Protein 7TVK (pdb70)

Structure (mmCIF, N/CA/C/O backbone):
data_7TVK
#
_entry.id   7TVK
#
_cell.length_a   50.967
_cell.length_b   86.914
_cell.length_c   146.397
_cell.angle_alpha   90.000
_cell.angle_beta   90.000
_cell.angle_gamma   90.000
#
_symmetry.space_group_name_H-M   'P 21 21 21'
#
loop_
_entity.id
_entity.type
_entity.pdbx_description
1 polymer 'Malonate Semialdehyde Decarboxylase'
2 water water
#
loop_
_atom_site.group_PDB
_atom_site.id
_atom_site.type_symbol
_atom_site.label_atom_id
_atom_site.label_alt_id
_atom_site.label_comp_id
_atom_site.label_asym_id
_atom_site.label_entity_id
_atom_site.label_seq_id
_atom_site.pdbx_PDB_ins_code
_atom_site.Cartn_x
_atom_site.Cartn_y
_atom_site.Cartn_z
_atom_site.occupancy
_atom_site.B_iso_or_equiv
_atom_site.auth_seq_id
_atom_site.auth_comp_id
_atom_site.auth_asym_id
_atom_site.auth_atom_id
_atom_site.pdbx_PDB_model_num
ATOM 1 N N . PRO A 1 1 ? -8.710 4.966 -18.417 1.00 37.32 1 PRO A N 1
ATOM 2 C CA . PRO A 1 1 ? -8.109 3.631 -18.372 1.00 32.59 1 PRO A CA 1
ATOM 3 C C . PRO A 1 1 ? -7.753 3.101 -19.759 1.00 30.71 1 PRO A C 1
ATOM 4 O O . PRO A 1 1 ? -8.545 3.225 -20.693 1.00 35.32 1 PRO A O 1
ATOM 8 N N . GLN A 1 2 ? -6.569 2.512 -19.886 1.00 26.36 2 GLN A N 1
ATOM 9 C CA . GLN A 1 2 ? -6.050 2.060 -21.167 1.00 24.86 2 GLN A CA 1
ATOM 10 C C . GLN A 1 2 ? -6.010 0.540 -21.213 1.00 20.41 2 GLN A C 1
ATOM 11 O O . GLN A 1 2 ? -5.584 -0.110 -20.253 1.00 20.14 2 GLN A O 1
ATOM 17 N N . LEU A 1 3 ? -6.445 -0.019 -22.336 1.00 18.85 3 LEU A N 1
ATOM 18 C CA . LEU A 1 3 ? -6.463 -1.459 -22.539 1.00 16.14 3 LEU A CA 1
ATOM 19 C C . LEU A 1 3 ? -5.585 -1.830 -23.724 1.00 19.34 3 LEU A C 1
ATOM 20 O O . LEU A 1 3 ? -5.529 -1.106 -24.723 1.00 22.66 3 LEU A O 1
ATOM 25 N N . LYS A 1 4 ? -4.893 -2.959 -23.599 1.00 19.13 4 LYS A N 1
ATOM 26 C CA . LYS A 1 4 ? -4.123 -3.542 -24.687 1.00 18.21 4 LYS A CA 1
ATOM 27 C C . LYS A 1 4 ? -4.519 -5.005 -24.814 1.00 14.53 4 LYS A C 1
ATOM 28 O O . LYS A 1 4 ? -4.563 -5.726 -23.813 1.00 15.05 4 LYS A O 1
ATOM 34 N N . ILE A 1 5 ? -4.825 -5.435 -26.036 1.00 16.74 5 ILE A N 1
ATOM 35 C CA . ILE A 1 5 ? -5.345 -6.772 -26.296 1.00 17.01 5 ILE A CA 1
ATOM 36 C C . ILE A 1 5 ? -4.409 -7.478 -27.265 1.00 18.87 5 ILE A C 1
ATOM 37 O O . ILE A 1 5 ? -4.059 -6.926 -28.315 1.00 15.13 5 ILE A O 1
ATOM 42 N N . TYR A 1 6 ? -4.008 -8.695 -26.911 1.00 14.51 6 TYR A N 1
ATOM 43 C CA . TYR A 1 6 ? -3.083 -9.487 -27.707 1.00 15.13 6 TYR A CA 1
ATOM 44 C C . TYR A 1 6 ? -3.723 -10.819 -28.063 1.00 19.09 6 TYR A C 1
ATOM 45 O O . TYR A 1 6 ? -4.463 -11.400 -27.262 1.00 21.07 6 TYR A O 1
ATOM 54 N N . GLY A 1 7 ? -3.431 -11.294 -29.263 1.00 23.94 7 GLY A N 1
ATOM 55 C CA . GLY A 1 7 ? -3.922 -12.585 -29.697 1.00 24.10 7 GLY A CA 1
ATOM 56 C C . GLY A 1 7 ? -3.411 -12.879 -31.089 1.00 22.61 7 GLY A C 1
ATOM 57 O O . GLY A 1 7 ? -2.942 -11.986 -31.804 1.00 25.54 7 GLY A O 1
ATOM 58 N N . LEU A 1 8 ? -3.498 -14.156 -31.456 1.00 21.66 8 LEU A N 1
ATOM 59 C CA . LEU A 1 8 ? -3.119 -14.566 -32.800 1.00 21.55 8 LEU A CA 1
ATOM 60 C C . LEU A 1 8 ? -3.949 -13.809 -33.829 1.00 26.24 8 LEU A C 1
ATOM 61 O O . LEU A 1 8 ? -5.160 -13.635 -33.668 1.00 26.21 8 LEU A O 1
ATOM 66 N N . ARG A 1 9 ? -3.282 -13.348 -34.889 1.00 27.24 9 ARG A N 1
ATOM 67 C CA . ARG A 1 9 ? -3.943 -12.502 -35.880 1.00 30.99 9 ARG A CA 1
ATOM 68 C C . ARG A 1 9 ? -5.132 -13.212 -36.516 1.00 28.56 9 ARG A C 1
ATOM 69 O O . ARG A 1 9 ? -6.209 -12.624 -36.674 1.00 27.81 9 ARG A O 1
ATOM 77 N N . GLU A 1 10 ? -4.956 -14.487 -36.875 1.00 21.94 10 GLU A N 1
ATOM 78 C CA . GLU A 1 10 ? -5.973 -15.196 -37.644 1.00 26.98 10 GLU A CA 1
ATOM 79 C C . GLU A 1 10 ? -7.285 -15.329 -36.882 1.00 32.37 10 GLU A C 1
ATOM 80 O O . GLU A 1 10 ? -8.349 -15.449 -37.501 1.00 34.68 10 GLU A O 1
ATOM 82 N N . PHE A 1 11 ? -7.240 -15.307 -35.551 1.00 27.01 11 PHE A N 1
ATOM 83 C CA . PHE A 1 11 ? -8.436 -15.485 -34.742 1.00 33.43 11 PHE A CA 1
ATOM 84 C C . PHE A 1 11 ? -8.856 -14.234 -33.985 1.00 31.17 11 PHE A C 1
ATOM 85 O O . PHE A 1 11 ? -9.977 -14.197 -33.465 1.00 30.25 11 PHE A O 1
ATOM 93 N N . LEU A 1 12 ? -8.002 -13.213 -33.911 1.00 26.32 12 LEU A N 1
ATOM 94 C CA . LEU A 1 12 ? -8.362 -11.969 -33.243 1.00 29.41 12 LEU A CA 1
ATOM 95 C C . LEU A 1 12 ? -8.970 -10.945 -34.192 1.00 32.52 12 LEU A C 1
ATOM 96 O O . LEU A 1 12 ? -9.791 -10.125 -33.763 1.00 33.54 12 LEU A O 1
ATOM 101 N N . ASP A 1 13 ? -8.594 -10.976 -35.468 1.00 32.24 13 ASP A N 1
ATOM 102 C CA . ASP A 1 13 ? -9.094 -10.017 -36.449 1.00 37.73 13 ASP A CA 1
ATOM 103 C C . ASP A 1 13 ? -10.575 -10.229 -36.771 1.00 32.34 13 ASP A C 1
ATOM 104 O O . ASP A 1 13 ? -11.307 -9.238 -36.906 1.00 34.23 13 ASP A O 1
ATOM 109 N N . PRO A 1 14 ? -11.066 -11.468 -36.925 1.00 31.93 14 PRO A N 1
ATOM 110 C CA . PRO A 1 14 ? -12.512 -11.633 -37.173 1.00 28.61 14 PRO A CA 1
ATOM 111 C C . PRO A 1 14 ? -13.398 -11.095 -36.061 1.00 36.82 14 PRO A C 1
ATOM 112 O O . PRO A 1 14 ? -14.504 -10.620 -36.346 1.00 42.04 14 PRO A O 1
ATOM 116 N N . ILE A 1 15 ? -12.955 -11.149 -34.808 1.00 34.60 15 ILE A N 1
ATOM 117 C CA . ILE A 1 15 ? -13.789 -10.775 -33.672 1.00 30.22 15 ILE A CA 1
ATOM 118 C C . ILE A 1 15 ? -13.340 -9.451 -33.053 1.00 32.53 15 ILE A C 1
ATOM 119 O O . ILE A 1 15 ? -13.729 -9.134 -31.932 1.00 27.78 15 ILE A O 1
ATOM 124 N N . LYS A 1 16 ? -12.540 -8.663 -33.775 1.00 33.91 16 LYS A N 1
ATOM 125 C CA . LYS A 1 16 ? -11.938 -7.474 -33.179 1.00 33.18 16 LYS A CA 1
ATOM 126 C C . LYS A 1 16 ? -12.989 -6.439 -32.793 1.00 28.29 16 LYS A C 1
ATOM 127 O O . LYS A 1 16 ? -12.908 -5.836 -31.716 1.00 27.46 16 LYS A O 1
ATOM 133 N N . GLN A 1 17 ? -13.984 -6.219 -33.655 1.00 33.18 17 GLN A N 1
ATOM 134 C CA . GLN A 1 17 ? -14.960 -5.162 -33.401 1.00 34.86 17 GLN A CA 1
ATOM 135 C C . GLN A 1 17 ? -15.881 -5.522 -32.241 1.00 31.12 17 GLN A C 1
ATOM 136 O O . GLN A 1 17 ? -16.117 -4.701 -31.347 1.00 30.58 17 GLN A O 1
ATOM 142 N N . GLU A 1 18 ? -16.411 -6.748 -32.237 1.00 28.53 18 GLU A N 1
ATOM 143 C CA . GLU A 1 18 ? -17.322 -7.155 -31.171 1.00 28.11 18 GLU A CA 1
ATOM 144 C C . GLU A 1 18 ? -16.596 -7.283 -29.836 1.00 27.06 18 GLU A C 1
ATOM 145 O O . GLU A 1 18 ? -17.141 -6.910 -28.791 1.00 26.54 18 GLU A O 1
ATOM 147 N N . LEU A 1 19 ? -15.370 -7.814 -29.850 1.00 28.34 19 LEU A N 1
ATOM 148 C CA . LEU A 1 19 ? -14.581 -7.887 -28.624 1.00 28.40 19 LEU A CA 1
ATOM 149 C C . LEU A 1 19 ? -14.338 -6.500 -28.045 1.00 23.06 19 LEU A C 1
ATOM 150 O O . LEU A 1 19 ? -14.368 -6.314 -26.824 1.00 23.50 19 LEU A O 1
ATOM 155 N N . SER A 1 20 ? -14.101 -5.512 -28.911 1.00 25.42 20 SER A N 1
ATOM 156 C CA . SER A 1 20 ? -13.876 -4.147 -28.447 1.00 22.10 20 SER A CA 1
ATOM 157 C C . SER A 1 20 ? -15.076 -3.625 -27.668 1.00 25.73 20 SER A C 1
ATOM 158 O O . SER A 1 20 ? -14.927 -3.065 -26.576 1.00 22.83 20 SER A O 1
ATOM 161 N N . ASP A 1 21 ? -16.280 -3.807 -28.215 1.00 27.77 21 ASP A N 1
ATOM 162 C CA . ASP A 1 21 ? -17.478 -3.306 -27.549 1.00 24.11 21 ASP A CA 1
ATOM 163 C C . ASP A 1 21 ? -17.782 -4.094 -26.281 1.00 24.33 21 ASP A C 1
ATOM 164 O O . ASP A 1 21 ? -18.249 -3.525 -25.287 1.00 20.75 21 ASP A O 1
ATOM 169 N N . ILE A 1 22 ? -17.526 -5.404 -26.295 1.00 24.60 22 ILE A N 1
ATOM 170 C CA . ILE A 1 22 ? -17.796 -6.227 -25.120 1.00 24.44 22 ILE A CA 1
ATOM 171 C C . ILE A 1 22 ? -16.864 -5.844 -23.976 1.00 23.46 22 ILE A C 1
ATOM 172 O O . ILE A 1 22 ? -17.299 -5.672 -22.831 1.00 19.61 22 ILE A O 1
ATOM 177 N N . ILE A 1 23 ? -15.568 -5.702 -24.269 1.00 20.70 23 ILE A N 1
ATOM 178 C CA . ILE A 1 23 ? -14.625 -5.240 -23.253 1.00 23.10 23 ILE A CA 1
ATOM 179 C C . ILE A 1 23 ? -15.037 -3.870 -22.732 1.00 24.29 23 ILE A C 1
ATOM 180 O O . ILE A 1 23 ? -14.959 -3.596 -21.528 1.00 20.42 23 ILE A O 1
ATOM 185 N N . ASN A 1 24 ? -15.487 -2.990 -23.631 1.00 20.33 24 ASN A N 1
ATOM 186 C CA . ASN A 1 24 ? -15.919 -1.661 -23.214 1.00 22.02 24 ASN A CA 1
ATOM 187 C C . ASN A 1 24 ? -17.147 -1.734 -22.316 1.00 23.43 24 ASN A C 1
ATOM 188 O O . ASN A 1 24 ? -17.297 -0.927 -21.390 1.00 22.07 24 ASN A O 1
ATOM 193 N N . SER A 1 25 ? -18.041 -2.693 -22.575 1.00 19.78 25 SER A N 1
ATOM 194 C CA . SER A 1 25 ? -19.212 -2.852 -21.721 1.00 23.20 25 SER A CA 1
ATOM 195 C C . SER A 1 25 ? -18.821 -3.313 -20.323 1.00 27.25 25 SER A C 1
ATOM 196 O O . SER A 1 25 ? -19.457 -2.914 -19.340 1.00 21.28 25 SER A O 1
ATOM 199 N N . CYS A 1 26 ? -17.780 -4.143 -20.213 1.00 25.34 26 CYS A N 1
ATOM 200 C CA . CYS A 1 26 ? -17.299 -4.552 -18.898 1.00 26.35 26 CYS A CA 1
ATOM 201 C C . CYS A 1 26 ? -16.682 -3.377 -18.151 1.00 25.00 26 CYS A C 1
ATOM 202 O O . CYS A 1 26 ? -16.822 -3.267 -16.927 1.00 26.85 26 CYS A O 1
ATOM 205 N N . MET A 1 27 ? -15.997 -2.487 -18.875 1.00 25.30 27 MET A N 1
ATOM 206 C CA . MET A 1 27 ? -15.437 -1.292 -18.253 1.00 25.50 27 MET A CA 1
ATOM 207 C C . MET A 1 27 ? -16.537 -0.400 -17.687 1.00 31.64 27 MET A C 1
ATOM 208 O O . MET A 1 27 ? -16.379 0.192 -16.613 1.00 33.41 27 MET A O 1
ATOM 213 N N . THR A 1 28 ? -17.663 -0.301 -18.395 1.00 30.52 28 THR A N 1
ATOM 214 C CA . THR A 1 28 ? -18.765 0.544 -17.949 1.00 29.29 28 THR A CA 1
ATOM 215 C C . THR A 1 28 ? -19.536 -0.091 -16.797 1.00 25.68 28 THR A C 1
ATOM 216 O O . THR A 1 28 ? -19.952 0.607 -15.867 1.00 27.19 28 THR A O 1
ATOM 220 N N . ASP A 1 29 ? -19.727 -1.411 -16.832 1.00 22.73 29 ASP A N 1
ATOM 221 C CA . ASP A 1 29 ? -20.610 -2.049 -15.861 1.00 26.93 29 ASP A CA 1
ATOM 222 C C . ASP A 1 29 ? -19.910 -2.321 -14.535 1.00 26.53 29 ASP A C 1
ATOM 223 O O . ASP A 1 29 ? -20.528 -2.198 -13.472 1.00 29.74 29 ASP A O 1
ATOM 228 N N . ALA A 1 30 ? -18.632 -2.694 -14.570 1.00 23.04 30 ALA A N 1
ATOM 229 C CA . ALA A 1 30 ? -17.909 -3.011 -13.344 1.00 23.91 30 ALA A CA 1
ATOM 230 C C . ALA A 1 30 ? -17.210 -1.806 -12.732 1.00 31.08 30 ALA A C 1
ATOM 231 O O . ALA A 1 30 ? -17.054 -1.749 -11.507 1.00 28.68 30 ALA A O 1
ATOM 233 N N . LEU A 1 31 ? -16.785 -0.842 -13.551 1.00 28.73 31 LEU A N 1
ATOM 234 C CA . LEU A 1 31 ? -16.002 0.290 -13.073 1.00 32.36 31 LEU A CA 1
ATOM 235 C C . LEU A 1 31 ? -16.637 1.643 -13.364 1.00 33.16 31 LEU A C 1
ATOM 236 O O . LEU A 1 31 ? -16.040 2.674 -13.024 1.00 33.98 31 LEU A O 1
ATOM 241 N N . GLN A 1 32 ? -17.820 1.673 -13.984 1.00 30.61 32 GLN A N 1
ATOM 242 C CA . GLN A 1 32 ? -18.615 2.898 -14.147 1.00 34.11 32 GLN A CA 1
ATOM 243 C C . GLN A 1 32 ? -17.922 3.917 -15.049 1.00 32.16 32 GLN A C 1
ATOM 244 O O . GLN A 1 32 ? -18.027 5.128 -14.843 1.00 35.17 32 GLN A O 1
ATOM 250 N N . TYR A 1 33 ? -17.217 3.429 -16.063 1.00 32.12 33 TYR A N 1
ATOM 251 C CA . TYR A 1 33 ? -16.725 4.471 -16.955 1.00 36.33 33 TYR A CA 1
ATOM 252 C C . TYR A 1 33 ? -17.713 4.698 -18.095 1.00 38.13 33 TYR A C 1
ATOM 253 O O . TYR A 1 33 ? -18.308 3.740 -18.599 1.00 40.75 33 TYR A O 1
ATOM 262 N N . PRO A 1 34 ? -17.913 5.945 -18.511 1.00 39.27 34 PRO A N 1
ATOM 263 C CA . PRO A 1 34 ? -18.831 6.221 -19.624 1.00 35.37 34 PRO A CA 1
ATOM 264 C C . PRO A 1 34 ? -18.367 5.532 -20.895 1.00 36.17 34 PRO A C 1
ATOM 265 O O . PRO A 1 34 ? -17.163 5.513 -21.197 1.00 36.98 34 PRO A O 1
ATOM 269 N N . PRO A 1 35 ? -19.294 4.942 -21.655 1.00 37.65 35 PRO A N 1
ATOM 270 C CA . PRO A 1 35 ? -18.905 4.159 -22.841 1.00 39.40 35 PRO A CA 1
ATOM 271 C C . PRO A 1 35 ? -17.982 4.883 -23.810 1.00 40.02 35 PRO A C 1
ATOM 272 O O . PRO A 1 35 ? -17.151 4.231 -24.455 1.00 35.27 35 PRO A O 1
ATOM 276 N N . GLU A 1 36 ? -18.097 6.204 -23.938 1.00 41.52 36 GLU A N 1
ATOM 277 C CA . GLU A 1 36 ? -17.303 6.931 -24.922 1.00 40.24 36 GLU A CA 1
ATOM 278 C C . GLU A 1 36 ? -15.851 7.124 -24.502 1.00 36.00 36 GLU A C 1
ATOM 279 O O . GLU A 1 36 ? -15.071 7.674 -25.284 1.00 39.49 36 GLU A O 1
ATOM 285 N N . LYS A 1 37 ? -15.463 6.695 -23.300 1.00 40.18 37 LYS A N 1
ATOM 286 C CA . LYS A 1 37 ? -14.074 6.774 -22.860 1.00 32.16 37 LYS A CA 1
ATOM 287 C C . LYS A 1 37 ? -13.271 5.535 -23.238 1.00 30.88 37 LYS A C 1
ATOM 288 O O . LYS A 1 37 ? -12.289 5.204 -22.560 1.00 38.14 37 LYS A O 1
ATOM 290 N N . ARG A 1 38 ? -13.661 4.849 -24.311 1.00 30.26 38 ARG A N 1
ATOM 291 C CA . ARG A 1 38 ? -13.026 3.596 -24.702 1.00 36.37 38 ARG A CA 1
ATOM 292 C C . ARG A 1 38 ? -11.615 3.852 -25.222 1.00 32.60 38 ARG A C 1
ATOM 293 O O . ARG A 1 38 ? -11.423 4.631 -26.162 1.00 31.75 38 ARG A O 1
ATOM 301 N N . ASN A 1 39 ? -10.629 3.185 -24.619 1.00 23.98 39 ASN A N 1
ATOM 302 C CA . ASN A 1 39 ? -9.212 3.352 -24.954 1.00 24.96 39 ASN A CA 1
ATOM 303 C C . ASN A 1 39 ? -8.593 1.962 -25.088 1.00 21.59 39 ASN A C 1
ATOM 304 O O . ASN A 1 39 ? -8.162 1.367 -24.097 1.00 19.83 39 ASN A O 1
ATOM 309 N N . GLN A 1 40 ? -8.545 1.447 -26.316 1.00 18.45 40 GLN A N 1
ATOM 310 C CA . GLN A 1 40 ? -8.091 0.087 -26.570 1.00 19.50 40 GLN A CA 1
ATOM 311 C C . GLN A 1 40 ? -7.089 0.061 -27.715 1.00 21.67 40 GLN A C 1
ATOM 312 O O . GLN A 1 40 ? -7.261 0.756 -28.721 1.00 19.00 40 GLN A O 1
ATOM 318 N N . ARG A 1 41 ? -6.043 -0.748 -27.553 1.00 20.09 41 ARG A N 1
ATOM 319 C CA . ARG A 1 41 ? -5.058 -0.996 -28.596 1.00 15.73 41 ARG A CA 1
ATOM 320 C C . ARG A 1 41 ? -4.932 -2.498 -28.799 1.00 17.97 41 ARG A C 1
ATOM 321 O O . ARG A 1 41 ? -4.714 -3.241 -27.837 1.00 17.87 41 ARG A O 1
ATOM 329 N N . PHE A 1 42 ? -5.068 -2.942 -30.044 1.00 17.69 42 PHE A N 1
ATOM 330 C CA . PHE A 1 42 ? -5.000 -4.356 -30.380 1.00 15.99 42 PHE A CA 1
ATOM 331 C C . PHE A 1 42 ? -3.657 -4.678 -31.020 1.00 22.49 42 PHE A C 1
ATOM 332 O O . PHE A 1 42 ? -3.114 -3.879 -31.789 1.00 19.25 42 PHE A O 1
ATOM 340 N N . PHE A 1 43 ? -3.126 -5.856 -30.699 1.00 17.39 43 PHE A N 1
ATOM 341 C CA . PHE A 1 43 ? -1.845 -6.316 -31.231 1.00 19.08 43 PHE A CA 1
ATOM 342 C C . PHE A 1 43 ? -2.016 -7.736 -31.751 1.00 22.00 43 PHE A C 1
ATOM 343 O O . PHE A 1 43 ? -1.746 -8.712 -31.036 1.00 26.37 43 PHE A O 1
ATOM 351 N N . PRO A 1 44 ? -2.477 -7.890 -32.991 1.00 25.90 44 PRO A N 1
ATOM 352 C CA . PRO A 1 44 ? -2.570 -9.229 -33.586 1.00 24.73 44 PRO A CA 1
ATOM 353 C C . PRO A 1 44 ? -1.181 -9.770 -33.891 1.00 26.18 44 PRO A C 1
ATOM 354 O O . PRO A 1 44 ? -0.380 -9.120 -34.566 1.00 27.08 44 PRO A O 1
ATOM 358 N N . LEU A 1 45 ? -0.901 -10.967 -33.389 1.00 24.17 45 LEU A N 1
ATOM 359 C CA . LEU A 1 45 ? 0.427 -11.553 -33.461 1.00 28.11 45 LEU A CA 1
ATOM 360 C C . LEU A 1 45 ? 0.469 -12.683 -34.480 1.00 27.53 45 LEU A C 1
ATOM 361 O O . LEU A 1 45 ? -0.523 -13.384 -34.701 1.00 24.50 45 LEU A O 1
ATOM 366 N N . GLU A 1 46 ? 1.634 -12.848 -35.101 1.00 27.79 46 GLU A N 1
ATOM 367 C CA . GLU A 1 46 ? 1.896 -14.027 -35.907 1.00 25.85 46 GLU A CA 1
ATOM 368 C C . GLU A 1 46 ? 2.205 -15.212 -34.998 1.00 26.35 46 GLU A C 1
ATOM 369 O O . GLU A 1 46 ? 2.595 -15.051 -33.838 1.00 21.38 46 GLU A O 1
ATOM 375 N N . ARG A 1 47 ? 2.024 -16.419 -35.542 1.00 23.14 47 ARG A N 1
ATOM 376 C CA . ARG A 1 47 ? 2.204 -17.626 -34.739 1.00 29.54 47 ARG A CA 1
ATOM 377 C C . ARG A 1 47 ? 3.625 -17.737 -34.198 1.00 29.56 47 ARG A C 1
ATOM 378 O O . ARG A 1 47 ? 3.833 -18.226 -33.082 1.00 26.46 47 ARG A O 1
ATOM 386 N N . SER A 1 48 ? 4.614 -17.283 -34.971 1.00 26.33 48 SER A N 1
ATOM 387 C CA . SER A 1 48 ? 6.009 -17.380 -34.555 1.00 24.77 48 SER A CA 1
ATOM 388 C C . SER A 1 48 ? 6.367 -16.415 -33.431 1.00 28.81 48 SER A C 1
ATOM 389 O O . SER A 1 48 ? 7.435 -16.567 -32.827 1.00 19.47 48 SER A O 1
ATOM 392 N N . ASP A 1 49 ? 5.510 -15.438 -33.135 1.00 26.41 49 ASP A N 1
ATOM 393 C CA . ASP A 1 49 ? 5.771 -14.457 -32.092 1.00 19.92 49 ASP A CA 1
ATOM 394 C C . ASP A 1 49 ? 5.039 -14.749 -30.789 1.00 25.79 49 ASP A C 1
ATOM 395 O O . ASP A 1 49 ? 5.305 -14.077 -29.787 1.00 29.24 49 ASP A O 1
ATOM 400 N N . PHE A 1 50 ? 4.138 -15.728 -30.773 1.00 27.33 50 PHE A N 1
ATOM 401 C CA . PHE A 1 50 ? 3.208 -15.945 -29.666 1.00 25.59 50 PHE A CA 1
ATOM 402 C C . PHE A 1 50 ? 3.465 -17.317 -29.044 1.00 25.04 50 PHE A C 1
ATOM 403 O O . PHE A 1 50 ? 2.938 -18.330 -29.510 1.00 28.81 50 PHE A O 1
ATOM 411 N N . PHE A 1 51 ? 4.261 -17.346 -27.977 1.00 24.89 51 PHE A N 1
ATOM 412 C CA . PHE A 1 51 ? 4.592 -18.586 -27.273 1.00 25.89 51 PHE A CA 1
ATOM 413 C C . PHE A 1 51 ? 3.699 -18.684 -26.040 1.00 28.78 51 PHE A C 1
ATOM 414 O O . PHE A 1 51 ? 4.077 -18.278 -24.940 1.00 28.02 51 PHE A O 1
ATOM 422 N N . TYR A 1 52 ? 2.504 -19.229 -26.231 1.00 25.80 52 TYR A N 1
ATOM 423 C CA . TYR A 1 52 ? 1.541 -19.419 -25.158 1.00 29.17 52 TYR A CA 1
ATOM 424 C C . TYR A 1 52 ? 1.602 -20.849 -24.634 1.00 27.46 52 TYR A C 1
ATOM 425 O O . TYR A 1 52 ? 2.153 -21.736 -25.292 1.00 32.36 52 TYR A O 1
ATOM 434 N N . PRO A 1 53 ? 1.065 -21.109 -23.441 1.00 32.72 53 PRO A N 1
ATOM 435 C CA . PRO A 1 53 ? 1.192 -22.448 -22.868 1.00 35.08 53 PRO A CA 1
ATOM 436 C C . PRO A 1 53 ? 0.501 -23.478 -23.728 1.00 36.86 53 PRO A C 1
ATOM 437 O O . PRO A 1 53 ? -0.538 -23.200 -24.360 1.00 33.47 53 PRO A O 1
ATOM 441 N N . PRO A 1 54 ? 1.041 -24.703 -23.792 1.00 44.46 54 PRO A N 1
ATOM 442 C CA . PRO A 1 54 ? 0.404 -25.758 -24.596 1.00 40.82 54 PRO A CA 1
ATOM 443 C C . PRO A 1 54 ? -0.922 -26.243 -24.036 1.00 42.09 54 PRO A C 1
ATOM 444 O O . PRO A 1 54 ? -1.662 -26.921 -24.761 1.00 50.74 54 PRO A O 1
ATOM 448 N N . ASP A 1 55 ? -1.248 -25.930 -22.780 1.00 42.73 55 ASP A N 1
ATOM 449 C CA . ASP A 1 55 ? -2.564 -26.264 -22.248 1.00 42.56 55 ASP A CA 1
ATOM 450 C C . ASP A 1 55 ? -3.676 -25.444 -22.886 1.00 36.47 55 ASP A C 1
ATOM 451 O O . ASP A 1 55 ? -4.853 -25.726 -22.635 1.00 45.18 55 ASP A O 1
ATOM 453 N N . ARG A 1 56 ? -3.334 -24.451 -23.702 1.00 34.26 56 ARG A N 1
ATOM 454 C CA . ARG A 1 56 ? -4.287 -23.529 -24.296 1.00 36.36 56 ARG A CA 1
ATOM 455 C C . ARG A 1 56 ? -4.300 -23.693 -25.811 1.00 33.93 56 ARG A C 1
ATOM 456 O O . ARG A 1 56 ? -3.460 -24.382 -26.394 1.00 40.82 56 ARG A O 1
ATOM 464 N N . THR A 1 57 ? -5.269 -23.042 -26.446 1.00 35.36 57 THR A N 1
ATOM 465 C CA . THR A 1 57 ? -5.514 -23.175 -27.875 1.00 30.07 57 THR A CA 1
ATOM 466 C C . THR A 1 57 ? -5.089 -21.905 -28.608 1.00 33.45 57 THR A C 1
ATOM 467 O O . THR A 1 57 ? -4.646 -20.922 -28.007 1.00 31.04 57 THR A O 1
ATOM 471 N N . GLU A 1 58 ? -5.246 -21.934 -29.934 1.00 33.04 58 GLU A N 1
ATOM 472 C CA . GLU A 1 58 ? -4.838 -20.820 -30.782 1.00 33.40 58 GLU A CA 1
ATOM 473 C C . GLU A 1 58 ? -5.655 -19.555 -30.542 1.00 32.79 58 GLU A C 1
ATOM 474 O O . GLU A 1 58 ? -5.260 -18.487 -31.022 1.00 28.84 58 GLU A O 1
ATOM 476 N N . ARG A 1 59 ? -6.772 -19.643 -29.821 1.00 27.31 59 ARG A N 1
ATOM 477 C CA . ARG A 1 59 ? -7.592 -18.482 -29.498 1.00 26.78 59 ARG A CA 1
ATOM 478 C C . ARG A 1 59 ? -7.172 -17.805 -28.199 1.00 22.85 59 ARG A C 1
ATOM 479 O O . ARG A 1 59 ? -7.868 -16.894 -27.738 1.00 22.38 59 ARG A O 1
ATOM 481 N N . TYR A 1 60 ? -6.058 -18.233 -27.606 1.00 21.78 60 TYR A N 1
ATOM 482 C CA . TYR A 1 60 ? -5.562 -17.644 -26.367 1.00 25.13 60 TYR A CA 1
ATOM 483 C C . TYR A 1 60 ? -5.404 -16.135 -26.510 1.00 22.52 60 TYR A C 1
ATOM 484 O O . TYR A 1 60 ? -4.804 -15.647 -27.471 1.00 20.72 60 TYR A O 1
ATOM 493 N N . THR A 1 61 ? -5.951 -15.399 -25.543 1.00 23.70 61 THR A N 1
ATOM 494 C CA . THR A 1 61 ? -6.042 -13.947 -25.606 1.00 19.01 61 THR A CA 1
ATOM 495 C C . THR A 1 61 ? -5.610 -13.343 -24.275 1.00 19.58 61 THR A C 1
ATOM 496 O O . THR A 1 61 ? -5.927 -13.878 -23.208 1.00 24.71 61 THR A O 1
ATOM 500 N N . ILE A 1 62 ? -4.888 -12.224 -24.348 1.00 19.71 62 ILE A N 1
ATOM 501 C CA . ILE A 1 62 ? -4.379 -11.514 -23.180 1.00 17.64 62 ILE A CA 1
ATOM 502 C C . ILE A 1 62 ? -4.903 -10.087 -23.216 1.00 16.95 62 ILE A C 1
ATOM 503 O O . ILE A 1 62 ? -4.816 -9.414 -24.249 1.00 19.81 62 ILE A O 1
ATOM 508 N N . ILE A 1 63 ? -5.440 -9.628 -22.089 1.00 17.94 63 ILE A N 1
ATOM 509 C CA . ILE A 1 63 ? -5.856 -8.242 -21.913 1.00 21.32 63 ILE A CA 1
ATOM 510 C C . ILE A 1 63 ? -5.027 -7.638 -20.790 1.00 17.02 63 ILE A C 1
ATOM 511 O O . ILE A 1 63 ? -4.977 -8.190 -19.684 1.00 20.78 63 ILE A O 1
ATOM 516 N N . GLU A 1 64 ? -4.373 -6.516 -21.075 1.00 17.87 64 GLU A N 1
ATOM 517 C CA . GLU A 1 64 ? -3.640 -5.746 -20.080 1.00 18.55 64 GLU A CA 1
ATOM 518 C C . GLU A 1 64 ? -4.359 -4.423 -19.861 1.00 15.36 64 GLU A C 1
ATOM 519 O O . GLU A 1 64 ? -4.732 -3.750 -20.828 1.00 13.83 64 GLU A O 1
ATOM 525 N N . LEU A 1 65 ? -4.553 -4.053 -18.596 1.00 16.50 65 LEU A N 1
ATOM 526 C CA . LEU A 1 65 ? -5.343 -2.881 -18.241 1.00 20.23 65 LEU A CA 1
ATOM 527 C C . LEU A 1 65 ? -4.543 -1.989 -17.305 1.00 20.91 65 LEU A C 1
ATOM 528 O O . LEU A 1 65 ? -4.123 -2.430 -16.230 1.00 24.50 65 LEU A O 1
ATOM 533 N N . SER A 1 66 ? -4.338 -0.740 -17.713 1.00 18.44 66 SER A N 1
ATOM 534 C CA . SER A 1 66 ? -3.720 0.281 -16.880 1.00 25.53 66 SER A CA 1
ATOM 535 C C . SER A 1 66 ? -4.787 1.286 -16.469 1.00 23.86 66 SER A C 1
ATOM 536 O O . SER A 1 66 ? -5.548 1.768 -17.315 1.00 23.12 66 SER A O 1
ATOM 539 N N . MET A 1 67 ? -4.846 1.593 -15.176 1.00 19.94 67 MET A N 1
ATOM 540 C CA . MET A 1 67 ? -5.860 2.501 -14.660 1.00 22.87 67 MET A CA 1
ATOM 541 C C . MET A 1 67 ? -5.384 3.078 -13.335 1.00 23.38 67 MET A C 1
ATOM 542 O O . MET A 1 67 ? -4.355 2.673 -12.789 1.00 24.37 67 MET A O 1
ATOM 547 N N . PHE A 1 68 ? -6.154 4.039 -12.827 1.00 21.12 68 PHE A N 1
ATOM 548 C CA . PHE A 1 68 ? -5.840 4.649 -11.543 1.00 19.65 68 PHE A CA 1
ATOM 549 C C . PHE A 1 68 ? -5.931 3.623 -10.424 1.00 22.11 68 PHE A C 1
ATOM 550 O O . PHE A 1 68 ? -6.788 2.735 -10.437 1.00 28.61 68 PHE A O 1
ATOM 558 N N . GLU A 1 69 ? -5.035 3.747 -9.452 1.00 20.54 69 GLU A N 1
ATOM 559 C CA . GLU A 1 69 ? -5.250 3.073 -8.187 1.00 26.37 69 GLU A CA 1
ATOM 560 C C . GLU A 1 69 ? -6.386 3.761 -7.437 1.00 25.39 69 GLU A C 1
ATOM 561 O O . GLU A 1 69 ? -6.772 4.894 -7.742 1.00 27.76 69 GLU A O 1
ATOM 567 N N . GLY A 1 70 ? -6.931 3.062 -6.449 1.00 21.76 70 GLY A N 1
ATOM 568 C CA . GLY A 1 70 ? -8.008 3.596 -5.641 1.00 26.21 70 GLY A CA 1
ATOM 569 C C . GLY A 1 70 ? -9.325 2.872 -5.784 1.00 25.97 70 GLY A C 1
ATOM 570 O O . GLY A 1 70 ? -10.251 3.154 -5.013 1.00 24.76 70 GLY A O 1
ATOM 571 N N . ARG A 1 71 ? -9.450 1.963 -6.744 1.00 25.00 71 ARG A N 1
ATOM 572 C CA . ARG A 1 71 ? -10.633 1.125 -6.852 1.00 21.09 71 ARG A CA 1
ATOM 573 C C . ARG A 1 71 ? -10.469 -0.108 -5.972 1.00 21.11 71 ARG A C 1
ATOM 574 O O . ARG A 1 71 ? -9.356 -0.588 -5.744 1.00 23.23 71 ARG A O 1
ATOM 582 N N . SER A 1 72 ? -11.592 -0.615 -5.473 1.00 18.44 72 SER A N 1
ATOM 583 C CA . SER A 1 72 ? -11.564 -1.707 -4.514 1.00 17.99 72 SER A CA 1
ATOM 584 C C . SER A 1 72 ? -11.260 -3.035 -5.206 1.00 20.68 72 SER A C 1
ATOM 585 O O . SER A 1 72 ? -11.315 -3.160 -6.433 1.00 21.18 72 SER A O 1
ATOM 588 N N . VAL A 1 73 ? -10.924 -4.038 -4.390 1.00 21.10 73 VAL A N 1
ATOM 589 C CA . VAL A 1 73 ? -10.744 -5.392 -4.910 1.00 21.88 73 VAL A CA 1
ATOM 590 C C . VAL A 1 73 ? -12.055 -5.924 -5.471 1.00 23.07 73 VAL A C 1
ATOM 591 O O . VAL A 1 73 ? -12.073 -6.619 -6.495 1.00 23.31 73 VAL A O 1
ATOM 595 N N . ALA A 1 74 ? -13.173 -5.597 -4.817 1.00 23.66 74 ALA A N 1
ATOM 596 C CA . ALA A 1 74 ? -14.469 -6.098 -5.263 1.00 23.60 74 ALA A CA 1
ATOM 597 C C . ALA A 1 74 ? -14.785 -5.638 -6.680 1.00 20.43 74 ALA A C 1
ATOM 598 O O . ALA A 1 74 ? -15.291 -6.418 -7.495 1.00 20.47 74 ALA A O 1
ATOM 600 N N . ALA A 1 75 ? -14.493 -4.374 -6.993 1.00 17.75 75 ALA A N 1
ATOM 601 C CA . ALA A 1 75 ? -14.782 -3.862 -8.328 1.00 18.24 75 ALA A CA 1
ATOM 602 C C . ALA A 1 75 ? -13.831 -4.449 -9.363 1.00 28.11 75 ALA A C 1
ATOM 603 O O . ALA A 1 75 ? -14.244 -4.762 -10.486 1.00 25.86 75 ALA A O 1
ATOM 605 N N . LYS A 1 76 ? -12.553 -4.599 -9.007 1.00 19.69 76 LYS A N 1
ATOM 606 C CA . LYS A 1 76 ? -11.605 -5.219 -9.925 1.00 23.62 76 LYS A CA 1
ATOM 607 C C . LYS A 1 76 ? -11.940 -6.687 -10.147 1.00 20.65 76 LYS A C 1
ATOM 608 O O . LYS A 1 76 ? -11.788 -7.204 -11.260 1.00 22.69 76 LYS A O 1
ATOM 614 N N . LYS A 1 77 ? -12.399 -7.375 -9.099 1.00 25.39 77 LYS A N 1
ATOM 615 C CA . LYS A 1 77 ? -12.818 -8.763 -9.254 1.00 27.34 77 LYS A CA 1
ATOM 616 C C . LYS A 1 77 ? -14.071 -8.864 -10.114 1.00 24.26 77 LYS A C 1
ATOM 617 O O . LYS A 1 77 ? -14.201 -9.788 -10.924 1.00 30.07 77 LYS A O 1
ATOM 623 N N . GLN A 1 78 ? -15.003 -7.921 -9.951 1.00 23.80 78 GLN A N 1
ATOM 624 C CA . GLN A 1 78 ? -16.208 -7.920 -10.773 1.00 30.17 78 GLN A CA 1
ATOM 625 C C . GLN A 1 78 ? -15.869 -7.733 -12.246 1.00 26.59 78 GLN A C 1
ATOM 626 O O . GLN A 1 78 ? -16.476 -8.368 -13.117 1.00 23.41 78 GLN A O 1
ATOM 632 N N . LEU A 1 79 ? -14.897 -6.867 -12.543 1.00 24.18 79 LEU A N 1
ATOM 633 C CA . LEU A 1 79 ? -14.487 -6.662 -13.929 1.00 20.74 79 LEU A CA 1
ATOM 634 C C . LEU A 1 79 ? -13.897 -7.932 -14.521 1.00 20.64 79 LEU A C 1
ATOM 635 O O . LEU A 1 79 ? -14.189 -8.285 -15.669 1.00 24.08 79 LEU A O 1
ATOM 640 N N . ILE A 1 80 ? -13.062 -8.631 -13.750 1.00 20.47 80 ILE A N 1
ATOM 641 C CA . ILE A 1 80 ? -12.460 -9.868 -14.236 1.00 19.76 80 ILE A CA 1
ATOM 642 C C . ILE A 1 80 ? -13.536 -10.907 -14.523 1.00 21.06 80 ILE A C 1
ATOM 643 O O . ILE A 1 80 ? -13.478 -11.622 -15.531 1.00 19.22 80 ILE A O 1
ATOM 648 N N . ARG A 1 81 ? -14.546 -10.994 -13.654 1.00 25.79 81 ARG A N 1
ATOM 649 C CA . ARG A 1 81 ? -15.614 -11.968 -13.859 1.00 28.24 81 ARG A CA 1
ATOM 650 C C . ARG A 1 81 ? -16.487 -11.598 -15.052 1.00 24.51 81 ARG A C 1
ATOM 651 O O . ARG A 1 81 ? -16.959 -12.481 -15.777 1.00 24.32 81 ARG A O 1
ATOM 659 N N . LEU A 1 82 ? -16.718 -10.300 -15.271 1.00 24.21 82 LEU A N 1
ATOM 660 C CA . LEU A 1 82 ? -17.484 -9.877 -16.439 1.00 23.37 82 LEU A CA 1
ATOM 661 C C . LEU A 1 82 ? -16.742 -10.194 -17.731 1.00 20.98 82 LEU A C 1
ATOM 662 O O . LEU A 1 82 ? -17.357 -10.608 -18.720 1.00 25.75 82 LEU A O 1
ATOM 667 N N . LEU A 1 83 ? -15.421 -10.003 -17.741 1.00 23.78 83 LEU A N 1
ATOM 668 C CA . LEU A 1 83 ? -14.642 -10.261 -18.949 1.00 25.85 83 LEU A CA 1
ATOM 669 C C . LEU A 1 83 ? -14.668 -11.738 -19.322 1.00 23.79 83 LEU A C 1
ATOM 670 O O . LEU A 1 83 ? -14.843 -12.081 -20.496 1.00 20.79 83 LEU A O 1
ATOM 675 N N . PHE A 1 84 ? -14.500 -12.626 -18.338 1.00 19.95 84 PHE A N 1
ATOM 676 C CA . PHE A 1 84 ? -14.546 -14.058 -18.617 1.00 21.48 84 PHE A CA 1
ATOM 677 C C . PHE A 1 84 ? -15.911 -14.476 -19.148 1.00 22.33 84 PHE A C 1
ATOM 678 O O . PHE A 1 84 ? -16.003 -15.267 -20.094 1.00 21.19 84 PHE A O 1
ATOM 686 N N . GLU A 1 85 ? -16.984 -13.952 -18.554 1.00 24.78 85 GLU A N 1
ATOM 687 C CA . GLU A 1 85 ? -18.323 -14.416 -18.902 1.00 28.10 85 GLU A CA 1
ATOM 688 C C . GLU A 1 85 ? -18.743 -13.940 -20.287 1.00 25.42 85 GLU A C 1
ATOM 689 O O . GLU A 1 85 ? -19.382 -14.686 -21.037 1.00 26.68 85 GLU A O 1
ATOM 695 N N . ARG A 1 86 ? -18.383 -12.710 -20.652 1.00 24.47 86 ARG A N 1
ATOM 696 C CA . ARG A 1 86 ? -18.921 -12.090 -21.856 1.00 20.14 86 ARG A CA 1
ATOM 697 C C . ARG A 1 86 ? -18.088 -12.333 -23.109 1.00 23.07 86 ARG A C 1
ATOM 698 O O . ARG A 1 86 ? -18.558 -12.022 -24.209 1.00 19.82 86 ARG A O 1
ATOM 706 N N . VAL A 1 87 ? -16.873 -12.880 -22.986 1.00 20.54 87 VAL A N 1
ATOM 707 C CA . VAL A 1 87 ? -16.102 -13.252 -24.172 1.00 24.76 87 VAL A CA 1
ATOM 708 C C . VAL A 1 87 ? -16.392 -14.675 -24.627 1.00 23.93 87 VAL A C 1
ATOM 709 O O . VAL A 1 87 ? -15.940 -15.070 -25.713 1.00 28.79 87 VAL A O 1
ATOM 713 N N . GLN A 1 88 ? -17.129 -15.453 -23.833 1.00 25.50 88 GLN A N 1
ATOM 714 C CA . GLN A 1 88 ? -17.485 -16.826 -24.195 1.00 26.37 88 GLN A CA 1
ATOM 715 C C . GLN A 1 88 ? -18.084 -16.969 -25.591 1.00 26.36 88 GLN A C 1
ATOM 716 O O . GLN A 1 88 ? -17.620 -17.842 -26.342 1.00 27.66 88 GLN A O 1
ATOM 722 N N . PRO A 1 89 ? -19.090 -16.185 -26.004 1.00 29.35 89 PRO A N 1
ATOM 723 C CA . PRO A 1 89 ? -19.669 -16.403 -27.342 1.00 28.82 89 PRO A CA 1
ATOM 724 C C . PRO A 1 89 ? -18.711 -16.092 -28.474 1.00 32.30 89 PRO A C 1
ATOM 725 O O . PRO A 1 89 ? -18.959 -16.522 -29.608 1.00 38.12 89 PRO A O 1
ATOM 729 N N . LEU A 1 90 ? -17.630 -15.362 -28.211 1.00 30.27 90 LEU A N 1
ATOM 730 C CA . LEU A 1 90 ? -16.617 -15.108 -29.226 1.00 28.60 90 LEU A CA 1
ATOM 731 C C . LEU A 1 90 ? -15.670 -16.283 -29.420 1.00 26.42 90 LEU A C 1
ATOM 732 O O . LEU A 1 90 ? -14.715 -16.164 -30.194 1.00 29.22 90 LEU A O 1
ATOM 737 N N . GLY A 1 91 ? -15.911 -17.408 -28.750 1.00 23.47 91 GLY A N 1
ATOM 738 C CA . GLY A 1 91 ? -15.016 -18.543 -28.828 1.00 20.50 91 GLY A CA 1
ATOM 739 C C . GLY A 1 91 ? -13.830 -18.480 -27.896 1.00 24.86 91 GLY A C 1
ATOM 740 O O . GLY A 1 91 ? -12.886 -19.259 -28.065 1.00 19.89 91 GLY A O 1
ATOM 741 N N . ILE A 1 92 ? -13.846 -17.581 -26.920 1.00 26.91 92 ILE A N 1
ATOM 742 C CA . ILE A 1 92 ? -12.752 -17.417 -25.972 1.00 23.11 92 ILE A CA 1
ATOM 743 C C . ILE A 1 92 ? -13.232 -17.975 -24.639 1.00 25.83 92 ILE A C 1
ATOM 744 O O . ILE A 1 92 ? -13.920 -17.290 -23.874 1.00 29.07 92 ILE A O 1
ATOM 749 N N . SER A 1 93 ? -12.874 -19.222 -24.356 1.00 28.32 93 SER A N 1
ATOM 750 C CA . SER A 1 93 ? -13.258 -19.854 -23.106 1.00 26.14 93 SER A CA 1
ATOM 751 C C . SER A 1 93 ? -12.347 -19.393 -21.969 1.00 25.58 93 SER A C 1
ATOM 752 O O . SER A 1 93 ? -11.358 -18.684 -22.174 1.00 28.10 93 SER A O 1
ATOM 755 N N . ALA A 1 94 ? -12.697 -19.813 -20.749 1.00 24.67 94 ALA A N 1
ATOM 756 C CA . ALA A 1 94 ? -11.976 -19.352 -19.566 1.00 25.92 94 ALA A CA 1
ATOM 757 C C . ALA A 1 94 ? -10.503 -19.729 -19.612 1.00 30.13 94 ALA A C 1
ATOM 758 O O . ALA A 1 94 ? -9.656 -18.981 -19.110 1.00 24.52 94 ALA A O 1
ATOM 760 N N . GLN A 1 95 ? -10.173 -20.879 -20.203 1.00 25.79 95 GLN A N 1
ATOM 761 C CA . GLN A 1 95 ? -8.772 -21.259 -20.311 1.00 34.19 95 GLN A CA 1
ATOM 762 C C . GLN A 1 95 ? -8.005 -20.353 -21.266 1.00 30.35 95 GLN A C 1
ATOM 763 O O . GLN A 1 95 ? -6.793 -20.192 -21.103 1.00 29.58 95 GLN A O 1
ATOM 769 N N . ASP A 1 96 ? -8.681 -19.733 -22.233 1.00 23.58 96 ASP A N 1
ATOM 770 C CA . ASP A 1 96 ? -8.012 -18.971 -23.278 1.00 27.75 96 ASP A CA 1
ATOM 771 C C . ASP A 1 96 ? -8.076 -17.464 -23.055 1.00 29.28 96 ASP A C 1
ATOM 772 O O . ASP A 1 96 ? -7.915 -16.698 -24.011 1.00 25.56 96 ASP A O 1
ATOM 777 N N . LEU A 1 97 ? -8.296 -17.019 -21.820 1.00 28.97 97 LEU A N 1
ATOM 778 C CA . LEU A 1 97 ? -8.283 -15.601 -21.491 1.00 22.73 97 LEU A CA 1
ATOM 779 C C . LEU A 1 97 ? -7.374 -15.368 -20.295 1.00 20.72 97 LEU A C 1
ATOM 780 O O . LEU A 1 97 ? -7.376 -16.151 -19.341 1.00 21.54 97 LEU A O 1
ATOM 785 N N . GLU A 1 98 ? -6.589 -14.294 -20.358 1.00 23.41 98 GLU A N 1
ATOM 786 C CA . GLU A 1 98 ? -5.736 -13.887 -19.252 1.00 20.66 98 GLU A CA 1
ATOM 787 C C . GLU A 1 98 ? -5.779 -12.373 -19.125 1.00 19.80 98 GLU A C 1
ATOM 788 O O . GLU A 1 98 ? -5.694 -11.655 -20.126 1.00 20.81 98 GLU A O 1
ATOM 794 N N . ILE A 1 99 ? -5.914 -11.894 -17.891 1.00 21.17 99 ILE A N 1
ATOM 795 C CA . ILE A 1 99 ? -6.088 -10.476 -17.606 1.00 21.14 99 ILE A CA 1
ATOM 796 C C . ILE A 1 99 ? -5.076 -10.056 -16.551 1.00 23.07 99 ILE A C 1
ATOM 797 O O . ILE A 1 99 ? -4.853 -10.776 -15.571 1.00 20.57 99 ILE A O 1
ATOM 802 N N . THR A 1 100 ? -4.462 -8.892 -16.752 1.00 16.62 100 THR A N 1
ATOM 803 C CA . THR A 1 100 ? -3.602 -8.281 -15.747 1.00 24.23 100 THR A CA 1
ATOM 804 C C . THR A 1 100 ? -3.975 -6.814 -15.602 1.00 19.25 100 THR A C 1
ATOM 805 O O . THR A 1 100 ? -4.115 -6.104 -16.603 1.00 17.94 100 THR A O 1
ATOM 809 N N . ILE A 1 101 ? -4.133 -6.368 -14.358 1.00 18.03 101 ILE A N 1
ATOM 810 C CA . ILE A 1 101 ? -4.460 -4.983 -14.039 1.00 22.06 101 ILE A CA 1
ATOM 811 C C . ILE A 1 101 ? -3.243 -4.341 -13.389 1.00 22.40 101 ILE A C 1
ATOM 812 O O . ILE A 1 101 ? -2.694 -4.878 -12.420 1.00 20.23 101 ILE A O 1
ATOM 817 N N . PHE A 1 102 ? -2.814 -3.203 -13.929 1.00 22.15 102 PHE A N 1
ATOM 818 C CA . PHE A 1 102 ? -1.760 -2.396 -13.331 1.00 24.51 102 PHE A CA 1
ATOM 819 C C . PHE A 1 102 ? -2.354 -1.081 -12.846 1.00 21.38 102 PHE A C 1
ATOM 820 O O . PHE A 1 102 ? -3.168 -0.464 -13.541 1.00 20.85 102 PHE A O 1
ATOM 828 N N . GLU A 1 103 ? -1.948 -0.658 -11.653 1.00 28.87 103 GLU A N 1
ATOM 829 C CA . GLU A 1 103 ? -2.475 0.546 -11.026 1.00 24.77 103 GLU A CA 1
ATOM 830 C C . GLU A 1 103 ? -1.333 1.502 -10.716 1.00 23.75 103 GLU A C 1
ATOM 831 O O . GLU A 1 103 ? -0.315 1.098 -10.145 1.00 24.22 103 GLU A O 1
ATOM 837 N N . THR A 1 104 ? -1.508 2.763 -11.096 1.00 25.71 104 THR A N 1
ATOM 838 C CA . THR A 1 104 ? -0.548 3.823 -10.841 1.00 25.36 104 THR A CA 1
ATOM 839 C C . THR A 1 104 ? -1.269 5.030 -10.261 1.00 24.55 104 THR A C 1
ATOM 840 O O . THR A 1 104 ? -2.465 5.218 -10.507 1.00 26.29 104 THR A O 1
ATOM 844 N N . PRO A 1 105 ? -0.574 5.857 -9.478 1.00 30.97 105 PRO A N 1
ATOM 845 C CA . PRO A 1 105 ? -1.220 7.053 -8.925 1.00 26.32 105 PRO A CA 1
ATOM 846 C C . PRO A 1 105 ? -1.641 8.013 -10.026 1.00 24.55 105 PRO A C 1
ATOM 847 O O . PRO A 1 105 ? -1.058 8.045 -11.113 1.00 24.12 105 PRO A O 1
ATOM 851 N N . LYS A 1 106 ? -2.673 8.806 -9.726 1.00 26.19 106 LYS A N 1
ATOM 852 C CA . LYS A 1 106 ? -3.210 9.727 -10.720 1.00 28.68 106 LYS A CA 1
ATOM 853 C C . LYS A 1 106 ? -2.199 10.801 -11.097 1.00 27.28 106 LYS A C 1
ATOM 854 O O . LYS A 1 106 ? -2.230 11.311 -12.223 1.00 24.16 106 LYS A O 1
ATOM 856 N N . HIS A 1 107 ? -1.293 11.153 -10.184 1.00 21.97 107 HIS A N 1
ATOM 857 C CA . HIS A 1 107 ? -0.282 12.146 -10.521 1.00 28.03 107 HIS A CA 1
ATOM 858 C C . HIS A 1 107 ? 0.804 11.591 -11.431 1.00 26.82 107 HIS A C 1
ATOM 859 O O . HIS A 1 107 ? 1.660 12.357 -11.884 1.00 22.91 107 HIS A O 1
ATOM 866 N N . ASN A 1 108 ? 0.792 10.288 -11.707 1.00 25.00 108 ASN A N 1
ATOM 867 C CA . ASN A 1 108 ? 1.657 9.707 -12.722 1.00 22.61 108 ASN A CA 1
ATOM 868 C C . ASN A 1 108 ? 1.029 9.714 -14.108 1.00 23.75 108 ASN A C 1
ATOM 869 O O . ASN A 1 108 ? 1.711 9.371 -15.080 1.00 21.04 108 ASN A O 1
ATOM 874 N N . TRP A 1 109 ? -0.243 10.081 -14.217 1.00 24.84 109 TRP A N 1
ATOM 875 C CA . TRP A 1 109 ? -0.938 10.163 -15.493 1.00 22.99 109 TRP A CA 1
ATOM 876 C C . TRP A 1 109 ? -0.964 11.599 -16.003 1.00 28.38 109 TRP A C 1
ATOM 877 O O . TRP A 1 109 ? -0.905 12.559 -15.228 1.00 27.45 109 TRP A O 1
ATOM 888 N N . GLY A 1 110 ? -1.069 11.729 -17.320 1.00 27.72 110 GLY A N 1
ATOM 889 C CA . GLY A 1 110 ? -1.340 12.998 -17.958 1.00 32.22 110 GLY A CA 1
ATOM 890 C C . GLY A 1 110 ? -2.382 12.836 -19.048 1.00 35.68 110 GLY A C 1
ATOM 891 O O . GLY A 1 110 ? -2.273 11.933 -19.879 1.00 31.64 110 GLY A O 1
ATOM 892 N N . PHE A 1 111 ? -3.414 13.679 -19.039 1.00 41.26 111 PHE A N 1
ATOM 893 C CA . PHE A 1 111 ? -4.395 13.663 -20.115 1.00 41.88 111 PHE A CA 1
ATOM 894 C C . PHE A 1 111 ? -5.032 15.041 -20.222 1.00 39.93 111 PHE A C 1
ATOM 895 O O . PHE A 1 111 ? -5.205 15.732 -19.214 1.00 37.52 111 PHE A O 1
ATOM 903 N N . ARG A 1 112 ? -5.352 15.441 -21.453 1.00 37.60 112 ARG A N 1
ATOM 904 C CA . ARG A 1 112 ? -6.046 16.703 -21.720 1.00 34.97 112 ARG A CA 1
ATOM 905 C C . ARG A 1 112 ? -5.308 17.893 -21.106 1.00 39.03 112 ARG A C 1
ATOM 906 O O . ARG A 1 112 ? -5.917 18.859 -20.638 1.00 34.88 112 ARG A O 1
ATOM 914 N N . GLY A 1 113 ? -3.978 17.812 -21.090 1.00 35.40 113 GLY A N 1
ATOM 915 C CA . GLY A 1 113 ? -3.135 18.945 -20.775 1.00 32.83 113 GLY A CA 1
ATOM 916 C C . GLY A 1 113 ? -2.819 19.172 -19.311 1.00 36.96 113 GLY A C 1
ATOM 917 O O . GLY A 1 113 ? -2.177 20.180 -18.989 1.00 41.42 113 GLY A O 1
ATOM 918 N N . LEU A 1 114 ? -3.233 18.284 -18.418 1.00 36.02 114 LEU A N 1
ATOM 919 C CA . LEU A 1 114 ? -2.980 18.444 -16.995 1.00 38.36 114 LEU A CA 1
ATOM 920 C C . LEU A 1 114 ? -2.617 17.098 -16.390 1.00 40.03 114 LEU A C 1
ATOM 921 O O . LEU A 1 114 ? -2.968 16.048 -16.939 1.00 36.51 114 LEU A O 1
ATOM 926 N N . PRO A 1 115 ? -1.895 17.096 -15.268 1.00 34.37 115 PRO A N 1
ATOM 927 C CA . PRO A 1 115 ? -1.710 15.851 -14.516 1.00 35.26 115 PRO A CA 1
ATOM 928 C C . PRO A 1 115 ? -3.047 15.265 -14.084 1.00 37.96 115 PRO A C 1
ATOM 929 O O . PRO A 1 115 ? -4.053 15.966 -13.953 1.00 36.17 115 PRO A O 1
ATOM 933 N N . GLY A 1 116 ? -3.043 13.949 -13.858 1.00 33.09 116 GLY A N 1
ATOM 934 C CA . GLY A 1 116 ? -4.288 13.250 -13.577 1.00 33.89 116 GLY A CA 1
ATOM 935 C C . GLY A 1 116 ? -4.931 13.672 -12.270 1.00 35.75 116 GLY A C 1
ATOM 936 O O . GLY A 1 116 ? -6.158 13.765 -12.174 1.00 36.22 116 GLY A O 1
ATOM 937 N N . ASP A 1 117 ? -4.118 13.934 -11.246 1.00 38.48 117 ASP A N 1
ATOM 938 C CA . ASP A 1 117 ? -4.641 14.404 -9.969 1.00 35.26 117 ASP A CA 1
ATOM 939 C C . ASP A 1 117 ? -5.176 15.828 -10.035 1.00 41.04 117 ASP A C 1
ATOM 940 O O . ASP A 1 117 ? -5.650 16.338 -9.014 1.00 45.32 117 ASP A O 1
ATOM 945 N N . GLU A 1 118 ? -5.111 16.474 -11.195 1.00 35.36 118 GLU A N 1
ATOM 946 C CA . GLU A 1 118 ? -5.572 17.847 -11.350 1.00 38.40 118 GLU A CA 1
ATOM 947 C C . GLU A 1 118 ? -6.806 17.909 -12.244 1.00 42.55 118 GLU A C 1
ATOM 948 O O . GLU A 1 118 ? -7.504 16.911 -12.427 1.00 38.85 118 GLU A O 1
ATOM 954 N N . PRO B 1 1 ? 15.452 4.838 -18.226 1.00 35.50 1 PRO B N 1
ATOM 955 C CA . PRO B 1 1 ? 14.045 5.131 -18.519 1.00 34.14 1 PRO B CA 1
ATOM 956 C C . PRO B 1 1 ? 13.617 4.620 -19.892 1.00 33.43 1 PRO B C 1
ATOM 957 O O . PRO B 1 1 ? 14.187 5.032 -20.902 1.00 35.19 1 PRO B O 1
ATOM 961 N N . GLN B 1 2 ? 12.622 3.738 -19.921 1.00 23.82 2 GLN B N 1
ATOM 962 C CA . GLN B 1 2 ? 12.126 3.144 -21.155 1.00 19.82 2 GLN B CA 1
ATOM 963 C C . GLN B 1 2 ? 10.820 3.812 -21.561 1.00 21.85 2 GLN B C 1
ATOM 964 O O . GLN B 1 2 ? 9.916 3.973 -20.734 1.00 22.65 2 GLN B O 1
ATOM 970 N N . LEU B 1 3 ? 10.720 4.186 -22.833 1.00 20.69 3 LEU B N 1
ATOM 971 C CA . LEU B 1 3 ? 9.552 4.879 -23.354 1.00 21.88 3 LEU B CA 1
ATOM 972 C C . LEU B 1 3 ? 8.931 4.083 -24.492 1.00 22.25 3 LEU B C 1
ATOM 973 O O . LEU B 1 3 ? 9.634 3.582 -25.376 1.00 20.30 3 LEU B O 1
ATOM 978 N N . LYS B 1 4 ? 7.607 3.964 -24.451 1.00 19.46 4 LYS B N 1
ATOM 979 C CA . LYS B 1 4 ? 6.820 3.353 -25.512 1.00 21.54 4 LYS B CA 1
ATOM 980 C C . LYS B 1 4 ? 5.858 4.400 -26.052 1.00 19.94 4 LYS B C 1
ATOM 981 O O . LYS B 1 4 ? 5.196 5.096 -25.275 1.00 18.27 4 LYS B O 1
ATOM 987 N N . ILE B 1 5 ? 5.785 4.512 -27.376 1.00 19.81 5 ILE B N 1
ATOM 988 C CA . ILE B 1 5 ? 4.981 5.533 -28.039 1.00 19.89 5 ILE B CA 1
ATOM 989 C C . ILE B 1 5 ? 4.066 4.851 -29.044 1.00 18.15 5 ILE B C 1
ATOM 990 O O . ILE B 1 5 ? 4.524 4.046 -29.862 1.00 18.34 5 ILE B O 1
ATOM 995 N N . TYR B 1 6 ? 2.777 5.179 -28.985 1.00 17.90 6 TYR B N 1
ATOM 996 C CA . TYR B 1 6 ? 1.760 4.531 -29.799 1.00 21.79 6 TYR B CA 1
ATOM 997 C C . TYR B 1 6 ? 0.974 5.578 -30.574 1.00 24.81 6 TYR B C 1
ATOM 998 O O . TYR B 1 6 ? 0.809 6.715 -30.123 1.00 28.27 6 TYR B O 1
ATOM 1007 N N . GLY B 1 7 ? 0.485 5.179 -31.741 1.00 27.55 7 GLY B N 1
ATOM 1008 C CA . GLY B 1 7 ? -0.323 6.062 -32.560 1.00 27.53 7 GLY B CA 1
ATOM 1009 C C . GLY B 1 7 ? -0.551 5.457 -33.925 1.00 21.57 7 GLY B C 1
ATOM 1010 O O . GLY B 1 7 ? 0.075 4.464 -34.309 1.00 26.49 7 GLY B O 1
ATOM 1011 N N . LEU B 1 8 ? -1.474 6.077 -34.659 1.00 24.45 8 LEU B N 1
ATOM 1012 C CA . LEU B 1 8 ? -1.753 5.644 -36.022 1.00 24.96 8 LEU B CA 1
ATOM 1013 C C . LEU B 1 8 ? -0.533 5.869 -36.905 1.00 29.06 8 LEU B C 1
ATOM 1014 O O . LEU B 1 8 ? 0.145 6.897 -36.807 1.00 30.03 8 LEU B O 1
ATOM 1019 N N . ARG B 1 9 ? -0.254 4.894 -37.774 1.00 29.95 9 ARG B N 1
ATOM 1020 C CA . ARG B 1 9 ? 0.956 4.947 -38.589 1.00 28.41 9 ARG B CA 1
ATOM 1021 C C . ARG B 1 9 ? 0.953 6.140 -39.537 1.00 30.73 9 ARG B C 1
ATOM 1022 O O . ARG B 1 9 ? 2.017 6.700 -39.829 1.00 28.57 9 ARG B O 1
ATOM 1030 N N . GLU B 1 10 ? -0.227 6.542 -40.024 1.00 28.53 10 GLU B N 1
ATOM 1031 C CA . GLU B 1 10 ? -0.320 7.665 -40.955 1.00 32.27 10 GLU B CA 1
ATOM 1032 C C . GLU B 1 10 ? 0.378 8.905 -40.415 1.00 28.80 10 GLU B C 1
ATOM 1033 O O . GLU B 1 10 ? 1.071 9.613 -41.156 1.00 25.52 10 GLU B O 1
ATOM 1039 N N . PHE B 1 11 ? 0.210 9.179 -39.121 1.00 31.23 11 PHE B N 1
ATOM 1040 C CA . PHE B 1 11 ? 0.658 10.427 -38.525 1.00 31.39 11 PHE B CA 1
ATOM 1041 C C . PHE B 1 11 ? 1.867 10.274 -37.617 1.00 29.42 11 PHE B C 1
ATOM 1042 O O . PHE B 1 11 ? 2.515 11.279 -37.309 1.00 29.08 11 PHE B O 1
ATOM 1050 N N . LEU B 1 12 ? 2.191 9.054 -37.188 1.00 30.80 12 LEU B N 1
ATOM 1051 C CA . LEU B 1 12 ? 3.348 8.853 -36.326 1.00 27.79 12 LEU B CA 1
ATOM 1052 C C . LEU B 1 12 ? 4.629 8.713 -37.137 1.00 25.15 12 LEU B C 1
ATOM 1053 O O . LEU B 1 12 ? 5.678 9.228 -36.735 1.00 34.29 12 LEU B O 1
ATOM 1058 N N . ASP B 1 13 ? 4.559 8.027 -38.276 1.00 22.39 13 ASP B N 1
ATOM 1059 C CA . ASP B 1 13 ? 5.750 7.817 -39.098 1.00 27.02 13 ASP B CA 1
ATOM 1060 C C . ASP B 1 13 ? 6.400 9.112 -39.574 1.00 28.64 13 ASP B C 1
ATOM 1061 O O . ASP B 1 13 ? 7.633 9.231 -39.459 1.00 36.02 13 ASP B O 1
ATOM 1066 N N . PRO B 1 14 ? 5.675 10.104 -40.110 1.00 29.10 14 PRO B N 1
ATOM 1067 C CA . PRO B 1 14 ? 6.367 11.301 -40.619 1.00 28.27 14 PRO B CA 1
ATOM 1068 C C . PRO B 1 14 ? 6.982 12.168 -39.534 1.00 31.53 14 PRO B C 1
ATOM 1069 O O . PRO B 1 14 ? 7.852 12.990 -39.849 1.00 39.51 14 PRO B O 1
ATOM 1073 N N . ILE B 1 15 ? 6.575 12.014 -38.275 1.00 34.88 15 ILE B N 1
ATOM 1074 C CA . ILE B 1 15 ? 7.001 12.910 -37.206 1.00 30.61 15 ILE B CA 1
ATOM 1075 C C . ILE B 1 15 ? 7.848 12.216 -36.156 1.00 30.23 15 ILE B C 1
ATOM 1076 O O . ILE B 1 15 ? 8.348 12.892 -35.244 1.00 31.65 15 ILE B O 1
ATOM 1081 N N . LYS B 1 16 ? 8.034 10.895 -36.242 1.00 30.22 16 LYS B N 1
ATOM 1082 C CA . LYS B 1 16 ? 8.570 10.174 -35.089 1.00 30.48 16 LYS B CA 1
ATOM 1083 C C . LYS B 1 16 ? 10.047 10.466 -34.849 1.00 31.11 16 LYS B C 1
ATOM 1084 O O . LYS B 1 16 ? 10.499 10.402 -33.700 1.00 30.66 16 LYS B O 1
ATOM 1090 N N . GLN B 1 17 ? 10.815 10.788 -35.893 1.00 31.98 17 GLN B N 1
ATOM 1091 C CA . GLN B 1 17 ? 12.196 11.202 -35.660 1.00 34.12 17 GLN B CA 1
ATOM 1092 C C . GLN B 1 17 ? 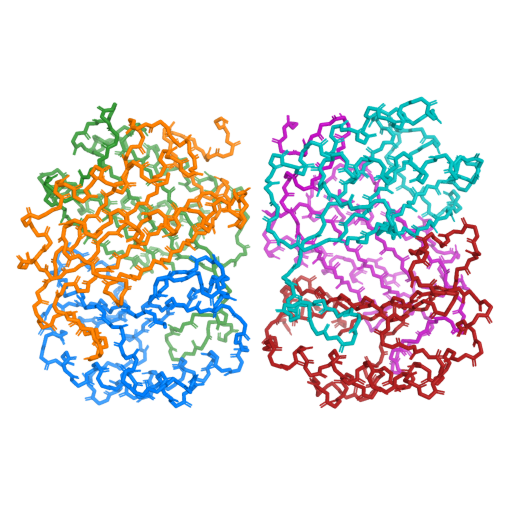12.245 12.519 -34.896 1.00 30.99 17 GLN B C 1
ATOM 1093 O O . GLN B 1 17 ? 13.044 12.679 -33.966 1.00 27.17 17 GLN B O 1
ATOM 1099 N N . GLU B 1 18 ? 11.387 13.473 -35.270 1.00 32.44 18 GLU B N 1
ATOM 1100 C CA . GLU B 1 18 ? 11.279 14.711 -34.505 1.00 29.56 18 GLU B CA 1
ATOM 1101 C C . GLU B 1 18 ? 10.670 14.455 -33.132 1.00 29.32 18 GLU B C 1
ATOM 1102 O O . GLU B 1 18 ? 11.105 15.043 -32.134 1.00 25.17 18 GLU B O 1
ATOM 1104 N N . LEU B 1 19 ? 9.666 13.575 -33.063 1.00 26.94 19 LEU B N 1
ATOM 1105 C CA . LEU B 1 19 ? 9.054 13.230 -31.783 1.00 32.46 19 LEU B CA 1
ATOM 1106 C C . LEU B 1 19 ? 10.049 12.557 -30.846 1.00 30.82 19 LEU B C 1
ATOM 1107 O O . LEU B 1 19 ? 9.976 12.744 -29.626 1.00 34.19 19 LEU B O 1
ATOM 1112 N N . SER B 1 20 ? 10.986 11.778 -31.395 1.00 28.21 20 SER B N 1
ATOM 1113 C CA . SER B 1 20 ? 11.974 11.097 -30.563 1.00 26.00 20 SER B CA 1
ATOM 1114 C C . SER B 1 20 ? 12.881 12.097 -29.857 1.00 28.29 20 SER B C 1
ATOM 1115 O O . SER B 1 20 ? 13.125 11.986 -28.650 1.00 30.62 20 SER B O 1
ATOM 1118 N N . ASP B 1 21 ? 13.399 13.080 -30.600 1.00 28.10 21 ASP B N 1
ATOM 1119 C CA . ASP B 1 21 ? 14.273 14.079 -29.994 1.00 29.26 21 ASP B CA 1
ATOM 1120 C C . ASP B 1 21 ? 13.508 14.970 -29.025 1.00 25.78 21 ASP B C 1
ATOM 1121 O O . ASP B 1 21 ? 14.051 15.384 -27.993 1.00 28.56 21 ASP B O 1
ATOM 1126 N N . ILE B 1 22 ? 12.249 15.278 -29.340 1.00 25.65 22 ILE B N 1
ATOM 1127 C CA . ILE B 1 22 ? 11.447 16.123 -28.459 1.00 25.22 22 ILE B CA 1
ATOM 1128 C C . ILE B 1 22 ? 11.197 15.419 -27.132 1.00 26.98 22 ILE B C 1
ATOM 1129 O O . ILE B 1 22 ? 11.365 16.007 -26.056 1.00 28.55 22 ILE B O 1
ATOM 1134 N N . ILE B 1 23 ? 10.798 14.146 -27.188 1.00 25.01 23 ILE B N 1
ATOM 1135 C CA . ILE B 1 23 ? 10.589 13.376 -25.963 1.00 22.72 23 ILE B CA 1
ATOM 1136 C C . ILE B 1 23 ? 11.886 13.290 -25.169 1.00 27.46 23 ILE B C 1
ATOM 1137 O O . ILE B 1 23 ? 11.911 13.535 -23.957 1.00 28.91 23 ILE B O 1
ATOM 1142 N N . ASN B 1 24 ? 12.988 12.957 -25.848 1.00 24.68 24 ASN B N 1
ATOM 1143 C CA . ASN B 1 24 ? 14.270 12.837 -25.164 1.00 27.69 24 ASN B CA 1
ATOM 1144 C C . ASN B 1 24 ? 14.705 14.159 -24.546 1.00 31.83 24 ASN B C 1
ATOM 1145 O O . ASN B 1 24 ? 15.375 14.167 -23.509 1.00 35.95 24 ASN B O 1
ATOM 1150 N N . SER B 1 25 ? 14.335 15.284 -25.163 1.00 29.01 25 SER B N 1
ATOM 1151 C CA . SER B 1 25 ? 14.655 16.578 -24.573 1.00 33.37 25 SER B CA 1
ATOM 1152 C C . SER B 1 25 ? 13.849 16.824 -23.305 1.00 35.98 25 SER B C 1
ATOM 1153 O O . SER B 1 25 ? 14.350 17.451 -22.364 1.00 34.14 25 SER B O 1
ATOM 1156 N N . CYS B 1 26 ? 12.606 16.337 -23.257 1.00 29.56 26 CYS B N 1
ATOM 1157 C CA . CYS B 1 26 ? 11.798 16.494 -22.052 1.00 33.46 26 CYS B CA 1
ATOM 1158 C C . CYS B 1 26 ? 12.313 15.624 -20.913 1.00 35.54 26 CYS B C 1
ATOM 1159 O O . CYS B 1 26 ? 12.225 16.021 -19.746 1.00 40.77 26 CYS B O 1
ATOM 1162 N N . MET B 1 27 ? 12.853 14.443 -21.225 1.00 30.96 27 MET B N 1
ATOM 1163 C CA . MET B 1 27 ? 13.413 13.594 -20.178 1.00 33.98 27 MET B CA 1
ATOM 1164 C C . MET B 1 27 ? 14.676 14.212 -19.592 1.00 34.08 27 MET B C 1
ATOM 1165 O O . MET B 1 27 ? 14.903 14.146 -18.378 1.00 35.66 27 MET B O 1
ATOM 1170 N N . THR B 1 28 ? 15.506 14.824 -20.439 1.00 30.05 28 THR B N 1
ATOM 1171 C CA . THR B 1 28 ? 16.720 15.466 -19.949 1.00 37.58 28 THR B CA 1
ATOM 1172 C C . THR B 1 28 ? 16.397 16.749 -19.194 1.00 32.79 28 THR B C 1
ATOM 1173 O O . THR B 1 28 ? 17.027 17.053 -18.175 1.00 35.03 28 THR B O 1
ATOM 1177 N N . ASP B 1 29 ? 15.414 17.513 -19.676 1.00 32.70 29 ASP B N 1
ATOM 1178 C CA . ASP B 1 29 ? 15.072 18.773 -19.025 1.00 41.60 29 ASP B CA 1
ATOM 1179 C C . ASP B 1 29 ? 14.430 18.541 -17.663 1.00 40.88 29 ASP B C 1
ATOM 1180 O O . ASP B 1 29 ? 14.721 19.266 -16.706 1.00 42.72 29 ASP B O 1
ATOM 1185 N N . ALA B 1 30 ? 13.560 17.540 -17.553 1.00 33.56 30 ALA B N 1
ATOM 1186 C CA . ALA B 1 30 ? 12.765 17.365 -16.344 1.00 34.50 30 ALA B CA 1
ATOM 1187 C C . ALA B 1 30 ? 13.357 16.353 -15.377 1.00 36.46 30 ALA B C 1
ATOM 1188 O O . ALA B 1 30 ? 13.155 16.482 -14.162 1.00 37.03 30 ALA B O 1
ATOM 1190 N N . LEU B 1 31 ? 14.074 15.343 -15.881 1.00 38.41 31 LEU B N 1
ATOM 1191 C CA . LEU B 1 31 ? 14.632 14.306 -15.022 1.00 34.94 31 LEU B CA 1
ATOM 1192 C C . LEU B 1 31 ? 16.133 14.102 -15.186 1.00 39.57 31 LEU B C 1
ATOM 1193 O O . LEU B 1 31 ? 16.687 13.219 -14.520 1.00 39.91 31 LEU B O 1
ATOM 1198 N N . GLN B 1 32 ? 16.807 14.925 -15.993 1.00 39.19 32 GLN B N 1
ATOM 1199 C CA . GLN B 1 32 ? 18.272 14.992 -16.083 1.00 41.60 32 GLN B CA 1
ATOM 1200 C C . GLN B 1 32 ? 18.881 13.620 -16.357 1.00 40.27 32 GLN B C 1
ATOM 1201 O O . GLN B 1 32 ? 19.863 13.206 -15.739 1.00 49.16 32 GLN B O 1
ATOM 1207 N N . TYR B 1 33 ? 18.265 12.898 -17.273 1.00 34.56 33 TYR B N 1
ATOM 1208 C CA . TYR B 1 33 ? 19.072 11.853 -17.868 1.00 43.50 33 TYR B CA 1
ATOM 1209 C C . TYR B 1 33 ? 20.007 12.484 -18.894 1.00 36.51 33 TYR B C 1
ATOM 1210 O O . TYR B 1 33 ? 19.683 13.523 -19.474 1.00 38.98 33 TYR B O 1
ATOM 1219 N N . PRO B 1 34 ? 21.193 11.922 -19.096 1.00 36.25 34 PRO B N 1
ATOM 1220 C CA . PRO B 1 34 ? 22.017 12.344 -20.230 1.00 37.73 34 PRO B CA 1
ATOM 1221 C C . PRO B 1 34 ? 21.290 12.064 -21.531 1.00 30.76 34 PRO B C 1
ATOM 1222 O O . PRO B 1 34 ? 20.622 11.026 -21.660 1.00 32.07 34 PRO B O 1
ATOM 1226 N N . PRO B 1 35 ? 21.364 12.973 -22.506 1.00 35.47 35 PRO B N 1
ATOM 1227 C CA . PRO B 1 35 ? 20.665 12.736 -23.781 1.00 39.53 35 PRO B CA 1
ATOM 1228 C C . PRO B 1 35 ? 21.089 11.456 -24.477 1.00 36.42 35 PRO B C 1
ATOM 1229 O O . PRO B 1 35 ? 20.327 10.934 -25.300 1.00 41.48 35 PRO B O 1
ATOM 1233 N N . GLU B 1 36 ? 22.274 10.929 -24.170 1.00 34.87 36 GLU B N 1
ATOM 1234 C CA . GLU B 1 36 ? 22.747 9.677 -24.743 1.00 36.13 36 GLU B CA 1
ATOM 1235 C C . GLU B 1 36 ? 22.105 8.450 -24.107 1.00 37.01 36 GLU B C 1
ATOM 1236 O O . GLU B 1 36 ? 22.374 7.330 -24.552 1.00 35.32 36 GLU B O 1
ATOM 1238 N N . LYS B 1 37 ? 21.274 8.622 -23.081 1.00 30.93 37 LYS B N 1
ATOM 1239 C CA . LYS B 1 37 ? 20.549 7.513 -22.467 1.00 28.76 37 LYS B CA 1
ATOM 1240 C C . LYS B 1 37 ? 19.134 7.395 -23.019 1.00 36.31 37 LYS B C 1
ATOM 1241 O O . LYS B 1 37 ? 18.194 7.067 -22.289 1.00 38.50 37 LYS B O 1
ATOM 1243 N N . ARG B 1 38 ? 18.961 7.660 -24.312 1.00 28.86 38 ARG B N 1
ATOM 1244 C CA . ARG B 1 38 ? 17.648 7.573 -24.937 1.00 27.80 38 ARG B CA 1
ATOM 1245 C C . ARG B 1 38 ? 17.231 6.116 -25.100 1.00 30.07 38 ARG B C 1
ATOM 1246 O O . ARG B 1 38 ? 18.023 5.268 -25.523 1.00 26.63 38 ARG B O 1
ATOM 1254 N N . ASN B 1 39 ? 15.974 5.826 -24.758 1.00 22.93 39 ASN B N 1
ATOM 1255 C CA . ASN B 1 39 ? 15.463 4.453 -24.764 1.00 21.31 39 ASN B CA 1
ATOM 1256 C C . ASN B 1 39 ? 13.972 4.521 -25.108 1.00 24.78 39 ASN B C 1
ATOM 1257 O O . ASN B 1 39 ? 13.128 4.700 -24.228 1.00 22.70 39 ASN B O 1
ATOM 1262 N N . GLN B 1 40 ? 13.663 4.373 -26.397 1.00 19.69 40 GLN B N 1
ATOM 1263 C CA . GLN B 1 40 ? 12.307 4.549 -26.894 1.00 18.26 40 GLN B CA 1
ATOM 1264 C C . GLN B 1 40 ? 11.929 3.422 -27.844 1.00 16.59 40 GLN B C 1
ATOM 1265 O O . GLN B 1 40 ? 12.764 2.912 -28.595 1.00 19.84 40 GLN B O 1
ATOM 1271 N N . ARG B 1 41 ? 10.651 3.049 -27.808 1.00 18.75 41 ARG B N 1
ATOM 1272 C CA . ARG B 1 41 ? 10.080 2.073 -28.727 1.00 20.50 41 ARG B CA 1
ATOM 1273 C C . ARG B 1 41 ? 8.787 2.643 -29.288 1.00 19.87 41 ARG B C 1
ATOM 1274 O O . ARG B 1 41 ? 7.891 3.019 -28.526 1.00 17.33 41 ARG B O 1
ATOM 1282 N N . PHE B 1 42 ? 8.693 2.712 -30.611 1.00 23.41 42 PHE B N 1
ATOM 1283 C CA . PHE B 1 42 ? 7.512 3.230 -31.285 1.00 15.30 42 PHE B CA 1
ATOM 1284 C C . PHE B 1 42 ? 6.687 2.079 -31.841 1.00 19.27 42 PHE B C 1
ATOM 1285 O O . PHE B 1 42 ? 7.235 1.096 -32.348 1.00 20.79 42 PHE B O 1
ATOM 1293 N N . PHE B 1 43 ? 5.364 2.207 -31.742 1.00 18.95 43 PHE B N 1
ATOM 1294 C CA . PHE B 1 43 ? 4.431 1.193 -32.231 1.00 19.10 43 PHE B CA 1
ATOM 1295 C C . PHE B 1 43 ? 3.401 1.870 -33.124 1.00 25.39 43 PHE B C 1
ATOM 1296 O O . PHE B 1 43 ? 2.316 2.254 -32.664 1.00 23.58 43 PHE B O 1
ATOM 1304 N N . PRO B 1 44 ? 3.707 2.037 -34.412 1.00 25.64 44 PRO B N 1
ATOM 1305 C CA . PRO B 1 44 ? 2.730 2.624 -35.343 1.00 26.41 44 PRO B CA 1
ATOM 1306 C C . PRO B 1 44 ? 1.594 1.644 -35.601 1.00 23.59 44 PRO B C 1
ATOM 1307 O O . PRO B 1 44 ? 1.821 0.506 -36.016 1.00 27.56 44 PRO B O 1
ATOM 1311 N N . LEU B 1 45 ? 0.369 2.095 -35.360 1.00 19.65 45 LEU B N 1
ATOM 1312 C CA . LEU B 1 45 ? -0.800 1.229 -35.376 1.00 27.03 45 LEU B CA 1
ATOM 1313 C C . LEU B 1 45 ? -1.641 1.467 -36.623 1.00 24.17 45 LEU B C 1
ATOM 1314 O O . LEU B 1 45 ? -1.639 2.558 -37.201 1.00 25.79 45 LEU B O 1
ATOM 1319 N N . GLU B 1 46 ? -2.359 0.426 -37.032 1.00 29.12 46 GLU B N 1
ATOM 1320 C CA . GLU B 1 46 ? -3.305 0.515 -38.131 1.00 30.84 46 GLU B CA 1
ATOM 1321 C C . GLU B 1 46 ? -4.673 0.938 -37.606 1.00 30.86 46 GLU B C 1
ATOM 1322 O O . GLU B 1 46 ? -4.949 0.882 -36.405 1.00 27.94 46 GLU B O 1
ATOM 1328 N N . ARG B 1 47 ? -5.538 1.355 -38.534 1.00 31.03 47 ARG B N 1
ATOM 1329 C CA . ARG B 1 47 ? -6.815 1.954 -38.153 1.00 29.29 47 ARG B CA 1
ATOM 1330 C C . ARG B 1 47 ? -7.682 0.981 -37.361 1.00 29.19 47 ARG B C 1
ATOM 1331 O O . ARG B 1 47 ? -8.318 1.367 -36.373 1.00 32.28 47 ARG B O 1
ATOM 1339 N N . SER B 1 48 ? -7.721 -0.286 -37.778 1.00 31.09 48 SER B N 1
ATOM 1340 C CA . SER B 1 48 ? -8.588 -1.265 -37.135 1.00 36.16 48 SER B CA 1
ATOM 1341 C C . SER B 1 48 ? -8.072 -1.722 -35.777 1.00 32.97 48 SER B C 1
ATOM 1342 O O . SER B 1 48 ? -8.779 -2.461 -35.085 1.00 35.13 48 SER B O 1
ATOM 1345 N N . ASP B 1 49 ? -6.872 -1.304 -35.377 1.00 29.01 49 ASP B N 1
ATOM 1346 C CA . ASP B 1 49 ? -6.286 -1.736 -34.118 1.00 29.55 49 ASP B CA 1
ATOM 1347 C C . ASP B 1 49 ? -6.300 -0.666 -33.037 1.00 28.39 49 ASP B C 1
ATOM 1348 O O . ASP B 1 49 ? -5.992 -0.979 -31.881 1.00 21.01 49 ASP B O 1
ATOM 1353 N N . PHE B 1 50 ? -6.648 0.575 -33.370 1.00 25.19 50 PHE B N 1
ATOM 1354 C CA . PHE B 1 50 ? -6.577 1.694 -32.436 1.00 25.70 50 PHE B CA 1
ATOM 1355 C C . PHE B 1 50 ? -7.987 2.207 -32.167 1.00 29.72 50 PHE B C 1
ATOM 1356 O O . PHE B 1 50 ? -8.586 2.872 -33.019 1.00 26.99 50 PHE B O 1
ATOM 1364 N N . PHE B 1 51 ? -8.502 1.914 -30.975 1.00 32.17 51 PHE B N 1
ATOM 1365 C CA .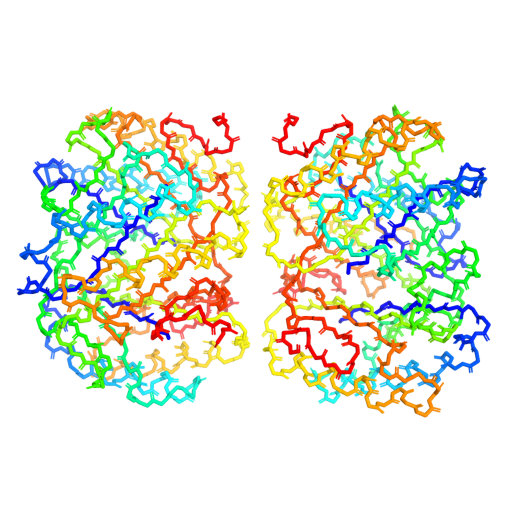 PHE B 1 51 ? -9.843 2.319 -30.552 1.00 24.68 51 PHE B CA 1
ATOM 1366 C C . PHE B 1 51 ? -9.693 3.392 -29.473 1.00 28.26 51 PHE B C 1
ATOM 1367 O O . PHE B 1 51 ? -9.677 3.095 -28.278 1.00 26.29 51 PHE B O 1
ATOM 1375 N N . TYR B 1 52 ? -9.584 4.638 -29.904 1.00 34.85 52 TYR B N 1
ATOM 1376 C CA . TYR B 1 52 ? -9.433 5.782 -29.022 1.00 32.01 52 TYR B CA 1
ATOM 1377 C C . TYR B 1 52 ? -10.783 6.446 -28.788 1.00 32.57 52 TYR B C 1
ATOM 1378 O O . TYR B 1 52 ? -11.760 6.160 -29.485 1.00 41.63 52 TYR B O 1
ATOM 1387 N N . PRO B 1 53 ? -10.888 7.325 -27.790 1.00 36.88 53 PRO B N 1
ATOM 1388 C CA . PRO B 1 53 ? -12.169 7.978 -27.535 1.00 37.51 53 PRO B CA 1
ATOM 1389 C C . PRO B 1 53 ? -12.563 8.867 -28.695 1.00 43.88 53 PRO B C 1
ATOM 1390 O O . PRO B 1 53 ? -11.699 9.435 -29.391 1.00 44.68 53 PRO B O 1
ATOM 1394 N N . PRO B 1 54 ? -13.868 9.010 -28.954 1.00 51.54 54 PRO B N 1
ATOM 1395 C CA . PRO B 1 54 ? -14.319 9.808 -30.102 1.00 51.03 54 PRO B CA 1
ATOM 1396 C C . PRO B 1 54 ? -14.204 11.312 -29.911 1.00 55.20 54 PRO B C 1
ATOM 1397 O O . PRO B 1 54 ? -14.409 12.052 -30.883 1.00 60.39 54 PRO B O 1
ATOM 1401 N N . ASP B 1 55 ? -13.895 11.794 -28.708 1.00 51.82 55 ASP B N 1
ATOM 1402 C CA . ASP B 1 55 ? -13.580 13.204 -28.517 1.00 50.91 55 ASP B CA 1
ATOM 1403 C C . ASP B 1 55 ? -12.152 13.538 -28.929 1.00 57.34 55 ASP B C 1
ATOM 1404 O O . ASP B 1 55 ? -11.678 14.645 -28.650 1.00 60.23 55 ASP B O 1
ATOM 1406 N N . ARG B 1 56 ? -11.469 12.603 -29.585 1.00 52.98 56 ARG B N 1
ATOM 1407 C CA . ARG B 1 56 ? -10.083 12.756 -29.990 1.00 49.16 56 ARG B CA 1
ATOM 1408 C C . ARG B 1 56 ? -9.964 12.484 -31.483 1.00 41.26 56 ARG B C 1
ATOM 1409 O O . ARG B 1 56 ? -10.833 11.854 -32.092 1.00 50.67 56 ARG B O 1
ATOM 1417 N N . THR B 1 57 ? -8.872 12.965 -32.069 1.00 41.89 57 THR B N 1
ATOM 1418 C CA . THR B 1 57 ? -8.664 12.898 -33.505 1.00 42.13 57 THR B CA 1
ATOM 1419 C C . THR B 1 57 ? -7.761 11.715 -33.858 1.00 45.62 57 THR B C 1
ATOM 1420 O O . THR B 1 57 ? -7.386 10.907 -33.005 1.00 38.34 57 THR B O 1
ATOM 1424 N N . GLU B 1 58 ? -7.407 11.614 -35.142 1.00 40.16 58 GLU B N 1
ATOM 1425 C CA . GLU B 1 58 ? -6.461 10.604 -35.600 1.00 41.84 58 GLU B CA 1
ATOM 1426 C C . GLU B 1 58 ? -5.043 10.870 -35.118 1.00 31.79 58 GLU B C 1
ATOM 1427 O O . GLU B 1 58 ? -4.187 9.989 -35.251 1.00 32.26 58 GLU B O 1
ATOM 1429 N N . ARG B 1 59 ? -4.775 12.054 -34.571 1.00 29.11 59 ARG B N 1
ATOM 1430 C CA . ARG B 1 59 ? -3.461 12.397 -34.044 1.00 34.33 59 ARG B CA 1
ATOM 1431 C C . ARG B 1 59 ? -3.238 11.893 -32.625 1.00 32.94 59 ARG B C 1
ATOM 1432 O O . ARG B 1 59 ? -2.164 12.140 -32.066 1.00 27.99 59 ARG B O 1
ATOM 1440 N N . TYR B 1 60 ? -4.222 11.213 -32.036 1.00 34.48 60 TYR B N 1
ATOM 1441 C CA . TYR B 1 60 ? -4.096 10.696 -30.678 1.00 37.23 60 TYR B CA 1
ATOM 1442 C C . TYR B 1 60 ? -2.819 9.879 -30.529 1.00 31.50 60 TYR B C 1
ATOM 1443 O O . TYR B 1 60 ? -2.551 8.968 -31.318 1.00 21.99 60 TYR B O 1
ATOM 1452 N N . THR B 1 61 ? -2.023 10.227 -29.522 1.00 27.79 61 THR B N 1
ATOM 1453 C CA . THR B 1 61 ? -0.738 9.594 -29.271 1.00 27.47 61 THR B CA 1
ATOM 1454 C C . THR B 1 61 ? -0.632 9.248 -27.794 1.00 25.17 61 THR B C 1
ATOM 1455 O O . THR B 1 61 ? -1.005 10.051 -26.933 1.00 28.06 61 THR B O 1
ATOM 1459 N N . ILE B 1 62 ? -0.132 8.049 -27.505 1.00 23.52 62 ILE B N 1
ATOM 1460 C CA . ILE B 1 62 ? 0.030 7.565 -26.141 1.00 21.09 62 ILE B CA 1
ATOM 1461 C C . ILE B 1 62 ? 1.515 7.374 -25.865 1.00 21.27 62 ILE B C 1
ATOM 1462 O O . ILE B 1 62 ? 2.239 6.807 -26.692 1.00 19.27 62 ILE B O 1
ATOM 1467 N N . ILE B 1 63 ? 1.967 7.857 -24.711 1.00 23.55 63 ILE B N 1
ATOM 1468 C CA . ILE B 1 63 ? 3.350 7.717 -24.270 1.00 18.31 63 ILE B CA 1
ATOM 1469 C C . ILE B 1 63 ? 3.343 7.006 -22.926 1.00 18.71 63 ILE B C 1
ATOM 1470 O O . ILE B 1 63 ? 2.726 7.487 -21.967 1.00 20.04 63 ILE B O 1
ATOM 1475 N N . GLU B 1 64 ? 4.024 5.870 -22.854 1.00 19.18 64 GLU B N 1
ATOM 1476 C CA . GLU B 1 64 ? 4.193 5.137 -21.610 1.00 22.20 64 GLU B CA 1
ATOM 1477 C C . GLU B 1 64 ? 5.634 5.289 -21.148 1.00 17.12 64 GLU B C 1
ATOM 1478 O O . GLU B 1 64 ? 6.564 5.107 -21.939 1.00 22.77 64 GLU B O 1
ATOM 1484 N N . LEU B 1 65 ? 5.816 5.640 -19.880 1.00 15.96 65 LEU B N 1
ATOM 1485 C CA . LEU B 1 65 ? 7.140 5.772 -19.289 1.00 19.08 65 LEU B CA 1
ATOM 1486 C C . LEU B 1 65 ? 7.275 4.784 -18.141 1.00 20.70 65 LEU B C 1
ATOM 1487 O O . LEU B 1 65 ? 6.448 4.775 -17.224 1.00 24.64 65 LEU B O 1
ATOM 1492 N N . SER B 1 66 ? 8.313 3.954 -18.199 1.00 17.09 66 SER B N 1
ATOM 1493 C CA . SER B 1 66 ? 8.660 3.036 -17.121 1.00 19.40 66 SER B CA 1
ATOM 1494 C C . SER B 1 66 ? 10.064 3.380 -16.645 1.00 22.50 66 SER B C 1
ATOM 1495 O O . SER B 1 66 ? 11.006 3.390 -17.444 1.00 25.00 66 SER B O 1
ATOM 1498 N N . MET B 1 67 ? 10.202 3.670 -15.352 1.00 19.75 67 MET B N 1
ATOM 1499 C CA . MET B 1 67 ? 11.474 4.120 -14.805 1.00 23.60 67 MET B CA 1
ATOM 1500 C C . MET B 1 67 ? 11.576 3.698 -13.344 1.00 21.11 67 MET B C 1
ATOM 1501 O O . MET B 1 67 ? 10.684 3.041 -12.799 1.00 19.86 67 MET B O 1
ATOM 1506 N N . PHE B 1 68 ? 12.679 4.092 -12.712 1.00 16.97 68 PHE B N 1
ATOM 1507 C CA . PHE B 1 68 ? 12.904 3.788 -11.307 1.00 17.22 68 PHE B CA 1
ATOM 1508 C C . PHE B 1 68 ? 11.941 4.564 -10.418 1.00 21.47 68 PHE B C 1
ATOM 1509 O O . PHE B 1 68 ? 11.511 5.674 -10.744 1.00 24.59 68 PHE B O 1
ATOM 1517 N N . GLU B 1 69 ? 11.609 3.967 -9.276 1.00 17.95 69 GLU B N 1
ATOM 1518 C CA . GLU B 1 69 ? 10.995 4.722 -8.198 1.00 24.07 69 GLU B CA 1
ATOM 1519 C C . GLU B 1 69 ? 11.957 5.807 -7.719 1.00 24.42 69 GLU B C 1
ATOM 1520 O O . GLU B 1 69 ? 13.175 5.718 -7.898 1.00 21.26 69 GLU B O 1
ATOM 1526 N N . GLY B 1 70 ? 11.403 6.843 -7.099 1.00 17.17 70 GLY B N 1
ATOM 1527 C CA . GLY B 1 70 ? 12.206 7.808 -6.368 1.00 30.45 70 GLY B CA 1
ATOM 1528 C C . GLY B 1 70 ? 12.137 9.239 -6.855 1.00 31.34 70 GLY B C 1
ATOM 1529 O O . GLY B 1 70 ? 12.584 10.138 -6.127 1.00 29.93 70 GLY B O 1
ATOM 1530 N N . ARG B 1 71 ? 11.618 9.511 -8.048 1.00 28.02 71 ARG B N 1
ATOM 1531 C CA . ARG B 1 71 ? 11.485 10.888 -8.496 1.00 27.55 71 ARG B CA 1
ATOM 1532 C C . ARG B 1 71 ? 10.229 11.514 -7.903 1.00 28.74 71 ARG B C 1
ATOM 1533 O O . ARG B 1 71 ? 9.224 10.838 -7.665 1.00 27.15 71 ARG B O 1
ATOM 1535 N N . SER B 1 72 ? 10.294 12.821 -7.666 1.00 29.48 72 SER B N 1
ATOM 1536 C CA . SER B 1 72 ? 9.206 13.508 -6.987 1.00 21.03 72 SER B CA 1
ATOM 1537 C C . SER B 1 72 ? 8.010 13.690 -7.916 1.00 24.43 72 SER B C 1
ATOM 1538 O O . SER B 1 72 ? 8.117 13.598 -9.142 1.00 26.06 72 SER B O 1
ATOM 1541 N N . VAL B 1 73 ? 6.850 13.946 -7.304 1.00 22.60 73 VAL B N 1
ATOM 1542 C CA . VAL B 1 73 ? 5.658 14.283 -8.077 1.00 20.96 73 VAL B CA 1
ATOM 1543 C C . VAL B 1 73 ? 5.899 15.544 -8.896 1.00 21.55 73 VAL B C 1
ATOM 1544 O O . VAL B 1 73 ? 5.509 15.627 -10.067 1.00 27.93 73 VAL B O 1
ATOM 1548 N N . ALA B 1 74 ? 6.561 16.537 -8.297 1.00 25.67 74 ALA B N 1
ATOM 1549 C CA . ALA B 1 74 ? 6.802 17.800 -8.989 1.00 32.63 74 ALA B CA 1
ATOM 1550 C C . ALA B 1 74 ? 7.651 17.598 -10.236 1.00 27.40 74 ALA B C 1
ATOM 1551 O O . ALA B 1 74 ? 7.375 18.189 -11.286 1.00 28.20 74 ALA B O 1
ATOM 1553 N N . ALA B 1 75 ? 8.696 16.774 -10.138 1.00 26.36 75 ALA B N 1
ATOM 1554 C CA . ALA B 1 75 ? 9.525 16.496 -11.305 1.00 29.98 75 ALA B CA 1
ATOM 1555 C C . ALA B 1 75 ? 8.728 15.759 -12.373 1.00 27.00 75 ALA B C 1
ATOM 1556 O O . ALA B 1 75 ? 8.784 16.107 -13.558 1.00 24.44 75 ALA B O 1
ATOM 1558 N N . LYS B 1 76 ? 7.969 14.739 -11.965 1.00 26.68 76 LYS B N 1
ATOM 1559 C CA . LYS B 1 76 ? 7.139 14.007 -12.915 1.00 28.92 76 LYS B CA 1
ATOM 1560 C C . LYS B 1 76 ? 6.072 14.909 -13.524 1.00 26.46 76 LYS B C 1
ATOM 1561 O O . LYS B 1 76 ? 5.743 14.781 -14.708 1.00 23.42 76 LYS B O 1
ATOM 1567 N N . LYS B 1 77 ? 5.522 15.828 -12.728 1.00 30.77 77 LYS B N 1
ATOM 1568 C CA . LYS B 1 77 ? 4.511 16.743 -13.247 1.00 31.64 77 LYS B CA 1
ATOM 1569 C C . LYS B 1 77 ? 5.109 17.694 -14.275 1.00 30.92 77 LYS B C 1
ATOM 1570 O O . LYS B 1 77 ? 4.481 17.988 -15.299 1.00 28.01 77 LYS B O 1
ATOM 1576 N N . GLN B 1 78 ? 6.322 18.186 -14.015 1.00 26.23 78 GLN B N 1
ATOM 1577 C CA . GLN B 1 78 ? 6.997 19.048 -14.980 1.00 29.35 78 GLN B CA 1
ATOM 1578 C C . GLN B 1 78 ? 7.262 18.308 -16.284 1.00 29.93 78 GLN B C 1
ATOM 1579 O O . GLN B 1 78 ? 7.119 18.878 -17.372 1.00 31.84 78 GLN B O 1
ATOM 1585 N N . LEU B 1 79 ? 7.651 17.033 -16.193 1.00 26.81 79 LEU B N 1
ATOM 1586 C CA . LEU B 1 79 ? 7.837 16.223 -17.392 1.00 27.63 79 LEU B CA 1
ATOM 1587 C C . LEU B 1 79 ? 6.548 16.126 -18.194 1.00 22.10 79 LEU B C 1
ATOM 1588 O O . LEU B 1 79 ? 6.565 16.206 -19.428 1.00 23.71 79 LEU B O 1
ATOM 1593 N N . ILE B 1 80 ? 5.418 15.958 -17.508 1.00 23.95 80 ILE B N 1
ATOM 1594 C CA . ILE B 1 80 ? 4.134 15.893 -18.195 1.00 25.31 80 ILE B CA 1
ATOM 1595 C C . ILE B 1 80 ? 3.824 17.219 -18.880 1.00 26.35 80 ILE B C 1
ATOM 1596 O O . ILE B 1 80 ? 3.400 17.247 -20.041 1.00 23.46 80 ILE B O 1
ATOM 1601 N N . ARG B 1 81 ? 4.042 18.337 -18.181 1.00 29.16 81 ARG B N 1
ATOM 1602 C CA . ARG B 1 81 ? 3.742 19.644 -18.758 1.00 30.58 81 ARG B CA 1
ATOM 1603 C C . ARG B 1 81 ? 4.634 19.939 -19.958 1.00 25.15 81 ARG B C 1
ATOM 1604 O O . ARG B 1 81 ? 4.174 20.507 -20.956 1.00 22.51 81 ARG B O 1
ATOM 1612 N N . LEU B 1 82 ? 5.913 19.560 -19.880 1.00 24.71 82 LEU B N 1
ATOM 1613 C CA . LEU B 1 82 ? 6.822 19.791 -20.999 1.00 30.36 82 LEU B CA 1
ATOM 1614 C C . LEU B 1 82 ? 6.414 18.980 -22.222 1.00 28.51 82 LEU B C 1
ATOM 1615 O O . LEU B 1 82 ? 6.433 19.493 -23.347 1.00 34.73 82 LEU B O 1
ATOM 1620 N N . LEU B 1 83 ? 6.052 17.707 -22.024 1.00 28.92 83 LEU B N 1
ATOM 1621 C CA . LEU B 1 83 ? 5.610 16.883 -23.146 1.00 27.98 83 LEU B CA 1
ATOM 1622 C C . LEU B 1 83 ? 4.396 17.494 -23.832 1.00 30.51 83 LEU B C 1
ATOM 1623 O O . LEU B 1 83 ? 4.333 17.544 -25.065 1.00 31.51 83 LEU B O 1
ATOM 1628 N N . PHE B 1 84 ? 3.423 17.968 -23.050 1.00 27.97 84 PHE B N 1
ATOM 1629 C CA . PHE B 1 84 ? 2.258 18.623 -23.637 1.00 28.88 84 PHE B CA 1
ATOM 1630 C C . PHE B 1 84 ? 2.659 19.869 -24.414 1.00 34.67 84 PHE B C 1
ATOM 1631 O O . PHE B 1 84 ? 2.170 20.102 -25.526 1.00 33.69 84 PHE B O 1
ATOM 1639 N N . GLU B 1 85 ? 3.559 20.676 -23.850 1.00 34.45 85 GLU B N 1
ATOM 1640 C CA . GLU B 1 85 ? 3.922 21.938 -24.485 1.00 38.41 85 GLU B CA 1
ATOM 1641 C C . GLU B 1 85 ? 4.741 21.714 -25.748 1.00 36.37 85 GLU B C 1
ATOM 1642 O O . GLU B 1 85 ? 4.576 22.438 -26.737 1.00 35.54 85 GLU B O 1
ATOM 1644 N N . ARG B 1 86 ? 5.621 20.714 -25.744 1.00 36.56 86 ARG B N 1
ATOM 1645 C CA . ARG B 1 86 ? 6.586 20.563 -26.824 1.00 36.03 86 ARG B CA 1
ATOM 1646 C C . ARG B 1 86 ? 6.089 19.698 -27.974 1.00 37.59 86 ARG B C 1
ATOM 1647 O O . ARG B 1 86 ? 6.667 19.762 -29.065 1.00 38.26 86 ARG B O 1
ATOM 1655 N N . VAL B 1 87 ? 5.042 18.891 -27.774 1.00 39.93 87 VAL B N 1
ATOM 1656 C CA . VAL B 1 87 ? 4.449 18.174 -28.901 1.00 41.99 87 VAL B CA 1
ATOM 1657 C C . VAL B 1 87 ? 3.513 19.047 -29.718 1.00 38.37 87 VAL B C 1
ATOM 1658 O O . VAL B 1 87 ? 2.961 18.574 -30.723 1.00 46.57 87 VAL B O 1
ATOM 1662 N N . GLN B 1 88 ? 3.315 20.304 -29.318 1.00 39.75 88 GLN B N 1
ATOM 1663 C CA . GLN B 1 88 ? 2.433 21.189 -30.076 1.00 49.03 88 GLN B CA 1
ATOM 1664 C C . GLN B 1 88 ? 2.919 21.431 -31.502 1.00 41.39 88 GLN B C 1
ATOM 1665 O O . GLN B 1 88 ? 2.111 21.272 -32.437 1.00 39.44 88 GLN B O 1
ATOM 1671 N N . PRO B 1 89 ? 4.185 21.795 -31.753 1.00 41.38 89 PRO B N 1
ATOM 1672 C CA . PRO B 1 89 ? 4.597 22.081 -33.140 1.00 42.74 89 PRO B CA 1
ATOM 1673 C C . PRO B 1 89 ? 4.380 20.921 -34.098 1.00 48.46 89 PRO B C 1
ATOM 1674 O O . PRO B 1 89 ? 4.114 21.151 -35.277 1.00 45.56 89 PRO B O 1
ATOM 1678 N N . LEU B 1 90 ? 4.471 19.679 -33.619 1.00 43.78 90 LEU B N 1
ATOM 1679 C CA . LEU B 1 90 ? 4.195 18.534 -34.479 1.00 38.86 90 LEU B CA 1
ATOM 1680 C C . LEU B 1 90 ? 2.705 18.283 -34.680 1.00 41.44 90 LEU B C 1
ATOM 1681 O O . LEU B 1 90 ? 2.344 17.259 -35.268 1.00 45.73 90 LEU B O 1
ATOM 1686 N N . GLY B 1 91 ? 1.839 19.180 -34.206 1.00 44.18 91 GLY B N 1
ATOM 1687 C CA . GLY B 1 91 ? 0.418 19.079 -34.476 1.00 43.41 91 GLY B CA 1
ATOM 1688 C C . GLY B 1 91 ? -0.367 18.161 -33.568 1.00 42.57 91 GLY B C 1
ATOM 1689 O O . GLY B 1 91 ? -1.445 17.701 -33.959 1.00 44.84 91 GLY B O 1
ATOM 1690 N N . ILE B 1 92 ? 0.129 17.876 -32.367 1.00 45.66 92 ILE B N 1
ATOM 1691 C CA . ILE B 1 92 ? -0.573 17.037 -31.404 1.00 43.43 92 ILE B CA 1
ATOM 1692 C C . ILE B 1 92 ? -1.063 17.943 -30.283 1.00 43.54 92 ILE B C 1
ATOM 1693 O O . ILE B 1 92 ? -0.259 18.523 -29.544 1.00 43.73 92 ILE B O 1
ATOM 1698 N N . SER B 1 93 ? -2.381 18.068 -30.157 1.00 40.03 93 SER B N 1
ATOM 1699 C CA . SER B 1 93 ? -2.971 18.968 -29.179 1.00 40.93 93 SER B CA 1
ATOM 1700 C C . SER B 1 93 ? -3.053 18.299 -27.809 1.00 44.05 93 SER B C 1
ATOM 1701 O O . SER B 1 93 ? -2.843 17.092 -27.659 1.00 46.15 93 SER B O 1
ATOM 1704 N N . ALA B 1 94 ? -3.369 19.113 -26.796 1.00 41.16 94 ALA B N 1
ATOM 1705 C CA . ALA B 1 94 ? -3.437 18.612 -25.426 1.00 37.48 94 ALA B CA 1
ATOM 1706 C C . ALA B 1 94 ? -4.447 17.480 -25.299 1.00 39.11 94 ALA B C 1
ATOM 1707 O O . ALA B 1 94 ? -4.198 16.491 -24.599 1.00 40.13 94 ALA B O 1
ATOM 1709 N N . GLN B 1 95 ? -5.592 17.603 -25.973 1.00 39.18 95 GLN B N 1
ATOM 1710 C CA . GLN B 1 95 ? -6.587 16.540 -25.937 1.00 36.46 95 GLN B CA 1
ATOM 1711 C C . GLN B 1 95 ? -6.091 15.264 -26.603 1.00 41.67 95 GLN B C 1
ATOM 1712 O O . GLN B 1 95 ? -6.616 14.184 -26.313 1.00 37.27 95 GLN B O 1
ATOM 1714 N N . ASP B 1 96 ? -5.078 15.355 -27.465 1.00 36.24 96 ASP B N 1
ATOM 1715 C CA . ASP B 1 96 ? -4.630 14.230 -28.273 1.00 36.18 96 ASP B CA 1
ATOM 1716 C C . ASP B 1 96 ? -3.355 13.575 -27.748 1.00 41.70 96 ASP B C 1
ATOM 1717 O O . ASP B 1 96 ? -2.744 12.777 -28.466 1.00 37.18 96 ASP B O 1
ATOM 1722 N N . LEU B 1 97 ? -2.938 13.885 -26.522 1.00 32.83 97 LEU B N 1
ATOM 1723 C CA . LEU B 1 97 ? -1.765 13.260 -25.924 1.00 34.22 97 LEU B CA 1
ATOM 1724 C C . LEU B 1 97 ? -2.122 12.725 -24.547 1.00 31.81 97 LEU B C 1
ATOM 1725 O O . LEU B 1 97 ? -2.692 13.449 -23.725 1.00 30.41 97 LEU B O 1
ATOM 1730 N N . GLU B 1 98 ? -1.785 11.460 -24.300 1.00 30.79 98 GLU B N 1
ATOM 1731 C CA . GLU B 1 98 ? -2.009 10.816 -23.014 1.00 25.93 98 GLU B CA 1
ATOM 1732 C C . GLU B 1 98 ? -0.710 10.178 -22.545 1.00 23.72 98 GLU B C 1
ATOM 1733 O O . GLU B 1 98 ? -0.013 9.522 -23.326 1.00 22.50 98 GLU B O 1
ATOM 1739 N N . ILE B 1 99 ? -0.390 10.373 -21.268 1.00 22.00 99 ILE B N 1
ATOM 1740 C CA . ILE B 1 99 ? 0.881 9.947 -20.696 1.00 24.66 99 ILE B CA 1
ATOM 1741 C C . ILE B 1 99 ? 0.614 9.078 -19.476 1.00 24.63 99 ILE B C 1
ATOM 1742 O O . ILE B 1 99 ? -0.266 9.385 -18.664 1.00 23.05 99 ILE B O 1
ATOM 1747 N N . THR B 1 100 ? 1.376 7.993 -19.344 1.00 22.00 100 THR B N 1
ATOM 1748 C CA . THR B 1 100 ? 1.314 7.138 -18.165 1.00 25.43 100 THR B CA 1
ATOM 1749 C C . THR B 1 100 ? 2.729 6.794 -17.726 1.00 21.11 100 THR B C 1
ATOM 1750 O O . THR B 1 100 ? 3.563 6.413 -18.553 1.00 20.73 100 THR B O 1
ATOM 1754 N N . ILE B 1 101 ? 2.994 6.926 -16.428 1.00 21.85 101 ILE B N 1
ATOM 1755 C CA . ILE B 1 101 ? 4.313 6.682 -15.855 1.00 21.44 101 ILE B CA 1
ATOM 1756 C C . ILE B 1 101 ? 4.205 5.516 -14.881 1.00 20.33 101 ILE B C 1
ATOM 1757 O O . ILE B 1 101 ? 3.387 5.550 -13.953 1.00 17.20 101 ILE B O 1
ATOM 1762 N N . PHE B 1 102 ? 5.027 4.491 -15.091 1.00 18.99 102 PHE B N 1
ATOM 1763 C CA . PHE B 1 102 ? 5.127 3.358 -14.180 1.00 20.67 102 PHE B CA 1
ATOM 1764 C C . PHE B 1 102 ? 6.472 3.396 -13.466 1.00 17.89 102 PHE B C 1
ATOM 1765 O O . PHE B 1 102 ? 7.503 3.686 -14.081 1.00 18.34 102 PHE B O 1
ATOM 1773 N N . GLU B 1 103 ? 6.457 3.099 -12.168 1.00 16.51 103 GLU B N 1
ATOM 1774 C CA . GLU B 1 103 ? 7.658 3.087 -11.345 1.00 15.59 103 GLU B CA 1
ATOM 1775 C C . GLU B 1 103 ? 7.861 1.707 -10.735 1.00 20.54 103 GLU B C 1
ATOM 1776 O O . GLU B 1 103 ? 6.903 1.060 -10.302 1.00 23.92 103 GLU B O 1
ATOM 1782 N N . THR B 1 104 ? 9.115 1.265 -10.705 1.00 21.68 104 THR B N 1
ATOM 1783 C CA . THR B 1 104 ? 9.514 0.004 -10.098 1.00 25.04 104 THR B CA 1
ATOM 1784 C C . THR B 1 104 ? 10.813 0.222 -9.338 1.00 21.11 104 THR B C 1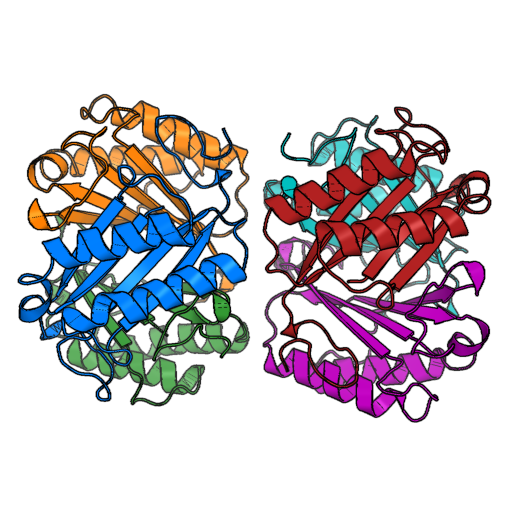
ATOM 1785 O O . THR B 1 104 ? 11.593 1.116 -9.687 1.00 22.53 104 THR B O 1
ATOM 1789 N N . PRO B 1 105 ? 11.068 -0.566 -8.295 1.00 23.42 105 PRO B N 1
ATOM 1790 C CA . PRO B 1 105 ? 12.340 -0.440 -7.577 1.00 22.27 105 PRO B CA 1
ATOM 1791 C C . PRO B 1 105 ? 13.514 -0.834 -8.460 1.00 27.29 105 PRO B C 1
ATOM 1792 O O . PRO B 1 105 ? 13.363 -1.472 -9.504 1.00 26.37 105 PRO B O 1
ATOM 1796 N N . LYS B 1 106 ? 14.709 -0.435 -8.019 1.00 25.23 106 LYS B N 1
ATOM 1797 C CA . LYS B 1 106 ? 15.892 -0.651 -8.843 1.00 24.98 106 LYS B CA 1
ATOM 1798 C C . LYS B 1 106 ? 16.291 -2.119 -8.899 1.00 21.61 106 LYS B C 1
ATOM 1799 O O . LYS B 1 106 ? 16.824 -2.569 -9.919 1.00 18.40 106 LYS B O 1
ATOM 1805 N N . HIS B 1 107 ? 16.038 -2.885 -7.835 1.00 15.84 107 HIS B N 1
ATOM 1806 C CA . HIS B 1 107 ? 16.407 -4.295 -7.864 1.00 19.37 107 HIS B CA 1
ATOM 1807 C C . HIS B 1 107 ? 15.546 -5.110 -8.821 1.00 21.96 107 HIS B C 1
ATOM 1808 O O . HIS B 1 107 ? 15.887 -6.264 -9.099 1.00 22.56 107 HIS B O 1
ATOM 1815 N N . ASN B 1 108 ? 14.451 -4.544 -9.329 1.00 17.88 108 ASN B N 1
ATOM 1816 C CA . ASN B 1 108 ? 13.641 -5.198 -10.349 1.00 20.72 108 ASN B CA 1
ATOM 1817 C C . ASN B 1 108 ? 14.198 -5.010 -11.754 1.00 21.24 108 ASN B C 1
ATOM 1818 O O . ASN B 1 108 ? 13.639 -5.566 -12.704 1.00 19.49 108 ASN B O 1
ATOM 1823 N N . TRP B 1 109 ? 15.273 -4.245 -11.909 1.00 18.63 109 TRP B N 1
ATOM 1824 C CA . TRP B 1 109 ? 15.851 -3.962 -13.211 1.00 15.58 109 TRP B CA 1
ATOM 1825 C C . TRP B 1 109 ? 17.137 -4.749 -13.410 1.00 22.96 109 TRP B C 1
ATOM 1826 O O . TRP B 1 109 ? 17.894 -4.990 -12.465 1.00 24.14 109 TRP B O 1
ATOM 1837 N N . GLY B 1 110 ? 17.369 -5.145 -14.654 1.00 16.73 110 GLY B N 1
ATOM 1838 C CA . GLY B 1 110 ? 18.655 -5.664 -15.063 1.00 19.06 110 GLY B CA 1
ATOM 1839 C C . GLY B 1 110 ? 19.165 -4.885 -16.255 1.00 22.18 110 GLY B C 1
ATOM 1840 O O . GLY B 1 110 ? 18.445 -4.725 -17.244 1.00 19.50 110 GLY B O 1
ATOM 1841 N N . PHE B 1 111 ? 20.387 -4.368 -16.169 1.00 24.04 111 PHE B N 1
ATOM 1842 C CA . PHE B 1 111 ? 21.000 -3.685 -17.299 1.00 23.08 111 PHE B CA 1
ATOM 1843 C C . PHE B 1 111 ? 22.507 -3.709 -17.106 1.00 25.01 111 PHE B C 1
ATOM 1844 O O . PHE B 1 111 ? 22.983 -3.660 -15.973 1.00 22.20 111 PHE B O 1
ATOM 1852 N N . ARG B 1 112 ? 23.243 -3.812 -18.211 1.00 28.25 112 ARG B N 1
ATOM 1853 C CA . ARG B 1 112 ? 24.707 -3.835 -18.178 1.00 27.32 112 ARG B CA 1
ATOM 1854 C C . ARG B 1 112 ? 25.232 -4.924 -17.242 1.00 27.67 112 ARG B C 1
ATOM 1855 O O . ARG B 1 112 ? 26.225 -4.741 -16.534 1.00 25.75 112 ARG B O 1
ATOM 1863 N N . GLY B 1 113 ? 24.542 -6.067 -17.222 1.00 26.73 113 GLY B N 1
ATOM 1864 C CA . GLY B 1 113 ? 25.039 -7.264 -16.576 1.00 27.64 113 GLY B CA 1
ATOM 1865 C C . GLY B 1 113 ? 24.683 -7.443 -15.114 1.00 25.75 113 GLY B C 1
ATOM 1866 O O . GLY B 1 113 ? 24.976 -8.508 -14.553 1.00 26.81 113 GLY B O 1
ATOM 1867 N N . LEU B 1 114 ? 24.063 -6.460 -14.478 1.00 23.64 114 LEU B N 1
ATOM 1868 C CA . LEU B 1 114 ? 23.825 -6.507 -13.045 1.00 28.59 114 LEU B CA 1
ATOM 1869 C C . LEU B 1 114 ? 22.424 -6.006 -12.736 1.00 31.50 114 LEU B C 1
ATOM 1870 O O . LEU B 1 114 ? 21.806 -5.321 -13.559 1.00 27.53 114 LEU B O 1
ATOM 1875 N N . PRO B 1 115 ? 21.890 -6.343 -11.563 1.00 30.84 115 PRO B N 1
ATOM 1876 C CA . PRO B 1 115 ? 20.643 -5.714 -11.120 1.00 31.75 115 PRO B CA 1
ATOM 1877 C C . PRO B 1 115 ? 20.839 -4.224 -10.889 1.00 34.81 115 PRO B C 1
ATOM 1878 O O . PRO B 1 115 ? 21.928 -3.763 -10.540 1.00 31.77 115 PRO B O 1
ATOM 1882 N N . GLY B 1 116 ? 19.755 -3.470 -11.090 1.00 29.80 116 GLY B N 1
ATOM 1883 C CA . GLY B 1 116 ? 19.850 -2.020 -11.065 1.00 27.39 116 GLY B CA 1
ATOM 1884 C C . GLY B 1 116 ? 20.385 -1.458 -9.763 1.00 27.33 116 GLY B C 1
ATOM 1885 O O . GLY B 1 116 ? 21.016 -0.398 -9.754 1.00 33.81 116 GLY B O 1
ATOM 1886 N N . ASP B 1 117 ? 20.156 -2.155 -8.652 1.00 25.25 117 ASP B N 1
ATOM 1887 C CA . ASP B 1 117 ? 20.579 -1.656 -7.350 1.00 29.56 117 ASP B CA 1
ATOM 1888 C C . ASP B 1 117 ? 22.056 -1.899 -7.063 1.00 31.64 117 ASP B C 1
ATOM 1889 O O . ASP B 1 117 ? 22.527 -1.526 -5.983 1.00 32.54 117 ASP B O 1
ATOM 1894 N N . GLU B 1 118 ? 22.799 -2.501 -7.989 1.00 33.60 118 GLU B N 1
ATOM 1895 C CA . GLU B 1 118 ? 24.203 -2.814 -7.765 1.00 36.78 118 GLU B CA 1
ATOM 1896 C C . GLU B 1 118 ? 25.153 -1.970 -8.603 1.00 36.73 118 GLU B C 1
ATOM 1897 O O . GLU B 1 118 ? 26.371 -2.144 -8.492 1.00 45.87 118 GLU B O 1
ATOM 1903 N N . HIS B 1 119 ? 24.642 -1.058 -9.425 1.00 43.34 119 HIS B N 1
ATOM 1904 C CA . HIS B 1 119 ? 25.504 -0.160 -10.188 1.00 40.04 119 HIS B CA 1
ATOM 1905 C C . HIS B 1 119 ? 25.735 1.143 -9.435 1.00 43.86 119 HIS B C 1
ATOM 1906 O O . HIS B 1 119 ? 25.064 1.418 -8.441 1.00 48.09 119 HIS B O 1
ATOM 1913 N N . PRO C 1 1 ? 2.953 -15.767 -15.182 1.00 38.88 1 PRO C N 1
ATOM 1914 C CA . PRO C 1 1 ? 4.084 -14.884 -15.488 1.00 31.22 1 PRO C CA 1
ATOM 1915 C C . PRO C 1 1 ? 4.219 -14.597 -16.981 1.00 34.29 1 PRO C C 1
ATOM 1916 O O . PRO C 1 1 ? 4.558 -15.491 -17.758 1.00 32.04 1 PRO C O 1
ATOM 1920 N N . GLN C 1 2 ? 3.956 -13.355 -17.373 1.00 31.97 2 GLN C N 1
ATOM 1921 C CA . GLN C 1 2 ? 4.014 -12.948 -18.770 1.00 22.93 2 GLN C CA 1
ATOM 1922 C C . GLN C 1 2 ? 5.346 -12.276 -19.069 1.00 17.89 2 GLN C C 1
ATOM 1923 O O . GLN C 1 2 ? 5.839 -11.466 -18.278 1.00 16.31 2 GLN C O 1
ATOM 1929 N N . LEU C 1 3 ? 5.921 -12.615 -20.219 1.00 13.48 3 LEU C N 1
ATOM 1930 C CA . LEU C 1 3 ? 7.141 -11.991 -20.704 1.00 17.00 3 LEU C CA 1
ATOM 1931 C C . LEU C 1 3 ? 6.889 -11.368 -22.070 1.00 15.55 3 LEU C C 1
ATOM 1932 O O . LEU C 1 3 ? 6.089 -11.871 -22.865 1.00 15.26 3 LEU C O 1
ATOM 1937 N N . LYS C 1 4 ? 7.579 -10.261 -22.330 1.00 18.29 4 LYS C N 1
ATOM 1938 C CA . LYS C 1 4 ? 7.532 -9.592 -23.622 1.00 16.26 4 LYS C CA 1
ATOM 1939 C C . LYS C 1 4 ? 8.952 -9.225 -24.022 1.00 18.49 4 LYS C C 1
ATOM 1940 O O . LYS C 1 4 ? 9.667 -8.568 -23.258 1.00 17.53 4 LYS C O 1
ATOM 1946 N N . ILE C 1 5 ? 9.356 -9.660 -25.212 1.00 18.30 5 ILE C N 1
ATOM 1947 C CA . ILE C 1 5 ? 10.728 -9.531 -25.686 1.00 16.12 5 ILE C CA 1
ATOM 1948 C C . ILE C 1 5 ? 10.741 -8.593 -26.883 1.00 16.25 5 ILE C C 1
ATOM 1949 O O . ILE C 1 5 ? 10.010 -8.808 -27.858 1.00 16.59 5 ILE C O 1
ATOM 1954 N N . TYR C 1 6 ? 11.578 -7.563 -26.811 1.00 18.56 6 TYR C N 1
ATOM 1955 C CA . TYR C 1 6 ? 11.694 -6.560 -27.858 1.00 15.55 6 TYR C CA 1
ATOM 1956 C C . TYR C 1 6 ? 13.111 -6.556 -28.411 1.00 17.52 6 TYR C C 1
ATOM 1957 O O . TYR C 1 6 ? 14.085 -6.602 -27.651 1.00 21.38 6 TYR C O 1
ATOM 1966 N N . GLY C 1 7 ? 13.218 -6.495 -29.732 1.00 18.09 7 GLY C N 1
ATOM 1967 C CA . GLY C 1 7 ? 14.511 -6.414 -30.386 1.00 15.53 7 GLY C CA 1
ATOM 1968 C C . GLY C 1 7 ? 14.328 -6.085 -31.849 1.00 17.97 7 GLY C C 1
ATOM 1969 O O . GLY C 1 7 ? 13.221 -6.153 -32.391 1.00 21.04 7 GLY C O 1
ATOM 1970 N N . LEU C 1 8 ? 15.438 -5.712 -32.481 1.00 20.60 8 LEU C N 1
ATOM 1971 C CA . LEU C 1 8 ? 15.426 -5.469 -33.916 1.00 23.45 8 LEU C CA 1
ATOM 1972 C C . LEU C 1 8 ? 15.069 -6.754 -34.650 1.00 20.32 8 LEU C C 1
ATOM 1973 O O . LEU C 1 8 ? 15.654 -7.809 -34.392 1.00 22.41 8 LEU C O 1
ATOM 1978 N N . ARG C 1 9 ? 14.095 -6.661 -35.561 1.00 23.69 9 ARG C N 1
ATOM 1979 C CA . ARG C 1 9 ? 13.619 -7.851 -36.262 1.00 27.79 9 ARG C CA 1
ATOM 1980 C C . ARG C 1 9 ? 14.750 -8.562 -36.991 1.00 23.29 9 ARG C C 1
ATOM 1981 O O . ARG C 1 9 ? 14.772 -9.796 -37.064 1.00 23.44 9 ARG C O 1
ATOM 1989 N N . GLU C 1 10 ? 15.702 -7.800 -37.533 1.00 23.70 10 GLU C N 1
ATOM 1990 C CA . GLU C 1 10 ? 16.784 -8.398 -38.307 1.00 25.41 10 GLU C CA 1
ATOM 1991 C C . GLU C 1 10 ? 17.565 -9.414 -37.483 1.00 24.62 10 GLU C C 1
ATOM 1992 O O . GLU C 1 10 ? 17.974 -10.462 -37.998 1.00 26.04 10 GLU C O 1
ATOM 1998 N N . PHE C 1 11 ? 17.765 -9.136 -36.194 1.00 21.54 11 PHE C N 1
ATOM 1999 C CA . PHE C 1 11 ? 18.591 -9.983 -35.349 1.00 25.21 11 PHE C CA 1
ATOM 2000 C C . PHE C 1 11 ? 17.807 -10.785 -34.322 1.00 24.81 11 PHE C C 1
ATOM 2001 O O . PHE C 1 11 ? 18.339 -11.769 -33.799 1.00 21.14 11 PHE C O 1
ATOM 2009 N N . LEU C 1 12 ? 16.566 -10.397 -34.025 1.00 24.53 12 LEU C N 1
ATOM 2010 C CA . LEU C 1 12 ? 15.745 -11.165 -33.095 1.00 29.72 12 LEU C CA 1
ATOM 2011 C C . LEU C 1 12 ? 15.075 -12.346 -33.786 1.00 24.62 12 LEU C C 1
ATOM 2012 O O . LEU C 1 12 ? 14.935 -13.420 -33.190 1.00 27.50 12 LEU C O 1
ATOM 2017 N N . ASP C 1 13 ? 14.661 -12.165 -35.040 1.00 24.67 13 ASP C N 1
ATOM 2018 C CA . ASP C 1 13 ? 13.958 -13.228 -35.754 1.00 29.55 13 ASP C CA 1
ATOM 2019 C C . ASP C 1 13 ? 14.785 -14.497 -35.947 1.00 27.00 13 ASP C C 1
ATOM 2020 O O . ASP C 1 13 ? 14.217 -15.593 -35.791 1.00 28.70 13 ASP C O 1
ATOM 2025 N N . PRO C 1 14 ? 16.078 -14.448 -36.291 1.00 23.29 14 PRO C N 1
ATOM 2026 C CA . PRO C 1 14 ? 16.815 -15.707 -36.486 1.00 23.89 14 PRO C CA 1
ATOM 2027 C C . PRO C 1 14 ? 17.023 -16.514 -35.215 1.00 30.35 14 PRO C C 1
ATOM 2028 O O . PRO C 1 14 ? 17.381 -17.695 -35.314 1.00 31.34 14 PRO C O 1
ATOM 2032 N N . ILE C 1 15 ? 16.814 -15.937 -34.031 1.00 24.19 15 ILE C N 1
ATOM 2033 C CA . ILE C 1 15 ? 17.214 -16.608 -32.798 1.00 28.43 15 ILE C CA 1
ATOM 2034 C C . ILE C 1 15 ? 16.081 -16.705 -31.783 1.00 26.41 15 ILE C C 1
ATOM 2035 O O . ILE C 1 15 ? 16.308 -17.130 -30.645 1.00 25.08 15 ILE C O 1
ATOM 2040 N N . LYS C 1 16 ? 14.856 -16.326 -32.161 1.00 21.61 16 LYS C N 1
ATOM 2041 C CA . LYS C 1 16 ? 13.828 -16.200 -31.131 1.00 28.70 16 LYS C CA 1
ATOM 2042 C C . LYS C 1 16 ? 13.369 -17.554 -30.597 1.00 24.68 16 LYS C C 1
ATOM 2043 O O . LYS C 1 16 ? 12.930 -17.637 -29.446 1.00 27.39 16 LYS C O 1
ATOM 2049 N N . GLN C 1 17 ? 13.469 -18.622 -31.393 1.00 27.43 17 GLN C N 1
ATOM 2050 C CA . GLN C 1 17 ? 13.058 -19.934 -30.898 1.00 27.59 17 GLN C CA 1
ATOM 2051 C C . GLN C 1 17 ? 14.008 -20.436 -29.816 1.00 29.70 17 GLN C C 1
ATOM 2052 O O . GLN C 1 17 ? 13.568 -20.886 -28.751 1.00 28.47 17 GLN C O 1
ATOM 2058 N N . GLU C 1 18 ? 15.318 -20.373 -30.072 1.00 22.66 18 GLU C N 1
ATOM 2059 C CA . GLU C 1 18 ? 16.285 -20.750 -29.045 1.00 27.38 18 GLU C CA 1
ATOM 2060 C C . GLU C 1 18 ? 16.205 -19.804 -27.853 1.00 24.29 18 GLU C C 1
ATOM 2061 O O . GLU C 1 18 ? 16.180 -20.245 -26.698 1.00 21.62 18 GLU C O 1
ATOM 2067 N N . LEU C 1 19 ? 16.158 -18.495 -28.120 1.00 27.58 19 LEU C N 1
ATOM 2068 C CA . LEU C 1 19 ? 16.020 -17.514 -27.048 1.00 24.74 19 LEU C CA 1
ATOM 2069 C C . LEU C 1 19 ? 14.779 -17.772 -26.202 1.00 22.28 19 LEU C C 1
ATOM 2070 O O . LEU C 1 19 ? 14.797 -17.539 -24.988 1.00 20.04 19 LEU C O 1
ATOM 2075 N N . SER C 1 20 ? 13.699 -18.257 -26.821 1.00 20.13 20 SER C N 1
ATOM 2076 C CA . SER C 1 20 ? 12.480 -18.545 -26.072 1.00 20.93 20 SER C CA 1
ATOM 2077 C C . SER C 1 20 ? 12.696 -19.685 -25.085 1.00 22.84 20 SER C C 1
ATOM 2078 O O . SER C 1 20 ? 12.260 -19.603 -23.931 1.00 19.13 20 SER C O 1
ATOM 2081 N N . ASP C 1 21 ? 13.358 -20.760 -25.521 1.00 27.47 21 ASP C N 1
ATOM 2082 C CA . ASP C 1 21 ? 13.650 -21.861 -24.608 1.00 28.50 21 ASP C CA 1
ATOM 2083 C C . ASP C 1 21 ? 14.668 -21.444 -23.555 1.00 24.78 21 ASP C C 1
ATOM 2084 O O . ASP C 1 21 ? 14.580 -21.867 -22.396 1.00 22.90 21 ASP C O 1
ATOM 2089 N N . ILE C 1 22 ? 15.640 -20.614 -23.940 1.00 22.97 22 ILE C N 1
ATOM 2090 C CA . ILE C 1 22 ? 16.620 -20.113 -22.979 1.00 24.20 22 ILE C CA 1
ATOM 2091 C C . ILE C 1 22 ? 15.928 -19.294 -21.896 1.00 19.75 22 ILE C C 1
ATOM 2092 O O . ILE C 1 22 ? 16.189 -19.466 -20.699 1.00 24.77 22 ILE C O 1
ATOM 2097 N N . ILE C 1 23 ? 15.034 -18.390 -22.302 1.00 18.67 23 ILE C N 1
ATOM 2098 C CA . ILE C 1 23 ? 14.301 -17.577 -21.336 1.00 24.20 23 ILE C CA 1
ATOM 2099 C C . ILE C 1 23 ? 13.422 -18.456 -20.455 1.00 21.20 23 ILE C C 1
ATOM 2100 O O . ILE C 1 23 ? 13.331 -18.248 -19.239 1.00 20.51 23 ILE C O 1
ATOM 2105 N N . ASN C 1 24 ? 12.767 -19.456 -21.054 1.00 23.25 24 ASN C N 1
ATOM 2106 C CA . ASN C 1 24 ? 11.898 -20.341 -20.284 1.00 21.36 24 ASN C CA 1
ATOM 2107 C C . ASN C 1 24 ? 12.681 -21.097 -19.220 1.00 23.50 24 ASN C C 1
ATOM 2108 O O . ASN C 1 24 ? 12.177 -21.331 -18.115 1.00 25.02 24 ASN C O 1
ATOM 2113 N N . SER C 1 25 ? 13.919 -21.485 -19.532 1.00 17.35 25 SER C N 1
ATOM 2114 C CA . SER C 1 25 ? 14.718 -22.221 -18.560 1.00 23.25 25 SER C CA 1
ATOM 2115 C C . SER C 1 25 ? 15.145 -21.334 -17.397 1.00 26.52 25 SER C C 1
ATOM 2116 O O . SER C 1 25 ? 15.364 -21.836 -16.289 1.00 26.55 25 SER C O 1
ATOM 2119 N N . CYS C 1 26 ? 15.268 -20.023 -17.621 1.00 22.17 26 CYS C N 1
ATOM 2120 C CA . CYS C 1 26 ? 15.591 -19.118 -16.521 1.00 20.93 26 CYS C CA 1
ATOM 2121 C C . CYS C 1 26 ? 14.396 -18.926 -15.598 1.00 23.69 26 CYS C C 1
ATOM 2122 O O . CYS C 1 26 ? 14.559 -18.811 -14.377 1.00 25.13 26 CYS C O 1
ATOM 2125 N N . MET C 1 27 ? 13.190 -18.877 -16.165 1.00 22.59 27 MET C N 1
ATOM 2126 C CA . MET C 1 27 ? 11.982 -18.839 -15.348 1.00 25.72 27 MET C CA 1
ATOM 2127 C C . MET C 1 27 ? 11.876 -20.085 -14.478 1.00 24.82 27 MET C C 1
ATOM 2128 O O . MET C 1 27 ? 11.587 -20.001 -13.278 1.00 26.81 27 MET C O 1
ATOM 2133 N N . THR C 1 28 ? 12.108 -21.255 -15.076 1.00 22.00 28 THR C N 1
ATOM 2134 C CA . THR C 1 28 ? 12.033 -22.509 -14.333 1.00 25.67 28 THR C CA 1
ATOM 2135 C C . THR C 1 28 ? 13.101 -22.580 -13.246 1.00 31.30 28 THR C C 1
ATOM 2136 O O . THR C 1 28 ? 12.846 -23.084 -12.147 1.00 28.90 28 THR C O 1
ATOM 2140 N N . ASP C 1 29 ? 14.301 -22.066 -13.529 1.00 28.19 29 ASP C N 1
ATOM 2141 C CA . ASP C 1 29 ? 15.428 -22.215 -12.612 1.00 24.78 29 ASP C CA 1
ATOM 2142 C C . ASP C 1 29 ? 15.369 -21.237 -11.451 1.00 28.87 29 ASP C C 1
ATOM 2143 O O . ASP C 1 29 ? 15.536 -21.629 -10.290 1.00 30.25 29 ASP C O 1
ATOM 2148 N N . ALA C 1 30 ? 15.172 -19.962 -11.746 1.00 23.38 30 ALA C N 1
ATOM 2149 C CA . ALA C 1 30 ? 15.200 -18.959 -10.699 1.00 25.64 30 ALA C CA 1
ATOM 2150 C C . ALA C 1 30 ? 13.877 -18.844 -9.961 1.00 27.17 30 ALA C C 1
ATOM 2151 O O . ALA C 1 30 ? 13.863 -18.391 -8.812 1.00 31.35 30 ALA C O 1
ATOM 2153 N N . LEU C 1 31 ? 12.771 -19.247 -10.586 1.00 23.93 31 LEU C N 1
ATOM 2154 C CA . LEU C 1 31 ? 11.454 -19.016 -10.017 1.00 29.36 31 LEU C CA 1
ATOM 2155 C C . LEU C 1 31 ? 10.595 -20.270 -9.919 1.00 30.54 31 LEU C C 1
ATOM 2156 O O . LEU C 1 31 ? 9.427 -20.166 -9.526 1.00 26.25 31 LEU C O 1
ATOM 2161 N N . GLN C 1 32 ? 11.130 -21.441 -10.272 1.00 26.60 32 GLN C N 1
ATOM 2162 C CA . GLN C 1 32 ? 10.481 -22.730 -10.025 1.00 25.92 32 GLN C CA 1
ATOM 2163 C C . GLN C 1 32 ? 9.155 -22.873 -10.768 1.00 29.02 32 GLN C C 1
ATOM 2164 O O . GLN C 1 32 ? 8.270 -23.615 -10.335 1.00 30.57 32 GLN C O 1
ATOM 2170 N N . TYR C 1 33 ? 9.004 -22.171 -11.892 1.00 32.22 33 TYR C N 1
ATOM 2171 C CA . TYR C 1 33 ? 7.828 -22.382 -12.726 1.00 32.27 33 TYR C CA 1
ATOM 2172 C C . TYR C 1 33 ? 8.039 -23.604 -13.617 1.00 35.14 33 TYR C C 1
ATOM 2173 O O . TYR C 1 33 ? 9.149 -23.833 -14.101 1.00 32.98 33 TYR C O 1
ATOM 2182 N N . PRO C 1 34 ? 6.999 -24.406 -13.848 1.00 34.63 34 PRO C N 1
ATOM 2183 C CA . PRO C 1 34 ? 7.147 -25.531 -14.765 1.00 35.17 34 PRO C CA 1
ATOM 2184 C C . PRO C 1 34 ? 7.349 -25.033 -16.182 1.00 31.86 34 PRO C C 1
ATOM 2185 O O . PRO C 1 34 ? 6.827 -23.970 -16.563 1.00 30.64 34 PRO C O 1
ATOM 2189 N N . PRO C 1 35 ? 8.116 -25.756 -17.001 1.00 38.71 35 PRO C N 1
ATOM 2190 C CA . PRO C 1 35 ? 8.293 -25.332 -18.399 1.00 41.45 35 PRO C CA 1
ATOM 2191 C C . PRO C 1 35 ? 6.992 -25.265 -19.177 1.00 39.03 35 PRO C C 1
ATOM 2192 O O . PRO C 1 35 ? 6.929 -24.564 -20.194 1.00 35.99 35 PRO C O 1
ATOM 2196 N N . GLU C 1 36 ? 5.946 -25.960 -18.722 1.00 42.98 36 GLU C N 1
ATOM 2197 C CA . GLU C 1 36 ? 4.681 -25.984 -19.447 1.00 39.16 36 GLU C CA 1
ATOM 2198 C C . GLU C 1 36 ? 3.953 -24.647 -19.406 1.00 34.06 36 GLU C C 1
ATOM 2199 O O . GLU C 1 36 ? 3.075 -24.412 -20.241 1.00 44.37 36 GLU C O 1
ATOM 2201 N N . LYS C 1 37 ? 4.289 -23.770 -18.461 1.00 33.64 37 LYS C N 1
ATOM 2202 C CA . LYS C 1 37 ? 3.615 -22.487 -18.322 1.00 36.99 37 LYS C CA 1
ATOM 2203 C C . LYS C 1 37 ? 4.290 -21.374 -19.116 1.00 33.90 37 LYS C C 1
ATOM 2204 O O . LYS C 1 37 ? 4.141 -20.198 -18.764 1.00 41.72 37 LYS C O 1
ATOM 2210 N N . ARG C 1 38 ? 5.017 -21.718 -20.178 1.00 32.77 38 ARG C N 1
ATOM 2211 C CA . ARG C 1 38 ? 5.704 -20.719 -20.987 1.00 31.60 38 ARG C CA 1
ATOM 2212 C C . ARG C 1 38 ? 4.708 -19.725 -21.571 1.00 33.23 38 ARG C C 1
ATOM 2213 O O . ARG C 1 38 ? 3.774 -20.111 -22.281 1.00 25.95 38 ARG C O 1
ATOM 2221 N N . ASN C 1 39 ? 4.913 -18.443 -21.271 1.00 27.87 39 ASN C N 1
ATOM 2222 C CA . ASN C 1 39 ? 4.007 -17.375 -21.694 1.00 24.56 39 ASN C CA 1
ATOM 2223 C C . ASN C 1 39 ? 4.863 -16.207 -22.177 1.00 21.62 39 ASN C C 1
ATOM 2224 O O . ASN C 1 39 ? 5.325 -15.397 -21.368 1.00 21.17 39 ASN C O 1
ATOM 2229 N N . GLN C 1 40 ? 5.072 -16.122 -23.492 1.00 17.72 40 GLN C N 1
ATOM 2230 C CA . GLN C 1 40 ? 5.955 -15.118 -24.070 1.00 23.40 40 GLN C CA 1
ATOM 2231 C C . GLN C 1 40 ? 5.334 -14.514 -25.321 1.00 21.19 40 GLN C C 1
ATOM 2232 O O . GLN C 1 40 ? 4.670 -15.210 -26.093 1.00 18.92 40 GLN C O 1
ATOM 2238 N N . ARG C 1 41 ? 5.564 -13.215 -25.517 1.00 18.14 41 ARG C N 1
ATOM 2239 C CA . ARG C 1 41 ? 5.176 -12.513 -26.736 1.00 18.00 41 ARG C CA 1
ATOM 2240 C C . ARG C 1 41 ? 6.393 -11.771 -27.267 1.00 13.80 41 ARG C C 1
ATOM 2241 O O . ARG C 1 41 ? 7.008 -10.985 -26.539 1.00 13.04 41 ARG C O 1
ATOM 2249 N N . PHE C 1 42 ? 6.739 -12.017 -28.527 1.00 15.90 42 PHE C N 1
ATOM 2250 C CA . PHE C 1 42 ? 7.880 -11.371 -29.158 1.00 17.47 42 PHE C CA 1
ATOM 2251 C C . PHE C 1 42 ? 7.414 -10.195 -30.004 1.00 17.20 42 PHE C C 1
ATOM 2252 O O . PHE C 1 42 ? 6.369 -10.261 -30.657 1.00 20.56 42 PHE C O 1
ATOM 2260 N N . PHE C 1 43 ? 8.198 -9.119 -29.994 1.00 16.49 43 PHE C N 1
ATOM 2261 C CA . PHE C 1 43 ? 7.878 -7.901 -30.738 1.00 16.27 43 PHE C CA 1
ATOM 2262 C C . PHE C 1 43 ? 9.089 -7.486 -31.561 1.00 20.55 43 PHE C C 1
ATOM 2263 O O . PHE C 1 43 ? 9.860 -6.603 -31.159 1.00 16.95 43 PHE C O 1
ATOM 2271 N N . PRO C 1 44 ? 9.285 -8.105 -32.724 1.00 16.48 44 PRO C N 1
ATOM 2272 C CA . PRO C 1 44 ? 10.376 -7.686 -33.612 1.00 26.53 44 PRO C CA 1
ATOM 2273 C C . PRO C 1 44 ? 10.121 -6.280 -34.136 1.00 21.45 44 PRO C C 1
ATOM 2274 O O . PRO C 1 44 ? 9.035 -5.975 -34.633 1.00 21.23 44 PRO C O 1
ATOM 2278 N N . LEU C 1 45 ? 11.132 -5.425 -34.022 1.00 21.89 45 LEU C N 1
ATOM 2279 C CA . LEU C 1 45 ? 10.974 -4.001 -34.265 1.00 25.91 45 LEU C CA 1
ATOM 2280 C C . LEU C 1 45 ? 11.768 -3.547 -35.482 1.00 24.15 45 LEU C C 1
ATOM 2281 O O . LEU C 1 45 ? 12.849 -4.066 -35.777 1.00 21.45 45 LEU C O 1
ATOM 2286 N N . GLU C 1 46 ? 11.208 -2.567 -36.185 1.00 28.95 46 GLU C N 1
ATOM 2287 C CA . GLU C 1 46 ? 11.936 -1.863 -37.224 1.00 31.42 46 GLU C CA 1
ATOM 2288 C C . GLU C 1 46 ? 13.014 -0.986 -36.596 1.00 28.88 46 GLU C C 1
ATOM 2289 O O . GLU C 1 46 ? 12.959 -0.639 -35.414 1.00 23.60 46 GLU C O 1
ATOM 2295 N N . ARG C 1 47 ? 14.010 -0.623 -37.407 1.00 32.81 47 ARG C N 1
ATOM 2296 C CA . ARG C 1 47 ? 15.129 0.146 -36.875 1.00 27.95 47 ARG C CA 1
ATOM 2297 C C . ARG C 1 47 ? 14.707 1.567 -36.529 1.00 31.07 47 ARG C C 1
ATOM 2298 O O . ARG C 1 47 ? 15.203 2.151 -35.557 1.00 28.53 47 ARG C O 1
ATOM 2306 N N . SER C 1 48 ? 13.797 2.142 -37.311 1.00 24.72 48 SER C N 1
ATOM 2307 C CA . SER C 1 48 ? 13.331 3.491 -37.024 1.00 28.01 48 SER C CA 1
ATOM 2308 C C . SER C 1 48 ? 12.368 3.542 -35.845 1.00 29.86 48 SER C C 1
ATOM 2309 O O . SER C 1 48 ? 12.045 4.640 -35.379 1.00 26.69 48 SER C O 1
ATOM 2312 N N . ASP C 1 49 ? 11.908 2.392 -35.354 1.00 28.37 49 ASP C N 1
ATOM 2313 C CA . ASP C 1 49 ? 11.005 2.326 -34.214 1.00 24.13 49 ASP C CA 1
ATOM 2314 C C . ASP C 1 49 ? 11.720 2.020 -32.905 1.00 25.61 49 ASP C C 1
ATOM 2315 O O . ASP C 1 49 ? 11.064 1.943 -31.862 1.00 22.78 49 ASP C O 1
ATOM 2320 N N . PHE C 1 50 ? 13.042 1.846 -32.929 1.00 19.29 50 PHE C N 1
ATOM 2321 C CA . PHE C 1 50 ? 13.805 1.394 -31.765 1.00 21.42 50 PHE C CA 1
ATOM 2322 C C . PHE C 1 50 ? 14.990 2.330 -31.543 1.00 19.97 50 PHE C C 1
ATOM 2323 O O . PHE C 1 50 ? 16.065 2.138 -32.117 1.00 26.23 50 PHE C O 1
ATOM 2331 N N . PHE C 1 51 ? 14.794 3.338 -30.698 1.00 23.39 51 PHE C N 1
ATOM 2332 C CA . PHE C 1 51 ? 15.872 4.231 -30.289 1.00 22.04 51 PHE C CA 1
ATOM 2333 C C . PHE C 1 51 ? 16.443 3.723 -28.969 1.00 24.49 51 PHE C C 1
ATOM 2334 O O . PHE C 1 51 ? 15.812 3.865 -27.918 1.00 27.92 51 PHE C O 1
ATOM 2342 N N . TYR C 1 52 ? 17.622 3.126 -29.026 1.00 25.79 52 TYR C N 1
ATOM 2343 C CA . TYR C 1 52 ? 18.356 2.654 -27.865 1.00 24.34 52 TYR C CA 1
ATOM 2344 C C . TYR C 1 52 ? 19.645 3.456 -27.703 1.00 24.10 52 TYR C C 1
ATOM 2345 O O . TYR C 1 52 ? 20.057 4.179 -28.616 1.00 22.63 52 TYR C O 1
ATOM 2354 N N . PRO C 1 53 ? 20.297 3.379 -26.540 1.00 26.32 53 PRO C N 1
ATOM 2355 C CA . PRO C 1 53 ? 21.493 4.208 -26.301 1.00 29.07 53 PRO C CA 1
ATOM 2356 C C . PRO C 1 53 ? 22.579 3.934 -27.326 1.00 31.19 53 PRO C C 1
ATOM 2357 O O . PRO C 1 53 ? 22.787 2.782 -27.737 1.00 27.67 53 PRO C O 1
ATOM 2361 N N . PRO C 1 54 ? 23.296 4.975 -27.763 1.00 33.98 54 PRO C N 1
ATOM 2362 C CA . PRO C 1 54 ? 24.280 4.793 -28.842 1.00 32.98 54 PRO C CA 1
ATOM 2363 C C . PRO C 1 54 ? 25.474 3.938 -28.459 1.00 27.66 54 PRO C C 1
ATOM 2364 O O . PRO C 1 54 ? 26.163 3.444 -29.359 1.00 37.76 54 PRO C O 1
ATOM 2368 N N . ASP C 1 55 ? 25.752 3.748 -27.171 1.00 33.60 55 ASP C N 1
ATOM 2369 C CA . ASP C 1 55 ? 26.859 2.892 -26.766 1.00 30.45 55 ASP C CA 1
ATOM 2370 C C . ASP C 1 55 ? 26.515 1.407 -26.848 1.00 33.49 55 ASP C C 1
ATOM 2371 O O . ASP C 1 55 ? 27.314 0.573 -26.409 1.00 42.79 55 ASP C O 1
ATOM 2376 N N . ARG C 1 56 ? 25.355 1.066 -27.403 1.00 30.50 56 ARG C N 1
ATOM 2377 C CA . ARG C 1 56 ? 24.925 -0.312 -27.582 1.00 26.79 56 ARG C CA 1
ATOM 2378 C C . ARG C 1 56 ? 24.851 -0.648 -29.066 1.00 25.02 56 ARG C C 1
ATOM 2379 O O . ARG C 1 56 ? 24.838 0.235 -29.928 1.00 30.33 56 ARG C O 1
ATOM 2387 N N . THR C 1 57 ? 24.793 -1.944 -29.353 1.00 23.65 57 THR C N 1
ATOM 2388 C CA . THR C 1 57 ? 24.812 -2.444 -30.717 1.00 22.87 57 THR C CA 1
ATOM 2389 C C . THR C 1 57 ? 23.397 -2.775 -31.193 1.00 25.07 57 THR C C 1
ATOM 2390 O O . THR C 1 57 ? 22.410 -2.622 -30.470 1.00 22.65 57 THR C O 1
ATOM 2394 N N . GLU C 1 58 ? 23.310 -3.243 -32.441 1.00 24.50 58 GLU C N 1
ATOM 2395 C CA . GLU C 1 58 ? 22.041 -3.596 -33.066 1.00 27.59 58 GLU C CA 1
ATOM 2396 C C . GLU C 1 58 ? 21.409 -4.846 -32.471 1.00 29.51 58 GLU C C 1
ATOM 2397 O O . GLU C 1 58 ? 20.251 -5.144 -32.786 1.00 27.67 58 GLU C O 1
ATOM 2403 N N . ARG C 1 59 ? 22.134 -5.586 -31.638 1.00 24.19 59 ARG C N 1
ATOM 2404 C CA . ARG C 1 59 ? 21.587 -6.747 -30.953 1.00 26.05 59 ARG C CA 1
ATOM 2405 C C . ARG C 1 59 ? 20.918 -6.382 -29.634 1.00 23.26 59 ARG C C 1
ATOM 2406 O O . ARG C 1 59 ? 20.613 -7.277 -28.839 1.00 22.62 59 ARG C O 1
ATOM 2414 N N . TYR C 1 60 ? 20.685 -5.092 -29.392 1.00 21.90 60 TYR C N 1
ATOM 2415 C CA . TYR C 1 60 ? 20.038 -4.648 -28.164 1.00 21.45 60 TYR C CA 1
ATOM 2416 C C . TYR C 1 60 ? 18.673 -5.308 -28.005 1.00 23.08 60 TYR C C 1
ATOM 2417 O O . TYR C 1 60 ? 17.879 -5.364 -28.948 1.00 16.02 60 TYR C O 1
ATOM 2426 N N . THR C 1 61 ? 18.401 -5.802 -26.800 1.00 21.11 61 THR C N 1
ATOM 2427 C CA . THR C 1 61 ? 17.196 -6.568 -26.528 1.00 18.48 61 THR C CA 1
ATOM 2428 C C . THR C 1 61 ? 16.643 -6.172 -25.168 1.00 18.19 61 THR C C 1
ATOM 2429 O O . THR C 1 61 ? 17.405 -5.955 -24.222 1.00 16.08 61 THR C O 1
ATOM 2433 N N . ILE C 1 62 ? 15.319 -6.078 -25.075 1.00 14.77 62 ILE C N 1
ATOM 2434 C CA . ILE C 1 62 ? 14.634 -5.726 -23.838 1.00 15.03 62 ILE C CA 1
ATOM 2435 C C . ILE C 1 62 ? 13.681 -6.856 -23.474 1.00 13.97 62 ILE C C 1
ATOM 2436 O O . ILE C 1 62 ? 12.937 -7.347 -24.331 1.00 14.03 62 ILE C O 1
ATOM 2441 N N . ILE C 1 63 ? 13.709 -7.269 -22.210 1.00 12.30 63 ILE C N 1
ATOM 2442 C CA . ILE C 1 63 ? 12.799 -8.280 -21.683 1.00 13.84 63 ILE C CA 1
ATOM 2443 C C . ILE C 1 63 ? 11.956 -7.634 -20.593 1.00 14.34 63 ILE C C 1
ATOM 2444 O O . ILE C 1 63 ? 12.498 -7.092 -19.621 1.00 15.29 63 ILE C O 1
ATOM 2449 N N . GLU C 1 64 ? 10.638 -7.689 -20.753 1.00 12.93 64 GLU C N 1
ATOM 2450 C CA . GLU C 1 64 ? 9.700 -7.219 -19.742 1.00 14.52 64 GLU C CA 1
ATOM 2451 C C . GLU C 1 64 ? 8.996 -8.418 -19.128 1.00 13.75 64 GLU C C 1
ATOM 2452 O O . GLU C 1 64 ? 8.432 -9.248 -19.848 1.00 9.22 64 GLU C O 1
ATOM 2458 N N . LEU C 1 65 ? 9.039 -8.514 -17.803 1.00 12.69 65 LEU C N 1
ATOM 2459 C CA . LEU C 1 65 ? 8.416 -9.613 -17.080 1.00 15.64 65 LEU C CA 1
ATOM 2460 C C . LEU C 1 65 ? 7.358 -9.064 -16.136 1.00 14.39 65 LEU C C 1
ATOM 2461 O O . LEU C 1 65 ? 7.635 -8.155 -15.347 1.00 18.81 65 LEU C O 1
ATOM 2466 N N . SER C 1 66 ? 6.152 -9.618 -16.221 1.00 16.53 66 SER C N 1
ATOM 2467 C CA . SER C 1 66 ? 5.050 -9.271 -15.335 1.00 16.00 66 SER C CA 1
ATOM 2468 C C . SER C 1 66 ? 4.617 -10.521 -14.583 1.00 17.29 66 SER C C 1
ATOM 2469 O O . SER C 1 66 ? 4.318 -11.547 -15.202 1.00 20.75 66 SER C O 1
ATOM 2472 N N . MET C 1 67 ? 4.588 -10.438 -13.254 1.00 18.27 67 MET C N 1
ATOM 2473 C CA . MET C 1 67 ? 4.278 -11.604 -12.440 1.00 20.60 67 MET C CA 1
ATOM 2474 C C . MET C 1 67 ? 3.624 -11.170 -11.136 1.00 18.48 67 MET C C 1
ATOM 2475 O O . MET C 1 67 ? 3.494 -9.979 -10.841 1.00 22.22 67 MET C O 1
ATOM 2480 N N . PHE C 1 68 ? 3.214 -12.170 -10.356 1.00 17.85 68 PHE C N 1
ATOM 2481 C CA . PHE C 1 68 ? 2.671 -11.922 -9.029 1.00 17.44 68 PHE C CA 1
ATOM 2482 C C . PHE C 1 68 ? 3.724 -11.279 -8.141 1.00 20.26 68 PHE C C 1
ATOM 2483 O O . PHE C 1 68 ? 4.915 -11.587 -8.236 1.00 23.21 68 PHE C O 1
ATOM 2491 N N . GLU C 1 69 ? 3.281 -10.383 -7.268 1.00 14.92 69 GLU C N 1
ATOM 2492 C CA . GLU C 1 69 ? 4.138 -9.976 -6.172 1.00 21.20 69 GLU C CA 1
ATOM 2493 C C . GLU C 1 69 ? 4.322 -11.147 -5.210 1.00 20.41 69 GLU C C 1
ATOM 2494 O O . GLU C 1 69 ? 3.540 -12.101 -5.194 1.00 22.47 69 GLU C O 1
ATOM 2496 N N . GLY C 1 70 ? 5.383 -11.078 -4.414 1.00 23.06 70 GLY C N 1
ATOM 2497 C CA . GLY C 1 70 ? 5.630 -12.063 -3.377 1.00 21.57 70 GLY C CA 1
ATOM 2498 C C . GLY C 1 70 ? 6.917 -12.847 -3.516 1.00 30.40 70 GLY C C 1
ATOM 2499 O O . GLY C 1 70 ? 7.275 -13.577 -2.580 1.00 24.92 70 GLY C O 1
ATOM 2500 N N . ARG C 1 71 ? 7.629 -12.751 -4.635 1.00 22.15 71 ARG C N 1
ATOM 2501 C CA . ARG C 1 71 ? 8.921 -13.409 -4.745 1.00 25.07 71 ARG C CA 1
ATOM 2502 C C . ARG C 1 71 ? 10.008 -12.536 -4.131 1.00 25.84 71 ARG C C 1
ATOM 2503 O O . ARG C 1 71 ? 9.921 -11.304 -4.129 1.00 28.75 71 ARG C O 1
ATOM 2511 N N . SER C 1 72 ? 11.037 -13.189 -3.601 1.00 14.66 72 SER C N 1
ATOM 2512 C CA . SER C 1 72 ? 12.096 -12.470 -2.914 1.00 20.76 72 SER C CA 1
ATOM 2513 C C . SER C 1 72 ? 13.004 -11.755 -3.910 1.00 23.39 72 SER C C 1
ATOM 2514 O O . SER C 1 72 ? 13.107 -12.128 -5.083 1.00 20.93 72 SER C O 1
ATOM 2517 N N . VAL C 1 73 ? 13.668 -10.705 -3.418 1.00 18.32 73 VAL C N 1
ATOM 2518 C CA . VAL C 1 73 ? 14.652 -9.989 -4.224 1.00 20.41 73 VAL C CA 1
ATOM 2519 C C . VAL C 1 73 ? 15.774 -10.924 -4.651 1.00 23.06 73 VAL C C 1
ATOM 2520 O O . VAL C 1 73 ? 16.313 -10.800 -5.759 1.00 22.65 73 VAL C O 1
ATOM 2524 N N . ALA C 1 74 ? 16.129 -11.886 -3.795 1.00 20.05 74 ALA C N 1
ATOM 2525 C CA . ALA C 1 74 ? 17.180 -12.838 -4.140 1.00 24.60 74 ALA C CA 1
ATOM 2526 C C . ALA C 1 74 ? 16.781 -13.698 -5.333 1.00 23.28 74 ALA C C 1
ATOM 2527 O O . ALA C 1 74 ? 17.603 -13.963 -6.218 1.00 22.63 74 ALA C O 1
ATOM 2529 N N . ALA C 1 75 ? 15.523 -14.144 -5.376 1.00 22.03 75 ALA C N 1
ATOM 2530 C CA . ALA C 1 75 ? 15.067 -14.956 -6.501 1.00 23.71 75 ALA C CA 1
ATOM 2531 C C . ALA C 1 75 ? 14.994 -14.134 -7.781 1.00 26.06 75 ALA C C 1
ATOM 2532 O O . ALA C 1 75 ? 15.321 -14.632 -8.865 1.00 20.63 75 ALA C O 1
ATOM 2534 N N . LYS C 1 76 ? 14.561 -12.876 -7.676 1.00 22.92 76 LYS C N 1
ATOM 2535 C CA . LYS C 1 76 ? 14.511 -12.014 -8.852 1.00 22.36 76 LYS C CA 1
ATOM 2536 C C . LYS C 1 76 ? 15.911 -11.702 -9.365 1.00 22.53 76 LYS C C 1
ATOM 2537 O O . LYS C 1 76 ? 16.127 -11.611 -10.579 1.00 21.92 76 LYS C O 1
ATOM 2543 N N . LYS C 1 77 ? 16.877 -11.544 -8.456 1.00 21.00 77 LYS C N 1
ATOM 2544 C CA . LYS C 1 77 ? 18.245 -11.267 -8.879 1.00 23.79 77 LYS C CA 1
ATOM 2545 C C . LYS C 1 77 ? 18.890 -12.496 -9.504 1.00 22.53 77 LYS C C 1
ATOM 2546 O O . LYS C 1 77 ? 19.674 -12.376 -10.452 1.00 25.80 77 LYS C O 1
ATOM 2552 N N . GLN C 1 78 ? 18.582 -13.687 -8.981 1.00 23.94 78 GLN C N 1
ATOM 2553 C CA . GLN C 1 78 ? 19.076 -14.909 -9.606 1.00 24.68 78 GLN C CA 1
ATOM 2554 C C . GLN C 1 78 ? 18.563 -15.033 -11.035 1.00 22.04 78 GLN C C 1
ATOM 2555 O O . GLN C 1 78 ? 19.286 -15.495 -11.925 1.00 19.19 78 GLN C O 1
ATOM 2561 N N . LEU C 1 79 ? 17.319 -14.610 -11.275 1.00 24.46 79 LEU C N 1
ATOM 2562 C CA . LEU C 1 79 ? 16.777 -14.627 -12.630 1.00 18.32 79 LEU C CA 1
ATOM 2563 C C . LEU C 1 79 ? 17.533 -13.672 -13.542 1.00 21.04 79 LEU C C 1
ATOM 2564 O O . LEU C 1 79 ? 17.855 -14.017 -14.685 1.00 21.08 79 LEU C O 1
ATOM 2569 N N . ILE C 1 80 ? 17.820 -12.463 -13.054 1.00 22.42 80 ILE C N 1
ATOM 2570 C CA . ILE C 1 80 ? 18.502 -11.469 -13.877 1.00 25.39 80 ILE C CA 1
ATOM 2571 C C . ILE C 1 80 ? 19.887 -11.963 -14.271 1.00 19.39 80 ILE C C 1
ATOM 2572 O O . ILE C 1 80 ? 20.313 -11.808 -15.422 1.00 21.37 80 ILE C O 1
ATOM 2577 N N . ARG C 1 81 ? 20.604 -12.585 -13.331 1.00 21.21 81 ARG C N 1
ATOM 2578 C CA . ARG C 1 81 ? 21.942 -13.085 -13.635 1.00 22.61 81 ARG C CA 1
ATOM 2579 C C . ARG C 1 81 ? 21.892 -14.277 -14.583 1.00 22.34 81 ARG C C 1
ATOM 2580 O O . ARG C 1 81 ? 22.763 -14.423 -15.449 1.00 20.35 81 ARG C O 1
ATOM 2588 N N . LEU C 1 82 ? 20.884 -15.142 -14.435 1.00 21.04 82 LEU C N 1
ATOM 2589 C CA . LEU C 1 82 ? 20.763 -16.287 -15.332 1.00 23.48 82 LEU C CA 1
ATOM 2590 C C . LEU C 1 82 ? 20.435 -15.844 -16.752 1.00 22.37 82 LEU C C 1
ATOM 2591 O O . LEU C 1 82 ? 20.944 -16.420 -17.720 1.00 19.87 82 LEU C O 1
ATOM 2596 N N . LEU C 1 83 ? 19.589 -14.822 -16.897 1.00 19.95 83 LEU C N 1
ATOM 2597 C CA . LEU C 1 83 ? 19.283 -14.306 -18.227 1.00 21.19 83 LEU C CA 1
ATOM 2598 C C . LEU C 1 83 ? 20.523 -13.721 -18.890 1.00 18.57 83 LEU C C 1
ATOM 2599 O O . LEU C 1 83 ? 20.778 -13.970 -20.074 1.00 17.44 83 LEU C O 1
ATOM 2604 N N . PHE C 1 84 ? 21.308 -12.943 -18.141 1.00 18.30 84 PHE C N 1
ATOM 2605 C CA . PHE C 1 84 ? 22.545 -12.389 -18.683 1.00 21.85 84 PHE C CA 1
ATOM 2606 C C . PHE C 1 84 ? 23.508 -13.497 -19.087 1.00 20.86 84 PHE C C 1
ATOM 2607 O O . PHE C 1 84 ? 24.126 -13.441 -20.156 1.00 19.65 84 PHE C O 1
ATOM 2615 N N . GLU C 1 85 ? 23.644 -14.519 -18.241 1.00 18.60 85 GLU C N 1
ATOM 2616 C CA . GLU C 1 85 ? 24.604 -15.582 -18.519 1.00 23.74 85 GLU C CA 1
ATOM 2617 C C . GLU C 1 85 ? 24.202 -16.392 -19.745 1.00 17.51 85 GLU C C 1
ATOM 2618 O O . GLU C 1 85 ? 25.053 -16.744 -20.570 1.00 23.76 85 GLU C O 1
ATOM 2620 N N . ARG C 1 86 ? 22.910 -16.678 -19.895 1.00 25.93 86 ARG C N 1
ATOM 2621 C CA . ARG C 1 86 ? 22.477 -17.705 -20.834 1.00 19.51 86 ARG C CA 1
ATOM 2622 C C . ARG C 1 86 ? 22.157 -17.175 -22.225 1.00 21.38 86 ARG C C 1
ATOM 2623 O O . ARG C 1 86 ? 22.243 -17.936 -23.195 1.00 24.28 86 ARG C O 1
ATOM 2631 N N . VAL C 1 87 ? 21.773 -15.902 -22.361 1.00 26.75 87 VAL C N 1
ATOM 2632 C CA . VAL C 1 87 ? 21.577 -15.339 -23.698 1.00 21.02 87 VAL C CA 1
ATOM 2633 C C . VAL C 1 87 ? 22.893 -14.975 -24.360 1.00 26.50 87 VAL C C 1
ATOM 2634 O O . VAL C 1 87 ? 22.923 -14.717 -25.570 1.00 24.10 87 VAL C O 1
ATOM 2638 N N . GLN C 1 88 ? 23.979 -14.954 -23.594 1.00 24.35 88 GLN C N 1
ATOM 2639 C CA . GLN C 1 88 ? 25.289 -14.621 -24.145 1.00 29.50 88 GLN C CA 1
ATOM 2640 C C . GLN C 1 88 ? 25.719 -15.535 -25.290 1.00 26.34 88 GLN C C 1
ATOM 2641 O O . GLN C 1 88 ? 26.300 -15.022 -26.262 1.00 28.44 88 GLN C O 1
ATOM 2647 N N . PRO C 1 89 ? 25.488 -16.853 -25.255 1.00 21.41 89 PRO C N 1
ATOM 2648 C CA . PRO C 1 89 ? 25.803 -17.676 -26.435 1.00 26.64 89 PRO C CA 1
ATOM 2649 C C . PRO C 1 89 ? 25.061 -17.267 -27.698 1.00 31.70 89 PRO C C 1
ATOM 2650 O O . PRO C 1 89 ? 25.522 -17.598 -28.797 1.00 35.00 89 PRO C O 1
ATOM 2654 N N . LEU C 1 90 ? 23.935 -16.567 -27.588 1.00 32.59 90 LEU C N 1
ATOM 2655 C CA . LEU C 1 90 ? 23.155 -16.181 -28.755 1.00 29.72 90 LEU C CA 1
ATOM 2656 C C . LEU C 1 90 ? 23.594 -14.851 -29.359 1.00 29.09 90 LEU C C 1
ATOM 2657 O O . LEU C 1 90 ? 22.956 -14.379 -30.306 1.00 28.43 90 LEU C O 1
ATOM 2662 N N . GLY C 1 91 ? 24.658 -14.243 -28.842 1.00 28.95 91 GLY C N 1
ATOM 2663 C CA . GLY C 1 91 ? 25.130 -12.966 -29.334 1.00 28.36 91 GLY C CA 1
ATOM 2664 C C . GLY C 1 91 ? 24.622 -11.749 -28.594 1.00 28.03 91 GLY C C 1
ATOM 2665 O O . GLY C 1 91 ? 24.818 -10.629 -29.077 1.00 30.19 91 GLY C O 1
ATOM 2666 N N . ILE C 1 92 ? 23.972 -11.928 -27.448 1.00 29.49 92 ILE C N 1
ATOM 2667 C CA . ILE C 1 92 ? 23.474 -10.821 -26.640 1.00 30.36 92 ILE C CA 1
ATOM 2668 C C . ILE C 1 92 ? 24.411 -10.689 -25.446 1.00 30.28 92 ILE C C 1
ATOM 2669 O O . ILE C 1 92 ? 24.299 -11.430 -24.466 1.00 29.93 92 ILE C O 1
ATOM 2674 N N . SER C 1 93 ? 25.348 -9.749 -25.529 1.00 27.42 93 SER C N 1
ATOM 2675 C CA . SER C 1 93 ? 26.221 -9.479 -24.402 1.00 27.68 93 SER C CA 1
ATOM 2676 C C . SER C 1 93 ? 25.489 -8.627 -23.365 1.00 28.69 93 SER C C 1
ATOM 2677 O O . SER C 1 93 ? 24.368 -8.158 -23.583 1.00 23.45 93 SER C O 1
ATOM 2680 N N . ALA C 1 94 ? 26.143 -8.428 -22.218 1.00 26.43 94 ALA C N 1
ATOM 2681 C CA . ALA C 1 94 ? 25.484 -7.774 -21.092 1.00 27.07 94 ALA C CA 1
ATOM 2682 C C . ALA C 1 94 ? 25.087 -6.338 -21.410 1.00 23.89 94 ALA C C 1
ATOM 2683 O O . ALA C 1 94 ? 24.104 -5.832 -20.856 1.00 20.28 94 ALA C O 1
ATOM 2685 N N . GLN C 1 95 ? 25.828 -5.664 -22.293 1.00 19.51 95 GLN C N 1
ATOM 2686 C CA . GLN C 1 95 ? 25.449 -4.307 -22.677 1.00 22.06 95 GLN C CA 1
ATOM 2687 C C . GLN C 1 95 ? 24.159 -4.295 -23.485 1.00 23.84 95 GLN C C 1
ATOM 2688 O O . GLN C 1 95 ? 23.442 -3.287 -23.492 1.00 25.93 95 GLN C O 1
ATOM 2694 N N . ASP C 1 96 ? 23.840 -5.402 -24.155 1.00 19.70 96 ASP C N 1
ATOM 2695 C CA . ASP C 1 96 ? 22.735 -5.464 -25.100 1.00 22.33 96 ASP C CA 1
ATOM 2696 C C . ASP C 1 96 ? 21.491 -6.130 -24.519 1.00 23.73 96 ASP C C 1
ATOM 2697 O O . ASP C 1 96 ? 20.595 -6.514 -25.278 1.00 18.69 96 ASP C O 1
ATOM 2702 N N . LEU C 1 97 ? 21.413 -6.275 -23.198 1.00 19.37 97 LEU C N 1
ATOM 2703 C CA . LEU C 1 97 ? 20.243 -6.854 -22.550 1.00 18.86 97 LEU C CA 1
ATOM 2704 C C . LEU C 1 97 ? 19.784 -5.946 -21.421 1.00 20.00 97 LEU C C 1
ATOM 2705 O O . LEU C 1 97 ? 20.591 -5.546 -20.575 1.00 22.03 97 LEU C O 1
ATOM 2710 N N . GLU C 1 98 ? 18.491 -5.627 -21.410 1.00 18.77 98 GLU C N 1
ATOM 2711 C CA . GLU C 1 98 ? 17.878 -4.873 -20.327 1.00 21.00 98 GLU C CA 1
ATOM 2712 C C . GLU C 1 98 ? 16.608 -5.587 -19.889 1.00 16.41 98 GLU C C 1
ATOM 2713 O O . GLU C 1 98 ? 15.780 -5.957 -20.727 1.00 15.54 98 GLU C O 1
ATOM 2719 N N . ILE C 1 99 ? 16.461 -5.778 -18.580 1.00 18.15 99 ILE C N 1
ATOM 2720 C CA . ILE C 1 99 ? 15.346 -6.516 -18.001 1.00 17.18 99 ILE C CA 1
ATOM 2721 C C . ILE C 1 99 ? 14.575 -5.591 -17.071 1.00 19.35 99 ILE C C 1
ATOM 2722 O O . ILE C 1 99 ? 15.174 -4.813 -16.322 1.00 16.14 99 ILE C O 1
ATOM 2727 N N . THR C 1 100 ? 13.246 -5.672 -17.124 1.00 15.50 100 THR C N 1
ATOM 2728 C CA . THR C 1 100 ? 12.382 -4.974 -16.180 1.00 16.94 100 THR C CA 1
ATOM 2729 C C . THR C 1 100 ? 11.321 -5.940 -15.677 1.00 14.49 100 THR C C 1
ATOM 2730 O O . THR C 1 100 ? 10.684 -6.637 -16.474 1.00 14.43 100 THR C O 1
ATOM 2734 N N . ILE C 1 101 ? 11.136 -5.981 -14.360 1.00 15.38 101 ILE C N 1
ATOM 2735 C CA . ILE C 1 101 ? 10.171 -6.866 -13.718 1.00 18.82 101 ILE C CA 1
ATOM 2736 C C . ILE C 1 101 ? 9.088 -6.008 -13.082 1.00 21.01 101 ILE C C 1
ATOM 2737 O O . ILE C 1 101 ? 9.385 -5.119 -12.275 1.00 19.51 101 ILE C O 1
ATOM 2742 N N . PHE C 1 102 ? 7.835 -6.269 -13.449 1.00 20.64 102 PHE C N 1
ATOM 2743 C CA . PHE C 1 102 ? 6.682 -5.598 -12.864 1.00 18.07 102 PHE C CA 1
ATOM 2744 C C . PHE C 1 102 ? 5.892 -6.596 -12.028 1.00 16.96 102 PHE C C 1
ATOM 2745 O O . PHE C 1 102 ? 5.674 -7.737 -12.449 1.00 14.29 102 PHE C O 1
ATOM 2753 N N . GLU C 1 103 ? 5.465 -6.167 -10.843 1.00 15.94 103 GLU C N 1
ATOM 2754 C CA . GLU C 1 103 ? 4.749 -7.031 -9.916 1.00 18.70 103 GLU C CA 1
ATOM 2755 C C . GLU C 1 103 ? 3.424 -6.393 -9.524 1.00 17.59 103 GLU C C 1
ATOM 2756 O O . GLU C 1 103 ? 3.345 -5.178 -9.324 1.00 20.56 103 GLU C O 1
ATOM 2762 N N . THR C 1 104 ? 2.392 -7.218 -9.415 1.00 15.62 104 THR C N 1
ATOM 2763 C CA . THR C 1 104 ? 1.051 -6.786 -9.054 1.00 20.60 104 THR C CA 1
ATOM 2764 C C . THR C 1 104 ? 0.429 -7.829 -8.142 1.00 20.62 104 THR C C 1
ATOM 2765 O O . THR C 1 104 ? 0.824 -9.000 -8.170 1.00 21.59 104 THR C O 1
ATOM 2769 N N . PRO C 1 105 ? -0.542 -7.436 -7.314 1.00 20.30 105 PRO C N 1
ATOM 2770 C CA . PRO C 1 105 ? -1.213 -8.417 -6.453 1.00 21.46 105 PRO C CA 1
ATOM 2771 C C . PRO C 1 105 ? -1.907 -9.500 -7.265 1.00 21.76 105 PRO C C 1
ATOM 2772 O O . PRO C 1 105 ? -2.231 -9.327 -8.443 1.00 20.40 105 PRO C O 1
ATOM 2776 N N . LYS C 1 106 ? -2.131 -10.642 -6.610 1.00 22.42 106 LYS C N 1
ATOM 2777 C CA . LYS C 1 106 ? -2.788 -11.757 -7.282 1.00 21.21 106 LYS C CA 1
ATOM 2778 C C . LYS C 1 106 ? -4.228 -11.415 -7.643 1.00 24.09 106 LYS C C 1
ATOM 2779 O O . LYS C 1 106 ? -4.705 -11.773 -8.727 1.00 21.13 106 LYS C O 1
ATOM 2785 N N . HIS C 1 107 ? -4.935 -10.712 -6.756 1.00 21.53 107 HIS C N 1
ATOM 2786 C CA . HIS C 1 107 ? -6.315 -10.342 -7.051 1.00 26.05 107 HIS C CA 1
ATOM 2787 C C . HIS C 1 107 ? -6.423 -9.303 -8.160 1.00 23.97 107 HIS C C 1
ATOM 2788 O O . HIS C 1 107 ? -7.542 -8.909 -8.510 1.00 21.97 107 HIS C O 1
ATOM 2795 N N . ASN C 1 108 ? -5.300 -8.852 -8.716 1.00 21.00 108 ASN C N 1
ATOM 2796 C CA . ASN C 1 108 ? -5.298 -8.014 -9.905 1.00 19.83 108 ASN C CA 1
ATOM 2797 C C . ASN C 1 108 ? -5.227 -8.822 -11.193 1.00 20.09 108 ASN C C 1
ATOM 2798 O O . ASN C 1 108 ? -5.337 -8.240 -12.278 1.00 23.50 108 ASN C O 1
ATOM 2803 N N . TRP C 1 109 ? -5.052 -10.136 -11.103 1.00 21.78 109 TRP C N 1
ATOM 2804 C CA . TRP C 1 109 ? -4.938 -10.995 -12.270 1.00 21.76 109 TRP C CA 1
ATOM 2805 C C . TRP C 1 109 ? -6.237 -11.750 -12.516 1.00 25.32 109 TRP C C 1
ATOM 2806 O O . TRP C 1 109 ? -6.977 -12.080 -11.585 1.00 22.96 109 TRP C O 1
ATOM 2817 N N . GLY C 1 110 ? -6.503 -12.020 -13.788 1.00 22.72 110 GLY C N 1
ATOM 2818 C CA . GLY C 1 110 ? -7.581 -12.903 -14.174 1.00 19.87 110 GLY C CA 1
ATOM 2819 C C . GLY C 1 110 ? -7.053 -14.002 -15.070 1.00 21.25 110 GLY C C 1
ATOM 2820 O O . GLY C 1 110 ? -6.486 -13.720 -16.129 1.00 21.33 110 GLY C O 1
ATOM 2821 N N . PHE C 1 111 ? -7.208 -15.256 -14.651 1.00 22.61 111 PHE C N 1
ATOM 2822 C CA . PHE C 1 111 ? -6.733 -16.376 -15.450 1.00 26.47 111 PHE C CA 1
ATOM 2823 C C . PHE C 1 111 ? -7.490 -17.632 -15.048 1.00 29.94 111 PHE C C 1
ATOM 2824 O O . PHE C 1 111 ? -7.722 -17.872 -13.860 1.00 26.91 111 PHE C O 1
ATOM 2832 N N . ARG C 1 112 ? -7.871 -18.421 -16.052 1.00 32.71 112 ARG C N 1
ATOM 2833 C CA . ARG C 1 112 ? -8.605 -19.668 -15.852 1.00 29.01 112 ARG C CA 1
ATOM 2834 C C . ARG C 1 112 ? -9.881 -19.431 -15.045 1.00 28.63 112 ARG C C 1
ATOM 2835 O O . ARG C 1 112 ? -10.213 -20.172 -14.117 1.00 29.48 112 ARG C O 1
ATOM 2843 N N . GLY C 1 113 ? -10.592 -18.361 -15.403 1.00 30.06 113 GLY C N 1
ATOM 2844 C CA . GLY C 1 113 ? -11.933 -18.118 -14.922 1.00 24.67 113 GLY C CA 1
ATOM 2845 C C . GLY C 1 113 ? -12.053 -17.319 -13.641 1.00 28.62 113 GLY C C 1
ATOM 2846 O O . GLY C 1 113 ? -13.159 -16.859 -13.327 1.00 31.62 113 GLY C O 1
ATOM 2847 N N . LEU C 1 114 ? -10.970 -17.128 -12.894 1.00 31.41 114 LEU C N 1
ATOM 2848 C CA . LEU C 1 114 ? -11.093 -16.582 -11.549 1.00 30.25 114 LEU C CA 1
ATOM 2849 C C . LEU C 1 114 ? -10.035 -15.521 -11.288 1.00 28.95 114 LEU C C 1
ATOM 2850 O O . LEU C 1 114 ? -8.935 -15.582 -11.851 1.00 23.68 114 LEU C O 1
ATOM 2855 N N . PRO C 1 115 ? -10.351 -14.525 -10.457 1.00 28.47 115 PRO C N 1
ATOM 2856 C CA . PRO C 1 115 ? -9.306 -13.660 -9.906 1.00 29.41 115 PRO C CA 1
ATOM 2857 C C . PRO C 1 115 ? -8.187 -14.487 -9.286 1.00 32.08 115 PRO C C 1
ATOM 2858 O O . PRO C 1 115 ? -8.421 -15.533 -8.680 1.00 29.70 115 PRO C O 1
ATOM 2862 N N . GLY C 1 116 ? -6.952 -13.983 -9.424 1.00 29.07 116 GLY C N 1
ATOM 2863 C CA . GLY C 1 116 ? -5.779 -14.790 -9.139 1.00 25.70 116 GLY C CA 1
ATOM 2864 C C . GLY C 1 116 ? -5.690 -15.303 -7.714 1.00 27.61 116 GLY C C 1
ATOM 2865 O O . GLY C 1 116 ? -5.176 -16.401 -7.478 1.00 29.52 116 GLY C O 1
ATOM 2866 N N . ASP C 1 117 ? -6.180 -14.530 -6.747 1.00 21.78 117 ASP C N 1
ATOM 2867 C CA . ASP C 1 117 ? -6.121 -14.982 -5.362 1.00 27.58 117 ASP C CA 1
ATOM 2868 C C . ASP C 1 117 ? -7.026 -16.178 -5.087 1.00 35.47 117 ASP C C 1
ATOM 2869 O O . ASP C 1 117 ? -7.008 -16.698 -3.966 1.00 40.47 117 ASP C O 1
ATOM 2874 N N . GLU C 1 118 ? -7.803 -16.625 -6.069 1.00 34.64 118 GLU C N 1
ATOM 2875 C CA . GLU C 1 118 ? -8.636 -17.813 -5.925 1.00 36.07 118 GLU C CA 1
ATOM 2876 C C . GLU C 1 118 ? -8.217 -18.890 -6.922 1.00 34.68 118 GLU C C 1
ATOM 2877 O O . GLU C 1 118 ? -7.149 -19.489 -6.796 1.00 39.66 118 GLU C O 1
ATOM 2883 N N . PRO D 1 1 ? -8.408 -4.872 11.272 1.00 30.47 1 PRO D N 1
ATOM 2884 C CA . PRO D 1 1 ? -8.009 -3.467 11.372 1.00 28.57 1 PRO D CA 1
ATOM 2885 C C . PRO D 1 1 ? -7.648 -3.054 12.797 1.00 31.15 1 PRO D C 1
ATOM 2886 O O . PRO D 1 1 ? -8.433 -3.261 13.724 1.00 28.09 1 PRO D O 1
ATOM 2890 N N . GLN D 1 2 ? -6.462 -2.479 12.967 1.00 26.63 2 GLN D N 1
ATOM 2891 C CA . GLN D 1 2 ? -5.989 -2.024 14.266 1.00 21.57 2 GLN D CA 1
ATOM 2892 C C . GLN D 1 2 ? -5.868 -0.507 14.270 1.00 18.71 2 GLN D C 1
ATOM 2893 O O . GLN D 1 2 ? -5.349 0.088 13.319 1.00 20.37 2 GLN D O 1
ATOM 2899 N N . LEU D 1 3 ? -6.349 0.113 15.344 1.00 15.89 3 LEU D N 1
ATOM 2900 C CA . LEU D 1 3 ? -6.303 1.557 15.506 1.00 16.31 3 LEU D CA 1
ATOM 2901 C C . LEU D 1 3 ? -5.419 1.922 16.688 1.00 17.21 3 LEU D C 1
ATOM 2902 O O . LEU D 1 3 ? -5.380 1.207 17.695 1.00 21.05 3 LEU D O 1
ATOM 2907 N N . LYS D 1 4 ? -4.704 3.034 16.551 1.00 15.04 4 LYS D N 1
ATOM 2908 C CA . LYS D 1 4 ? -3.948 3.623 17.645 1.00 17.00 4 LYS D CA 1
ATOM 2909 C C . LYS D 1 4 ? -4.370 5.077 17.775 1.00 16.52 4 LYS D C 1
ATOM 2910 O O . LYS D 1 4 ? -4.446 5.797 16.774 1.00 13.72 4 LYS D O 1
ATOM 2916 N N . ILE D 1 5 ? -4.665 5.498 19.002 1.00 17.59 5 ILE D N 1
ATOM 2917 C CA . ILE D 1 5 ? -5.186 6.829 19.280 1.00 20.09 5 ILE D CA 1
ATOM 2918 C C . ILE D 1 5 ? -4.250 7.517 20.262 1.00 18.49 5 ILE D C 1
ATOM 2919 O O . ILE D 1 5 ? -3.925 6.956 21.315 1.00 16.13 5 ILE D O 1
ATOM 2924 N N . TYR D 1 6 ? -3.825 8.732 19.921 1.00 17.77 6 TYR D N 1
ATOM 2925 C CA . TYR D 1 6 ? -2.880 9.492 20.723 1.00 20.47 6 TYR D CA 1
ATOM 2926 C C . TYR D 1 6 ? -3.476 10.844 21.084 1.00 21.06 6 TYR D C 1
ATOM 2927 O O . TYR D 1 6 ? -4.115 11.494 20.251 1.00 22.68 6 TYR D O 1
ATOM 2936 N N . GLY D 1 7 ? -3.253 11.266 22.323 1.00 25.42 7 GLY D N 1
ATOM 2937 C CA . GLY D 1 7 ? -3.712 12.567 22.777 1.00 23.30 7 GLY D CA 1
ATOM 2938 C C . GLY D 1 7 ? -3.166 12.863 24.154 1.00 24.22 7 GLY D C 1
ATOM 2939 O O . GLY D 1 7 ? -2.672 11.975 24.855 1.00 25.50 7 GLY D O 1
ATOM 2940 N N . LEU D 1 8 ? -3.253 14.139 24.528 1.00 27.79 8 LEU D N 1
ATOM 2941 C CA . LEU D 1 8 ? -2.868 14.553 25.871 1.00 25.37 8 LEU D CA 1
ATOM 2942 C C . LEU D 1 8 ? -3.721 13.824 26.901 1.00 28.25 8 LEU D C 1
ATOM 2943 O O . LEU D 1 8 ? -4.941 13.711 26.744 1.00 28.14 8 LEU D O 1
ATOM 2948 N N . ARG D 1 9 ? -3.072 13.327 27.957 1.00 28.26 9 ARG D N 1
ATOM 2949 C CA . ARG D 1 9 ? -3.761 12.475 28.922 1.00 28.88 9 ARG D CA 1
ATOM 2950 C C . ARG D 1 9 ? -4.902 13.211 29.613 1.00 29.69 9 ARG D C 1
ATOM 2951 O O . ARG D 1 9 ? -5.975 12.636 29.835 1.00 25.81 9 ARG D O 1
ATOM 2959 N N . GLU D 1 10 ? -4.692 14.485 29.960 1.00 27.53 10 GLU D N 1
ATOM 2960 C CA . GLU D 1 10 ? -5.702 15.225 30.710 1.00 30.37 10 GLU D CA 1
ATOM 2961 C C . GLU D 1 10 ? -7.019 15.315 29.949 1.00 30.14 10 GLU D C 1
ATOM 2962 O O . GLU D 1 10 ? -8.090 15.377 30.564 1.00 33.60 10 GLU D O 1
ATOM 2968 N N . PHE D 1 11 ? -6.967 15.297 28.617 1.00 27.58 11 PHE D N 1
ATOM 2969 C CA . PHE D 1 11 ? -8.166 15.440 27.808 1.00 27.97 11 PHE D CA 1
ATOM 2970 C C . PHE D 1 11 ? -8.625 14.150 27.148 1.00 30.31 11 PHE D C 1
ATOM 2971 O O . PHE D 1 11 ? -9.805 14.044 26.802 1.00 33.84 11 PHE D O 1
ATOM 2979 N N . LEU D 1 12 ? -7.735 13.171 26.973 1.00 27.37 12 LEU D N 1
ATOM 2980 C CA . LEU D 1 12 ? -8.116 11.922 26.323 1.00 29.43 12 LEU D CA 1
ATOM 2981 C C . LEU D 1 12 ? -8.805 10.968 27.291 1.00 32.55 12 LEU D C 1
ATOM 2982 O O . LEU D 1 12 ? -9.761 10.282 26.912 1.00 32.59 12 LEU D O 1
ATOM 2987 N N . ASP D 1 13 ? -8.334 10.914 28.538 1.00 27.04 13 ASP D N 1
ATOM 2988 C CA . ASP D 1 13 ? -8.897 9.981 29.514 1.00 33.47 13 ASP D CA 1
ATOM 2989 C C . ASP D 1 13 ? -10.391 10.175 29.750 1.00 31.86 13 ASP D C 1
ATOM 2990 O O . ASP D 1 13 ? -11.125 9.171 29.739 1.00 35.19 13 ASP D O 1
ATOM 2995 N N . PRO D 1 14 ? -10.911 11.389 29.973 1.00 31.10 14 PRO D N 1
ATOM 2996 C CA . PRO D 1 14 ? -12.353 11.515 30.247 1.00 32.39 14 PRO D CA 1
ATOM 2997 C C . PRO D 1 14 ? -13.243 11.074 29.096 1.00 36.25 14 PRO D C 1
ATOM 2998 O O . PRO D 1 14 ? -14.397 10.701 29.338 1.00 44.86 14 PRO D O 1
ATOM 3002 N N . ILE D 1 15 ? -12.752 11.100 27.859 1.00 36.03 15 ILE D N 1
ATOM 3003 C CA . ILE D 1 15 ? -13.559 10.787 26.686 1.00 30.06 15 ILE D CA 1
ATOM 3004 C C . ILE D 1 15 ? -13.162 9.456 26.064 1.00 27.87 15 ILE D C 1
ATOM 3005 O O . ILE D 1 15 ? -13.657 9.109 24.987 1.00 25.49 15 ILE D O 1
ATOM 3010 N N . LYS D 1 16 ? -12.290 8.693 26.725 1.00 30.68 16 LYS D N 1
ATOM 3011 C CA . LYS D 1 16 ? -11.694 7.513 26.105 1.00 33.53 16 LYS D CA 1
ATOM 3012 C C . LYS D 1 16 ? -12.749 6.470 25.748 1.00 30.45 16 LYS D C 1
ATOM 3013 O O . LYS D 1 16 ? -12.759 5.938 24.631 1.00 25.65 16 LYS D O 1
ATOM 3019 N N . GLN D 1 17 ? -13.650 6.167 26.685 1.00 23.54 17 GLN D N 1
ATOM 3020 C CA . GLN D 1 17 ? -14.613 5.093 26.460 1.00 31.46 17 GLN D CA 1
ATOM 3021 C C . GLN D 1 17 ? -15.627 5.465 25.382 1.00 30.81 17 GLN D C 1
ATOM 3022 O O . GLN D 1 17 ? -16.006 4.619 24.563 1.00 29.82 17 GLN D O 1
ATOM 3028 N N . GLU D 1 18 ? -16.081 6.721 25.365 1.00 23.12 18 GLU D N 1
ATOM 3029 C CA . GLU D 1 18 ? -17.031 7.143 24.339 1.00 32.35 18 GLU D CA 1
ATOM 3030 C C . GLU D 1 18 ? -16.361 7.252 22.976 1.00 25.56 18 GLU D C 1
ATOM 3031 O O . GLU D 1 18 ? -16.936 6.840 21.962 1.00 28.53 18 GLU D O 1
ATOM 3033 N N . LEU D 1 19 ? -15.150 7.816 22.932 1.00 24.98 19 LEU D N 1
ATOM 3034 C CA . LEU D 1 19 ? -14.382 7.856 21.690 1.00 23.60 19 LEU D CA 1
ATOM 3035 C C . LEU D 1 19 ? -14.195 6.460 21.114 1.00 22.17 19 LEU D C 1
ATOM 3036 O O . LEU D 1 19 ? -14.339 6.253 19.903 1.00 23.48 19 LEU D O 1
ATOM 3041 N N . SER D 1 20 ? -13.872 5.488 21.973 1.00 23.43 20 SER D N 1
ATOM 3042 C CA . SER D 1 20 ? -13.695 4.109 21.529 1.00 24.17 20 SER D CA 1
ATOM 3043 C C . SER D 1 20 ? -14.935 3.592 20.809 1.00 25.71 20 SER D C 1
ATOM 3044 O O . SER D 1 20 ? -14.838 2.991 19.734 1.00 24.42 20 SER D O 1
ATOM 3047 N N . ASP D 1 21 ? -16.115 3.820 21.394 1.00 30.14 21 ASP D N 1
ATOM 3048 C CA . ASP D 1 21 ? -17.354 3.370 20.768 1.00 23.90 21 ASP D CA 1
ATOM 3049 C C . ASP D 1 21 ? -17.624 4.120 19.468 1.00 25.26 21 ASP D C 1
ATOM 3050 O O . ASP D 1 21 ? -18.053 3.520 18.476 1.00 22.37 21 ASP D O 1
ATOM 3055 N N . ILE D 1 22 ? -17.372 5.431 19.454 1.00 26.13 22 ILE D N 1
ATOM 3056 C CA . ILE D 1 22 ? -17.614 6.231 18.256 1.00 18.94 22 ILE D CA 1
ATOM 3057 C C . ILE D 1 22 ? -16.729 5.759 17.107 1.00 22.93 22 ILE D C 1
ATOM 3058 O O . ILE D 1 22 ? -17.192 5.606 15.970 1.00 22.52 22 ILE D O 1
ATOM 3063 N N . ILE D 1 23 ? -15.444 5.521 17.385 1.00 25.49 23 ILE D N 1
ATOM 3064 C CA . ILE D 1 23 ? -14.520 5.081 16.342 1.00 25.15 23 ILE D CA 1
ATOM 3065 C C . ILE D 1 23 ? -14.923 3.708 15.817 1.00 20.95 23 ILE D C 1
ATOM 3066 O O . ILE D 1 23 ? -14.854 3.443 14.610 1.00 20.23 23 ILE D O 1
ATOM 3071 N N . ASN D 1 24 ? -15.358 2.817 16.712 1.00 18.34 24 ASN D N 1
ATOM 3072 C CA . ASN D 1 24 ? -15.829 1.506 16.276 1.00 20.19 24 ASN D CA 1
ATOM 3073 C C . ASN D 1 24 ? -17.046 1.634 15.370 1.00 24.77 24 ASN D C 1
ATOM 3074 O O . ASN D 1 24 ? -17.196 0.870 14.410 1.00 23.14 24 ASN D O 1
ATOM 3079 N N . SER D 1 25 ? -17.920 2.603 15.651 1.00 20.66 25 SER D N 1
ATOM 3080 C CA . SER D 1 25 ? -19.101 2.791 14.817 1.00 22.14 25 SER D CA 1
ATOM 3081 C C . SER D 1 25 ? -18.716 3.192 13.399 1.00 26.22 25 SER D C 1
ATOM 3082 O O . SER D 1 25 ? -19.377 2.794 12.433 1.00 23.18 25 SER D O 1
ATOM 3085 N N . CYS D 1 26 ? -17.645 3.976 13.253 1.00 22.16 26 CYS D N 1
ATOM 3086 C CA . CYS D 1 26 ? -17.219 4.392 11.920 1.00 23.49 26 CYS D CA 1
ATOM 3087 C C . CYS D 1 26 ? -16.649 3.221 11.132 1.00 24.97 26 CYS D C 1
ATOM 3088 O O . CYS D 1 26 ? -16.878 3.112 9.922 1.00 26.21 26 CYS D O 1
ATOM 3091 N N . MET D 1 27 ? -15.897 2.341 11.799 1.00 26.91 27 MET D N 1
ATOM 3092 C CA . MET D 1 27 ? -15.368 1.156 11.130 1.00 24.97 27 MET D CA 1
ATOM 3093 C C . MET D 1 27 ? -16.495 0.300 10.570 1.00 27.80 27 MET D C 1
ATOM 3094 O O . MET D 1 27 ? -16.438 -0.150 9.419 1.00 31.20 27 MET D O 1
ATOM 3099 N N . THR D 1 28 ? -17.533 0.069 11.373 1.00 27.00 28 THR D N 1
ATOM 3100 C CA . THR D 1 28 ? -18.669 -0.717 10.907 1.00 30.18 28 THR D CA 1
ATOM 3101 C C . THR D 1 28 ? -19.410 -0.003 9.783 1.00 25.04 28 THR D C 1
ATOM 3102 O O . THR D 1 28 ? -19.746 -0.611 8.761 1.00 30.88 28 THR D O 1
ATOM 3106 N N . ASP D 1 29 ? -19.669 1.296 9.951 1.00 25.28 29 ASP D N 1
ATOM 3107 C CA . ASP D 1 29 ? -20.565 1.989 9.031 1.00 28.99 29 ASP D CA 1
ATOM 3108 C C . ASP D 1 29 ? -19.887 2.302 7.704 1.00 28.87 29 ASP D C 1
ATOM 3109 O O . ASP D 1 29 ? -20.551 2.330 6.661 1.00 31.74 29 ASP D O 1
ATOM 3114 N N . ALA D 1 30 ? -18.577 2.533 7.713 1.00 25.79 30 ALA D N 1
ATOM 3115 C CA . ALA D 1 30 ? -17.870 2.902 6.497 1.00 22.98 30 ALA D CA 1
ATOM 3116 C C . ALA D 1 30 ? -17.084 1.755 5.877 1.00 32.63 30 ALA D C 1
ATOM 3117 O O . ALA D 1 30 ? -16.742 1.832 4.691 1.00 32.04 30 ALA D O 1
ATOM 3119 N N . LEU D 1 31 ? -16.795 0.694 6.635 1.00 30.53 31 LEU D N 1
ATOM 3120 C CA . LEU D 1 31 ? -15.999 -0.413 6.124 1.00 33.68 31 LEU D CA 1
ATOM 3121 C C . LEU D 1 31 ? -16.603 -1.789 6.382 1.00 35.67 31 LEU D C 1
ATOM 3122 O O . LEU D 1 31 ? -16.003 -2.789 5.974 1.00 38.53 31 LEU D O 1
ATOM 3127 N N . GLN D 1 32 ? -17.753 -1.869 7.057 1.00 29.48 32 GLN D N 1
ATOM 3128 C CA . GLN D 1 32 ? -18.510 -3.111 7.240 1.00 34.22 32 GLN D CA 1
ATOM 3129 C C . GLN D 1 32 ? -17.779 -4.135 8.105 1.00 31.43 32 GLN D C 1
ATOM 3130 O O . GLN D 1 32 ? -17.985 -5.341 7.950 1.00 35.84 32 GLN D O 1
ATOM 3136 N N . TYR D 1 33 ? -16.928 -3.685 9.019 1.00 24.26 33 TYR D N 1
ATOM 3137 C CA . TYR D 1 33 ? -16.440 -4.654 9.990 1.00 33.61 33 TYR D CA 1
ATOM 3138 C C . TYR D 1 33 ? -17.463 -4.798 11.115 1.00 30.77 33 TYR D C 1
ATOM 3139 O O . TYR D 1 33 ? -18.049 -3.805 11.545 1.00 34.86 33 TYR D O 1
ATOM 3148 N N . PRO D 1 34 ? -17.723 -6.016 11.584 1.00 33.09 34 PRO D N 1
ATOM 3149 C CA . PRO D 1 34 ? -18.694 -6.185 12.660 1.00 35.42 34 PRO D CA 1
ATOM 3150 C C . PRO D 1 34 ? -18.211 -5.507 13.925 1.00 34.28 34 PRO D C 1
ATOM 3151 O O . PRO D 1 34 ? -16.995 -5.331 14.133 1.00 37.24 34 PRO D O 1
ATOM 3155 N N . PRO D 1 35 ? -19.132 -5.091 14.799 1.00 39.40 35 PRO D N 1
ATOM 3156 C CA . PRO D 1 35 ? -18.722 -4.336 15.995 1.00 40.52 35 PRO D CA 1
ATOM 3157 C C . PRO D 1 35 ? -17.779 -5.095 16.912 1.00 39.99 35 PRO D C 1
ATOM 3158 O O . PRO D 1 35 ? -16.928 -4.471 17.560 1.00 36.45 35 PRO D O 1
ATOM 3162 N N . GLU D 1 36 ? -17.895 -6.420 16.988 1.00 42.43 36 GLU D N 1
ATOM 3163 C CA . GLU D 1 36 ? -17.078 -7.188 17.922 1.00 40.71 36 GLU D CA 1
ATOM 3164 C C . GLU D 1 36 ? -15.630 -7.339 17.473 1.00 38.18 36 GLU D C 1
ATOM 3165 O O . GLU D 1 36 ? -14.855 -7.996 18.176 1.00 44.92 36 GLU D O 1
ATOM 3171 N N . LYS D 1 37 ? -15.243 -6.762 16.336 1.00 41.42 37 LYS D N 1
ATOM 3172 C CA . LYS D 1 37 ? -13.866 -6.803 15.864 1.00 31.61 37 LYS D CA 1
ATOM 3173 C C . LYS D 1 37 ? -13.049 -5.609 16.347 1.00 34.56 37 LYS D C 1
ATOM 3174 O O . LYS D 1 37 ? -11.981 -5.331 15.788 1.00 45.08 37 LYS D O 1
ATOM 3180 N N . ARG D 1 38 ? -13.530 -4.908 17.372 1.00 33.10 38 ARG D N 1
ATOM 3181 C CA . ARG D 1 38 ? -12.877 -3.700 17.862 1.00 34.10 38 ARG D CA 1
ATOM 3182 C C . ARG D 1 38 ? -11.478 -4.005 18.383 1.00 31.06 38 ARG D C 1
ATOM 3183 O O . ARG D 1 38 ? -11.308 -4.830 19.286 1.00 30.63 38 ARG D O 1
ATOM 3191 N N . ASN D 1 39 ? -10.477 -3.331 17.817 1.00 23.88 39 ASN D N 1
ATOM 3192 C CA . ASN D 1 39 ? -9.089 -3.458 18.266 1.00 25.84 39 ASN D CA 1
ATOM 3193 C C . ASN D 1 39 ? -8.476 -2.061 18.291 1.00 22.74 39 ASN D C 1
ATOM 3194 O O . ASN D 1 39 ? -8.104 -1.521 17.245 1.00 19.76 39 ASN D O 1
ATOM 3199 N N . GLN D 1 40 ? -8.370 -1.482 19.487 1.00 20.27 40 GLN D N 1
ATOM 3200 C CA . GLN D 1 40 ? -7.848 -0.134 19.651 1.00 17.54 40 GLN D CA 1
ATOM 3201 C C . GLN D 1 40 ? -6.864 -0.096 20.809 1.00 20.63 40 GLN D C 1
ATOM 3202 O O . GLN D 1 40 ? -7.053 -0.780 21.819 1.00 18.19 40 GLN D O 1
ATOM 3208 N N . ARG D 1 41 ? -5.815 0.707 20.651 1.00 20.48 41 ARG D N 1
ATOM 3209 C CA . ARG D 1 41 ? -4.831 0.961 21.693 1.00 17.76 41 ARG D CA 1
ATOM 3210 C C . ARG D 1 41 ? -4.745 2.461 21.925 1.00 19.51 41 ARG D C 1
ATOM 3211 O O . ARG D 1 41 ? -4.533 3.227 20.978 1.00 18.12 41 ARG D O 1
ATOM 3219 N N . PHE D 1 42 ? -4.908 2.879 23.175 1.00 18.11 42 PHE D N 1
ATOM 3220 C CA . PHE D 1 42 ? -4.901 4.290 23.528 1.00 16.94 42 PHE D CA 1
ATOM 3221 C C . PHE D 1 42 ? -3.579 4.662 24.183 1.00 20.91 42 PHE D C 1
ATOM 3222 O O . PHE D 1 42 ? -3.073 3.934 25.042 1.00 20.43 42 PHE D O 1
ATOM 3230 N N . PHE D 1 43 ? -3.024 5.802 23.771 1.00 15.48 43 PHE D N 1
ATOM 3231 C CA . PHE D 1 43 ? -1.745 6.291 24.282 1.00 21.28 43 PHE D CA 1
ATOM 3232 C C . PHE D 1 43 ? -1.940 7.701 24.821 1.00 21.08 43 PHE D C 1
ATOM 3233 O O . PHE D 1 43 ? -1.733 8.691 24.099 1.00 19.37 43 PHE D O 1
ATOM 3241 N N . PRO D 1 44 ? -2.354 7.841 26.079 1.00 25.92 44 PRO D N 1
ATOM 3242 C CA . PRO D 1 44 ? -2.397 9.171 26.697 1.00 22.33 44 PRO D CA 1
ATOM 3243 C C . PRO D 1 44 ? -0.985 9.686 26.929 1.00 31.21 44 PRO D C 1
ATOM 3244 O O . PRO D 1 44 ? -0.125 8.971 27.447 1.00 29.21 44 PRO D O 1
ATOM 3248 N N . LEU D 1 45 ? -0.750 10.932 26.535 1.00 25.36 45 LEU D N 1
ATOM 3249 C CA . LEU D 1 45 ? 0.578 11.521 26.570 1.00 27.58 45 LEU D CA 1
ATOM 3250 C C . LEU D 1 45 ? 0.644 12.639 27.600 1.00 32.79 45 LEU D C 1
ATOM 3251 O O . LEU D 1 45 ? -0.366 13.271 27.925 1.00 30.89 45 LEU D O 1
ATOM 3256 N N . GLU D 1 46 ? 1.847 12.870 28.115 1.00 30.78 46 GLU D N 1
ATOM 3257 C CA . GLU D 1 46 ? 2.119 14.021 28.959 1.00 34.86 46 GLU D CA 1
ATOM 3258 C C . GLU D 1 46 ? 2.518 15.204 28.088 1.00 28.30 46 GLU D C 1
ATOM 3259 O O . GLU D 1 46 ? 3.009 15.035 26.968 1.00 23.27 46 GLU D O 1
ATOM 3265 N N . ARG D 1 47 ? 2.296 16.411 28.615 1.00 26.63 47 ARG D N 1
ATOM 3266 C CA . ARG D 1 47 ? 2.503 17.618 27.821 1.00 30.93 47 ARG D CA 1
ATOM 3267 C C . ARG D 1 47 ? 3.937 17.729 27.323 1.00 28.66 47 ARG D C 1
ATOM 3268 O O . ARG D 1 47 ? 4.174 18.240 26.222 1.00 28.59 47 ARG D O 1
ATOM 3270 N N . SER D 1 48 ? 4.902 17.247 28.107 1.00 24.65 48 SER D N 1
ATOM 3271 C CA . SER D 1 48 ? 6.300 17.333 27.711 1.00 26.24 48 SER D CA 1
ATOM 3272 C C . SER D 1 48 ? 6.668 16.340 26.617 1.00 29.54 48 SER D C 1
ATOM 3273 O O . SER D 1 48 ? 7.766 16.440 26.061 1.00 28.35 48 SER D O 1
ATOM 3276 N N . ASP D 1 49 ? 5.787 15.392 26.296 1.00 26.97 49 ASP D N 1
ATOM 3277 C CA 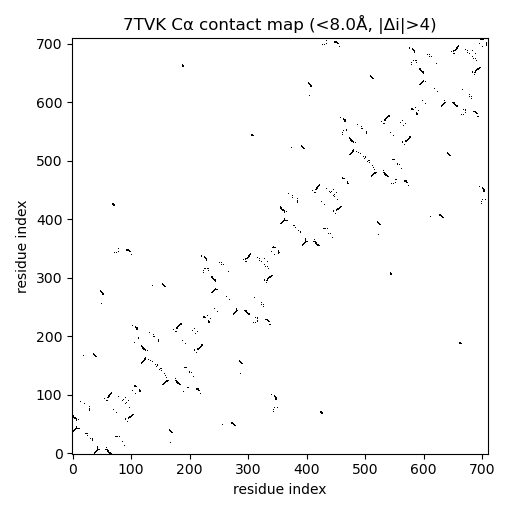. ASP D 1 49 ? 6.041 14.421 25.244 1.00 20.48 49 ASP D CA 1
ATOM 3278 C C . ASP D 1 49 ? 5.257 14.695 23.969 1.00 24.90 49 ASP D C 1
ATOM 3279 O O . ASP D 1 49 ? 5.489 14.014 22.964 1.00 23.91 49 ASP D O 1
ATOM 3284 N N . PHE D 1 50 ? 4.350 15.667 23.978 1.00 27.37 50 PHE D N 1
ATOM 3285 C CA . PHE D 1 50 ? 3.435 15.917 22.866 1.00 26.17 50 PHE D CA 1
ATOM 3286 C C . PHE D 1 50 ? 3.736 17.292 22.278 1.00 24.99 50 PHE D C 1
ATOM 3287 O O . PHE D 1 50 ? 3.268 18.312 22.794 1.00 30.97 50 PHE D O 1
ATOM 3295 N N . PHE D 1 51 ? 4.509 17.321 21.192 1.00 25.78 51 PHE D N 1
ATOM 3296 C CA . PHE D 1 51 ? 4.847 18.567 20.507 1.00 23.83 51 PHE D CA 1
ATOM 3297 C C . PHE D 1 51 ? 3.910 18.729 19.312 1.00 29.57 51 PHE D C 1
ATOM 3298 O O . PHE D 1 51 ? 4.254 18.435 18.167 1.00 30.50 51 PHE D O 1
ATOM 3306 N N . TYR D 1 52 ? 2.701 19.210 19.595 1.00 31.25 52 TYR D N 1
ATOM 3307 C CA . TYR D 1 52 ? 1.715 19.450 18.554 1.00 35.25 52 TYR D CA 1
ATOM 3308 C C . TYR D 1 52 ? 1.854 20.864 18.002 1.00 37.14 52 TYR D C 1
ATOM 3309 O O . TYR D 1 52 ? 2.413 21.746 18.662 1.00 43.15 52 TYR D O 1
ATOM 3318 N N . PRO D 1 53 ? 1.369 21.114 16.786 1.00 40.84 53 PRO D N 1
ATOM 3319 C CA . PRO D 1 53 ? 1.550 22.436 16.167 1.00 44.49 53 PRO D CA 1
ATOM 3320 C C . PRO D 1 53 ? 0.841 23.519 16.958 1.00 47.75 53 PRO D C 1
ATOM 3321 O O . PRO D 1 53 ? -0.288 23.317 17.431 1.00 49.51 53 PRO D O 1
ATOM 3325 N N . PRO D 1 54 ? 1.474 24.685 17.126 1.00 51.13 54 PRO D N 1
ATOM 3326 C CA . PRO D 1 54 ? 0.787 25.809 17.788 1.00 50.29 54 PRO D CA 1
ATOM 3327 C C . PRO D 1 54 ? -0.471 26.261 17.066 1.00 52.87 54 PRO D C 1
ATOM 3328 O O . PRO D 1 54 ? -1.274 26.992 17.660 1.00 53.90 54 PRO D O 1
ATOM 3332 N N . ASP D 1 55 ? -0.668 25.857 15.810 1.00 55.01 55 ASP D N 1
ATOM 3333 C CA . ASP D 1 55 ? -1.943 26.077 15.143 1.00 53.76 55 ASP D CA 1
ATOM 3334 C C . ASP D 1 55 ? -3.072 25.270 15.769 1.00 54.89 55 ASP D C 1
ATOM 3335 O O . ASP D 1 55 ? -4.240 25.522 15.454 1.00 51.03 55 ASP D O 1
ATOM 3337 N N . ARG D 1 56 ? -2.755 24.322 16.645 1.00 55.14 56 ARG D N 1
ATOM 3338 C CA . ARG D 1 56 ? -3.722 23.438 17.276 1.00 50.42 56 ARG D CA 1
ATOM 3339 C C . ARG D 1 56 ? -3.717 23.661 18.786 1.00 48.39 56 ARG D C 1
ATOM 3340 O O . ARG D 1 56 ? -3.007 24.523 19.309 1.00 51.34 56 ARG D O 1
ATOM 3348 N N . THR D 1 57 ? -4.528 22.873 19.488 1.00 44.63 57 THR D N 1
ATOM 3349 C CA . THR D 1 57 ? -4.748 23.039 20.918 1.00 43.11 57 THR D CA 1
ATOM 3350 C C . THR D 1 57 ? -4.478 21.722 21.636 1.00 44.44 57 THR D C 1
ATOM 3351 O O . THR D 1 57 ? -4.160 20.702 21.018 1.00 41.31 57 THR D O 1
ATOM 3355 N N . GLU D 1 58 ? -4.624 21.749 22.962 1.00 41.68 58 GLU D N 1
ATOM 3356 C CA . GLU D 1 58 ? -4.362 20.571 23.778 1.00 43.25 58 GLU D CA 1
ATOM 3357 C C . GLU D 1 58 ? -5.392 19.468 23.574 1.00 41.60 58 GLU D C 1
ATOM 3358 O O . GLU D 1 58 ? -5.215 18.373 24.121 1.00 30.45 58 GLU D O 1
ATOM 3364 N N . ARG D 1 59 ? -6.464 19.729 22.831 1.00 41.92 59 ARG D N 1
ATOM 3365 C CA . ARG D 1 59 ? -7.408 18.692 22.441 1.00 34.98 59 ARG D CA 1
ATOM 3366 C C . ARG D 1 59 ? -6.972 17.958 21.181 1.00 31.28 59 ARG D C 1
ATOM 3367 O O . ARG D 1 59 ? -7.727 17.116 20.682 1.00 30.69 59 ARG D O 1
ATOM 3369 N N . TYR D 1 60 ? -5.782 18.261 20.662 1.00 34.26 60 TYR D N 1
ATOM 3370 C CA . TYR D 1 60 ? -5.274 17.590 19.472 1.00 34.48 60 TYR D CA 1
ATOM 3371 C C . TYR D 1 60 ? -5.222 16.085 19.691 1.00 29.13 60 TYR D C 1
ATOM 3372 O O . TYR D 1 60 ? -4.663 15.607 20.682 1.00 26.77 60 TYR D O 1
ATOM 3381 N N . THR D 1 61 ? -5.814 15.340 18.762 1.00 30.76 61 THR D N 1
ATOM 3382 C CA . THR D 1 61 ? -5.893 13.890 18.844 1.00 28.15 61 THR D CA 1
ATOM 3383 C C . THR D 1 61 ? -5.488 13.292 17.504 1.00 27.00 61 THR D C 1
ATOM 3384 O O . THR D 1 61 ? -5.896 13.782 16.446 1.00 28.18 61 THR D O 1
ATOM 3388 N N . ILE D 1 62 ? -4.674 12.241 17.557 1.00 23.58 62 ILE D N 1
ATOM 3389 C CA . ILE D 1 62 ? -4.170 11.560 16.372 1.00 19.49 62 ILE D CA 1
ATOM 3390 C C . ILE D 1 62 ? -4.726 10.145 16.349 1.00 20.87 62 ILE D C 1
ATOM 3391 O O . ILE D 1 62 ? -4.755 9.462 17.379 1.00 20.07 62 ILE D O 1
ATOM 3396 N N . ILE D 1 63 ? -5.181 9.712 15.176 1.00 19.12 63 ILE D N 1
ATOM 3397 C CA . ILE D 1 63 ? -5.656 8.351 14.964 1.00 19.88 63 ILE D CA 1
ATOM 3398 C C . ILE D 1 63 ? -4.817 7.718 13.865 1.00 18.71 63 ILE D C 1
ATOM 3399 O O . ILE D 1 63 ? -4.693 8.280 12.771 1.00 22.01 63 ILE D O 1
ATOM 3404 N N . GLU D 1 64 ? -4.241 6.556 14.157 1.00 16.05 64 GLU D N 1
ATOM 3405 C CA . GLU D 1 64 ? -3.505 5.773 13.174 1.00 18.32 64 GLU D CA 1
ATOM 3406 C C . GLU D 1 64 ? -4.250 4.470 12.926 1.00 13.62 64 GLU D C 1
ATOM 3407 O O . GLU D 1 64 ? -4.531 3.723 13.869 1.00 15.01 64 GLU D O 1
ATOM 3413 N N . LEU D 1 65 ? -4.580 4.208 11.664 1.00 16.20 65 LEU D N 1
ATOM 3414 C CA . LEU D 1 65 ? -5.338 3.025 11.280 1.00 18.40 65 LEU D CA 1
ATOM 3415 C C . LEU D 1 65 ? -4.476 2.126 10.407 1.00 21.64 65 LEU D C 1
ATOM 3416 O O . LEU D 1 65 ? -3.892 2.586 9.421 1.00 24.13 65 LEU D O 1
ATOM 3421 N N . SER D 1 66 ? -4.403 0.847 10.771 1.00 20.14 66 SER D N 1
ATOM 3422 C CA . SER D 1 66 ? -3.693 -0.162 9.996 1.00 20.07 66 SER D CA 1
ATOM 3423 C C . SER D 1 66 ? -4.687 -1.245 9.601 1.00 21.22 66 SER D C 1
ATOM 3424 O O . SER D 1 66 ? -5.321 -1.854 10.468 1.00 19.48 66 SER D O 1
ATOM 3427 N N . MET D 1 67 ? -4.821 -1.482 8.297 1.00 19.73 67 MET D N 1
ATOM 3428 C CA . MET D 1 67 ? -5.822 -2.408 7.792 1.00 20.82 67 MET D CA 1
ATOM 3429 C C . MET D 1 67 ? -5.337 -3.020 6.485 1.00 22.15 67 MET D C 1
ATOM 3430 O O . MET D 1 67 ? -4.322 -2.607 5.918 1.00 19.67 67 MET D O 1
ATOM 3435 N N . PHE D 1 68 ? -6.079 -4.022 6.016 1.00 15.48 68 PHE D N 1
ATOM 3436 C CA . PHE D 1 68 ? -5.772 -4.649 4.738 1.00 16.98 68 PHE D CA 1
ATOM 3437 C C . PHE D 1 68 ? -5.873 -3.634 3.609 1.00 23.79 68 PHE D C 1
ATOM 3438 O O . PHE D 1 68 ? -6.715 -2.733 3.634 1.00 20.16 68 PHE D O 1
ATOM 3446 N N . GLU D 1 69 ? -5.010 -3.783 2.609 1.00 23.53 69 GLU D N 1
ATOM 3447 C CA . GLU D 1 69 ? -5.250 -3.087 1.359 1.00 24.28 69 GLU D CA 1
ATOM 3448 C C . GLU D 1 69 ? -6.419 -3.743 0.636 1.00 22.84 69 GLU D C 1
ATOM 3449 O O . GLU D 1 69 ? -6.836 -4.860 0.956 1.00 27.00 69 GLU D O 1
ATOM 3455 N N . GLY D 1 70 ? -6.952 -3.035 -0.351 1.00 23.67 70 GLY D N 1
ATOM 3456 C CA . GLY D 1 70 ? -8.058 -3.536 -1.141 1.00 23.25 70 GLY D CA 1
ATOM 3457 C C . GLY D 1 70 ? -9.342 -2.752 -1.009 1.00 24.72 70 GLY D C 1
ATOM 3458 O O . GLY D 1 70 ? -10.269 -2.975 -1.801 1.00 22.03 70 GLY D O 1
ATOM 3459 N N . ARG D 1 71 ? -9.449 -1.851 -0.039 1.00 25.58 71 ARG D N 1
ATOM 3460 C CA . ARG D 1 71 ? -10.611 -0.985 0.046 1.00 25.15 71 ARG D CA 1
ATOM 3461 C C . ARG D 1 71 ? -10.456 0.184 -0.919 1.00 24.79 71 ARG D C 1
ATOM 3462 O O . ARG D 1 71 ? -9.342 0.609 -1.240 1.00 22.63 71 ARG D O 1
ATOM 3470 N N . SER D 1 72 ? -11.588 0.697 -1.386 1.00 22.02 72 SER D N 1
ATOM 3471 C CA . SER D 1 72 ? -11.572 1.791 -2.341 1.00 20.40 72 SER D CA 1
ATOM 3472 C C . SER D 1 72 ? -11.237 3.110 -1.650 1.00 21.32 72 SER D C 1
ATOM 3473 O O . SER D 1 72 ? -11.354 3.254 -0.429 1.00 22.47 72 SER D O 1
ATOM 3476 N N . VAL D 1 73 ? -10.805 4.082 -2.457 1.00 23.76 73 VAL D N 1
ATOM 3477 C CA . VAL D 1 73 ? -10.596 5.433 -1.943 1.00 21.45 73 VAL D CA 1
ATOM 3478 C C . VAL D 1 73 ? -11.912 6.011 -1.442 1.00 26.03 73 VAL D C 1
ATOM 3479 O O . VAL D 1 73 ? -11.953 6.713 -0.423 1.00 28.99 73 VAL D O 1
ATOM 3483 N N . ALA D 1 74 ? -13.011 5.708 -2.139 1.00 26.21 74 ALA D N 1
ATOM 3484 C CA . ALA D 1 74 ? -14.322 6.186 -1.713 1.00 25.08 74 ALA D CA 1
ATOM 3485 C C . ALA D 1 74 ? -14.668 5.688 -0.315 1.00 20.47 74 ALA D C 1
ATOM 3486 O O . ALA D 1 74 ? -15.192 6.446 0.510 1.00 22.93 74 ALA D O 1
ATOM 3488 N N . ALA D 1 75 ? -14.382 4.416 -0.028 1.00 20.60 75 ALA D N 1
ATOM 3489 C CA . ALA D 1 75 ? -14.673 3.876 1.297 1.00 21.28 75 ALA D CA 1
ATOM 3490 C C . ALA D 1 75 ? -13.743 4.464 2.350 1.00 29.12 75 ALA D C 1
ATOM 3491 O O . ALA D 1 75 ? -14.174 4.767 3.469 1.00 25.30 75 ALA D O 1
ATOM 3493 N N . LYS D 1 76 ? -12.462 4.626 2.013 1.00 23.42 76 LYS D N 1
ATOM 3494 C CA . LYS D 1 76 ? -11.527 5.222 2.959 1.00 25.81 76 LYS D CA 1
ATOM 3495 C C . LYS D 1 76 ? -11.860 6.686 3.214 1.00 24.53 76 LYS D C 1
ATOM 3496 O O . LYS D 1 76 ? -11.700 7.178 4.337 1.00 22.41 76 LYS D O 1
ATOM 3502 N N . LYS D 1 77 ? -12.330 7.397 2.186 1.00 28.38 77 LYS D N 1
ATOM 3503 C CA . LYS D 1 77 ? -12.724 8.788 2.372 1.00 31.97 77 LYS D CA 1
ATOM 3504 C C . LYS D 1 77 ? -13.985 8.907 3.215 1.00 28.72 77 LYS D C 1
ATOM 3505 O O . LYS D 1 77 ? -14.130 9.870 3.977 1.00 34.33 77 LYS D O 1
ATOM 3511 N N . GLN D 1 78 ? -14.909 7.951 3.088 1.00 31.19 78 GLN D N 1
ATOM 3512 C CA . GLN D 1 78 ? -16.109 7.978 3.917 1.00 33.78 78 GLN D CA 1
ATOM 3513 C C . GLN D 1 78 ? -15.769 7.759 5.384 1.00 27.65 78 GLN D C 1
ATOM 3514 O O . GLN D 1 78 ? -16.336 8.419 6.262 1.00 28.96 78 GLN D O 1
ATOM 3520 N N . LEU D 1 79 ? -14.847 6.836 5.671 1.00 28.40 79 LEU D N 1
ATOM 3521 C CA . LEU D 1 79 ? -14.418 6.623 7.050 1.00 27.80 79 LEU D CA 1
ATOM 3522 C C . LEU D 1 79 ? -13.823 7.892 7.645 1.00 25.84 79 LEU D C 1
ATOM 3523 O O . LEU D 1 79 ? -14.129 8.251 8.787 1.00 26.20 79 LEU D O 1
ATOM 3528 N N . ILE D 1 80 ? -12.977 8.588 6.881 1.00 26.88 80 ILE D N 1
ATOM 3529 C CA . ILE D 1 80 ? -12.373 9.827 7.364 1.00 28.72 80 ILE D CA 1
ATOM 3530 C C . ILE D 1 80 ? -13.447 10.867 7.659 1.00 27.28 80 ILE D C 1
ATOM 3531 O O . ILE D 1 80 ? -13.399 11.558 8.684 1.00 24.30 80 ILE D O 1
ATOM 3536 N N . ARG D 1 81 ? -14.437 10.989 6.771 1.00 31.09 81 ARG D N 1
ATOM 3537 C CA . ARG D 1 81 ? -15.504 11.962 6.986 1.00 31.23 81 ARG D CA 1
ATOM 3538 C C . ARG D 1 81 ? -16.372 11.581 8.178 1.00 24.68 81 ARG D C 1
ATOM 3539 O O . ARG D 1 81 ? -16.850 12.455 8.909 1.00 27.99 81 ARG D O 1
ATOM 3547 N N . LEU D 1 82 ? -16.589 10.281 8.389 1.00 24.46 82 LEU D N 1
ATOM 3548 C CA . LEU D 1 82 ? -17.399 9.852 9.523 1.00 24.40 82 LEU D CA 1
ATOM 3549 C C . LEU D 1 82 ? -16.680 10.104 10.841 1.00 23.72 82 LEU D C 1
ATOM 3550 O O . LEU D 1 82 ? -17.310 10.486 11.832 1.00 25.10 82 LEU D O 1
ATOM 3555 N N . LEU D 1 83 ? -15.361 9.903 10.873 1.00 23.74 83 LEU D N 1
ATOM 3556 C CA . LEU D 1 83 ? -14.607 10.157 12.096 1.00 24.01 83 LEU D CA 1
ATOM 3557 C C . LEU D 1 83 ? -14.640 11.636 12.464 1.00 23.80 83 LEU D C 1
ATOM 3558 O O . LEU D 1 83 ? -14.858 11.992 13.628 1.00 27.00 83 LEU D O 1
ATOM 3563 N N . PHE D 1 84 ? -14.433 12.512 11.478 1.00 21.72 84 PHE D N 1
ATOM 3564 C CA . PHE D 1 84 ? -14.387 13.947 11.747 1.00 23.27 84 PHE D CA 1
ATOM 3565 C C . PHE D 1 84 ? -15.697 14.442 12.348 1.00 28.49 84 PHE D C 1
ATOM 3566 O O . PHE D 1 84 ? -15.700 15.167 13.349 1.00 31.15 84 PHE D O 1
ATOM 3574 N N . GLU D 1 85 ? -16.825 14.054 11.750 1.00 29.88 85 GLU D N 1
ATOM 3575 C CA . 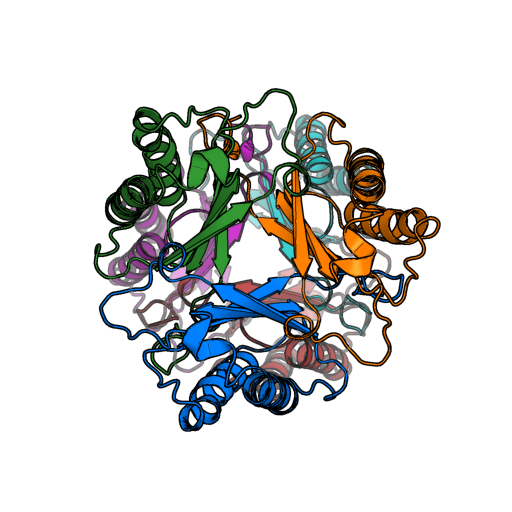GLU D 1 85 ? -18.109 14.583 12.197 1.00 36.77 85 GLU D CA 1
ATOM 3576 C C . GLU D 1 85 ? -18.547 13.959 13.517 1.00 33.42 85 GLU D C 1
ATOM 3577 O O . GLU D 1 85 ? -19.163 14.632 14.352 1.00 33.91 85 GLU D O 1
ATOM 3583 N N . ARG D 1 86 ? -18.235 12.679 13.733 1.00 27.26 86 ARG D N 1
ATOM 3584 C CA . ARG D 1 86 ? -18.757 11.973 14.897 1.00 25.73 86 ARG D CA 1
ATOM 3585 C C . ARG D 1 86 ? -17.950 12.207 16.168 1.00 26.62 86 ARG D C 1
ATOM 3586 O O . ARG D 1 86 ? -18.419 11.835 17.248 1.00 26.48 86 ARG D O 1
ATOM 3594 N N . VAL D 1 87 ? -16.760 12.811 16.081 1.00 24.29 87 VAL D N 1
ATOM 3595 C CA . VAL D 1 87 ? -16.028 13.180 17.292 1.00 27.46 87 VAL D CA 1
ATOM 3596 C C . VAL D 1 87 ? -16.360 14.588 17.761 1.00 29.70 87 VAL D C 1
ATOM 3597 O O . VAL D 1 87 ? -15.899 14.996 18.839 1.00 32.55 87 VAL D O 1
ATOM 3601 N N . GLN D 1 88 ? -17.143 15.342 16.989 1.00 32.20 88 GLN D N 1
ATOM 3602 C CA . GLN D 1 88 ? -17.500 16.713 17.350 1.00 31.21 88 GLN D CA 1
ATOM 3603 C C . GLN D 1 88 ? -18.163 16.846 18.718 1.00 28.29 88 GLN D C 1
ATOM 3604 O O . GLN D 1 88 ? -17.787 17.763 19.466 1.00 30.51 88 GLN D O 1
ATOM 3610 N N . PRO D 1 89 ? -19.130 16.007 19.111 1.00 28.52 89 PRO D N 1
ATOM 3611 C CA . PRO D 1 89 ? -19.722 16.172 20.451 1.00 30.21 89 PRO D CA 1
ATOM 3612 C C . PRO D 1 89 ? -18.736 15.953 21.578 1.00 38.05 89 PRO D C 1
ATOM 3613 O O . PRO D 1 89 ? -18.999 16.391 22.705 1.00 43.68 89 PRO D O 1
ATOM 3617 N N . LEU D 1 90 ? -17.616 15.287 21.318 1.00 33.46 90 LEU D N 1
ATOM 3618 C CA . LEU D 1 90 ? -16.608 15.036 22.337 1.00 34.29 90 LEU D CA 1
ATOM 3619 C C . LEU D 1 90 ? -15.646 16.203 22.519 1.00 28.62 90 LEU D C 1
ATOM 3620 O O . LEU D 1 90 ? -14.621 16.039 23.190 1.00 37.85 90 LEU D O 1
ATOM 3625 N N . GLY D 1 91 ? -15.943 17.367 21.944 1.00 29.80 91 GLY D N 1
ATOM 3626 C CA . GLY D 1 91 ? -15.027 18.487 22.012 1.00 28.53 91 GLY D CA 1
ATOM 3627 C C . GLY D 1 91 ? -13.785 18.353 21.163 1.00 32.53 91 GLY D C 1
ATOM 3628 O O . GLY D 1 91 ? -12.829 19.107 21.367 1.00 34.76 91 GLY D O 1
ATOM 3629 N N . ILE D 1 92 ? -13.761 17.411 20.225 1.00 31.96 92 ILE D N 1
ATOM 3630 C CA . ILE D 1 92 ? -12.651 17.251 19.293 1.00 32.54 92 ILE D CA 1
ATOM 3631 C C . ILE D 1 92 ? -13.062 17.883 17.972 1.00 30.08 92 ILE D C 1
ATOM 3632 O O . ILE D 1 92 ? -14.047 17.464 17.350 1.00 31.32 92 ILE D O 1
ATOM 3637 N N . SER D 1 93 ? -12.309 18.886 17.544 1.00 32.55 93 SER D N 1
ATOM 3638 C CA . SER D 1 93 ? -12.669 19.720 16.410 1.00 34.17 93 SER D CA 1
ATOM 3639 C C . SER D 1 93 ? -12.022 19.198 15.127 1.00 33.51 93 SER D C 1
ATOM 3640 O O . SER D 1 93 ? -11.091 18.391 15.160 1.00 39.61 93 SER D O 1
ATOM 3643 N N . ALA D 1 94 ? -12.527 19.685 13.987 1.00 34.71 94 ALA D N 1
ATOM 3644 C CA . ALA D 1 94 ? -12.073 19.214 12.676 1.00 42.76 94 ALA D CA 1
ATOM 3645 C C . ALA D 1 94 ? -10.565 19.332 12.480 1.00 40.41 94 ALA D C 1
ATOM 3646 O O . ALA D 1 94 ? -9.999 18.640 11.630 1.00 42.18 94 ALA D O 1
ATOM 3648 N N . GLN D 1 95 ? -9.909 20.188 13.247 1.00 34.30 95 GLN D N 1
ATOM 3649 C CA . GLN D 1 95 ? -8.490 20.470 13.145 1.00 45.75 95 GLN D CA 1
ATOM 3650 C C . GLN D 1 95 ? -7.690 19.946 14.323 1.00 29.97 95 GLN D C 1
ATOM 3651 O O . GLN D 1 95 ? -6.455 20.019 14.295 1.00 42.44 95 GLN D O 1
ATOM 3657 N N . ASP D 1 96 ? -8.359 19.512 15.386 1.00 29.30 96 ASP D N 1
ATOM 3658 C CA . ASP D 1 96 ? -7.724 18.810 16.487 1.00 33.68 96 ASP D CA 1
ATOM 3659 C C . ASP D 1 96 ? -7.775 17.302 16.290 1.00 33.17 96 ASP D C 1
ATOM 3660 O O . ASP D 1 96 ? -7.519 16.548 17.234 1.00 31.95 96 ASP D O 1
ATOM 3665 N N . LEU D 1 97 ? -8.107 16.853 15.080 1.00 29.16 97 LEU D N 1
ATOM 3666 C CA . LEU D 1 97 ? -8.111 15.445 14.715 1.00 25.18 97 LEU D CA 1
ATOM 3667 C C . LEU D 1 97 ? -7.267 15.257 13.466 1.00 28.57 97 LEU D C 1
ATOM 3668 O O . LEU D 1 97 ? -7.437 15.985 12.482 1.00 19.76 97 LEU D O 1
ATOM 3673 N N . GLU D 1 98 ? -6.360 14.286 13.509 1.00 24.14 98 GLU D N 1
ATOM 3674 C CA . GLU D 1 98 ? -5.559 13.899 12.358 1.00 23.69 98 GLU D CA 1
ATOM 3675 C C . GLU D 1 98 ? -5.579 12.383 12.234 1.00 24.61 98 GLU D C 1
ATOM 3676 O O . GLU D 1 98 ? -5.419 11.669 13.228 1.00 19.43 98 GLU D O 1
ATOM 3682 N N . ILE D 1 99 ? -5.780 11.897 11.012 1.00 26.34 99 ILE D N 1
ATOM 3683 C CA . ILE D 1 99 ? -5.929 10.472 10.743 1.00 22.30 99 ILE D CA 1
ATOM 3684 C C . ILE D 1 99 ? -4.921 10.061 9.680 1.00 26.55 99 ILE D C 1
ATOM 3685 O O . ILE D 1 99 ? -4.649 10.819 8.743 1.00 25.33 99 ILE D O 1
ATOM 3690 N N . THR D 1 100 ? -4.361 8.862 9.832 1.00 18.65 100 THR D N 1
ATOM 3691 C CA . THR D 1 100 ? -3.519 8.263 8.806 1.00 21.13 100 THR D CA 1
ATOM 3692 C C . THR D 1 100 ? -3.892 6.796 8.660 1.00 22.33 100 THR D C 1
ATOM 3693 O O . THR D 1 100 ? -3.987 6.075 9.658 1.00 17.92 100 THR D O 1
ATOM 3697 N N . ILE D 1 101 ? -4.106 6.363 7.421 1.00 24.73 101 ILE D N 1
ATOM 3698 C CA . ILE D 1 101 ? -4.465 4.986 7.107 1.00 20.28 101 ILE D CA 1
ATOM 3699 C C . ILE D 1 101 ? -3.263 4.314 6.458 1.00 23.68 101 ILE D C 1
ATOM 3700 O O . ILE D 1 101 ? -2.775 4.771 5.417 1.00 22.46 101 ILE D O 1
ATOM 3705 N N . PHE D 1 102 ? -2.788 3.231 7.068 1.00 23.99 102 PHE D N 1
ATOM 3706 C CA . PHE D 1 102 ? -1.727 2.406 6.505 1.00 19.13 102 PHE D CA 1
ATOM 3707 C C . PHE D 1 102 ? -2.330 1.104 5.994 1.00 21.71 102 PHE D C 1
ATOM 3708 O O . PHE D 1 102 ? -3.111 0.459 6.702 1.00 23.08 102 PHE D O 1
ATOM 3716 N N . GLU D 1 103 ? -1.965 0.721 4.774 1.00 25.21 103 GLU D N 1
ATOM 3717 C CA . GLU D 1 103 ? -2.465 -0.494 4.148 1.00 22.97 103 GLU D CA 1
ATOM 3718 C C . GLU D 1 103 ? -1.307 -1.432 3.835 1.00 24.76 103 GLU D C 1
ATOM 3719 O O . GLU D 1 103 ? -0.245 -0.994 3.380 1.00 31.90 103 GLU D O 1
ATOM 3725 N N . THR D 1 104 ? -1.518 -2.717 4.082 1.00 21.40 104 THR D N 1
ATOM 3726 C CA . THR D 1 104 ? -0.542 -3.762 3.822 1.00 23.29 104 THR D CA 1
ATOM 3727 C C . THR D 1 104 ? -1.264 -4.973 3.256 1.00 24.05 104 THR D C 1
ATOM 3728 O O . THR D 1 104 ? -2.464 -5.153 3.494 1.00 28.54 104 THR D O 1
ATOM 3732 N N . PRO D 1 105 ? -0.564 -5.822 2.502 1.00 27.92 105 PRO D N 1
ATOM 3733 C CA . PRO D 1 105 ? -1.206 -7.026 1.959 1.00 25.25 105 PRO D CA 1
ATOM 3734 C C . PRO D 1 105 ? -1.676 -7.967 3.059 1.00 24.71 105 PRO D C 1
ATOM 3735 O O . PRO D 1 105 ? -1.167 -7.963 4.182 1.00 23.00 105 PRO D O 1
ATOM 3739 N N . LYS D 1 106 ? -2.668 -8.792 2.709 1.00 27.00 106 LYS D N 1
ATOM 3740 C CA . LYS D 1 106 ? -3.229 -9.734 3.674 1.00 24.89 106 LYS D CA 1
ATOM 3741 C C . LYS D 1 106 ? -2.177 -10.720 4.163 1.00 23.12 106 LYS D C 1
ATOM 3742 O O . LYS D 1 106 ? -2.140 -11.058 5.352 1.00 17.73 106 LYS D O 1
ATOM 3748 N N . HIS D 1 107 ? -1.308 -11.189 3.264 1.00 18.83 107 HIS D N 1
ATOM 3749 C CA . HIS D 1 107 ? -0.281 -12.149 3.654 1.00 25.16 107 HIS D CA 1
ATOM 3750 C C . HIS D 1 107 ? 0.784 -11.543 4.558 1.00 20.58 107 HIS D C 1
ATOM 3751 O O . HIS D 1 107 ? 1.652 -12.278 5.039 1.00 22.23 107 HIS D O 1
ATOM 3758 N N . ASN D 1 108 ? 0.748 -10.234 4.791 1.00 16.31 108 ASN D N 1
ATOM 3759 C CA . ASN D 1 108 ? 1.620 -9.595 5.765 1.00 15.89 108 ASN D CA 1
ATOM 3760 C C . ASN D 1 108 ? 1.026 -9.582 7.166 1.00 19.52 108 ASN D C 1
ATOM 3761 O O . ASN D 1 108 ? 1.638 -9.012 8.075 1.00 23.22 108 ASN D O 1
ATOM 3766 N N . TRP D 1 109 ? -0.147 -10.179 7.354 1.00 18.60 109 TRP D N 1
ATOM 3767 C CA . TRP D 1 109 ? -0.813 -10.245 8.645 1.00 19.82 109 TRP D CA 1
ATOM 3768 C C . TRP D 1 109 ? -0.798 -11.668 9.182 1.00 21.50 109 TRP D C 1
ATOM 3769 O O . TRP D 1 109 ? -0.765 -12.640 8.422 1.00 24.35 109 TRP D O 1
ATOM 3780 N N . GLY D 1 110 ? -0.836 -11.774 10.503 1.00 21.40 110 GLY D N 1
ATOM 3781 C CA . GLY D 1 110 ? -1.100 -13.035 11.162 1.00 25.51 110 GLY D CA 1
ATOM 3782 C C . GLY D 1 110 ? -2.150 -12.845 12.234 1.00 26.14 110 GLY D C 1
ATOM 3783 O O . GLY D 1 110 ? -2.001 -11.976 13.098 1.00 29.24 110 GLY D O 1
ATOM 3784 N N . PHE D 1 111 ? -3.232 -13.619 12.175 1.00 29.68 111 PHE D N 1
ATOM 3785 C CA . PHE D 1 111 ? -4.247 -13.571 13.218 1.00 27.68 111 PHE D CA 1
ATOM 3786 C C . PHE D 1 111 ? -4.973 -14.907 13.262 1.00 24.78 111 PHE D C 1
ATOM 3787 O O . PHE D 1 111 ? -5.292 -15.483 12.219 1.00 23.23 111 PHE D O 1
ATOM 3795 N N . ARG D 1 112 ? -5.225 -15.386 14.482 1.00 28.60 112 ARG D N 1
ATOM 3796 C CA . ARG D 1 112 ? -5.868 -16.680 14.725 1.00 25.27 112 ARG D CA 1
ATOM 3797 C C . ARG D 1 112 ? -5.106 -17.815 14.044 1.00 26.89 112 ARG D C 1
ATOM 3798 O O . ARG D 1 112 ? -5.698 -18.711 13.438 1.00 27.35 112 ARG D O 1
ATOM 3806 N N . GLY D 1 113 ? -3.776 -17.767 14.137 1.00 27.33 113 GLY D N 1
ATOM 3807 C CA . GLY D 1 113 ? -2.926 -18.882 13.778 1.00 26.41 113 GLY D CA 1
ATOM 3808 C C . GLY D 1 113 ? -2.453 -18.931 12.340 1.00 24.87 113 GLY D C 1
ATOM 3809 O O . GLY D 1 113 ? -1.568 -19.738 12.029 1.00 22.38 113 GLY D O 1
ATOM 3810 N N . LEU D 1 114 ? -2.995 -18.106 11.457 1.00 27.48 114 LEU D N 1
ATOM 3811 C CA . LEU D 1 114 ? -2.719 -18.213 10.034 1.00 29.76 114 LEU D CA 1
ATOM 3812 C C . LEU D 1 114 ? -2.348 -16.860 9.454 1.00 30.05 114 LEU D C 1
ATOM 3813 O O . LEU D 1 114 ? -2.696 -15.816 10.015 1.00 26.12 114 LEU D O 1
ATOM 3818 N N . PRO D 1 115 ? -1.630 -16.843 8.330 1.00 26.89 115 PRO D N 1
ATOM 3819 C CA . PRO D 1 115 ? -1.501 -15.595 7.571 1.00 29.42 115 PRO D CA 1
ATOM 3820 C C . PRO D 1 115 ? -2.863 -15.141 7.065 1.00 26.03 115 PRO D C 1
ATOM 3821 O O . PRO D 1 115 ? -3.780 -15.945 6.879 1.00 28.89 115 PRO D O 1
ATOM 3825 N N . GLY D 1 116 ? -2.990 -13.829 6.853 1.00 25.52 116 GLY D N 1
ATOM 3826 C CA . GLY D 1 116 ? -4.289 -13.253 6.542 1.00 30.79 116 GLY D CA 1
ATOM 3827 C C . GLY D 1 116 ? -4.937 -13.823 5.295 1.00 29.94 116 GLY D C 1
ATOM 3828 O O . GLY D 1 116 ? -6.161 -13.974 5.242 1.00 39.16 116 GLY D O 1
ATOM 3829 N N . ASP D 1 117 ? -4.137 -14.150 4.281 1.00 30.94 117 ASP D N 1
ATOM 3830 C CA . ASP D 1 117 ? -4.654 -14.650 3.012 1.00 33.05 117 ASP D CA 1
ATOM 3831 C C . ASP D 1 117 ? -5.090 -16.108 3.069 1.00 35.75 117 ASP D C 1
ATOM 3832 O O . ASP D 1 117 ? -5.602 -16.622 2.068 1.00 37.72 117 ASP D O 1
ATOM 3837 N N . GLU D 1 118 ? -4.902 -16.784 4.197 1.00 37.30 118 GLU D N 1
ATOM 3838 C CA . GLU D 1 118 ? -5.243 -18.197 4.305 1.00 37.45 118 GLU D CA 1
ATOM 3839 C C . GLU D 1 118 ? -6.463 -18.412 5.198 1.00 37.22 118 GLU D C 1
ATOM 3840 O O . GLU D 1 118 ? -7.281 -17.510 5.380 1.00 46.64 118 GLU D O 1
ATOM 3846 N N . PRO E 1 1 ? 15.608 -4.538 11.293 1.00 27.52 1 PRO E N 1
ATOM 3847 C CA . PRO E 1 1 ? 14.168 -4.791 11.392 1.00 25.00 1 PRO E CA 1
ATOM 3848 C C . PRO E 1 1 ? 13.622 -4.491 12.790 1.00 30.39 1 PRO E C 1
ATOM 3849 O O . PRO E 1 1 ? 14.082 -5.070 13.775 1.00 31.62 1 PRO E O 1
ATOM 3853 N N . GLN E 1 2 ? 12.645 -3.593 12.865 1.00 25.35 2 GLN E N 1
ATOM 3854 C CA . GLN E 1 2 ? 12.156 -3.067 14.133 1.00 21.77 2 GLN E CA 1
ATOM 3855 C C . GLN E 1 2 ? 10.871 -3.776 14.539 1.00 14.97 2 GLN E C 1
ATOM 3856 O O . GLN E 1 2 ? 9.953 -3.926 13.725 1.00 16.70 2 GLN E O 1
ATOM 3862 N N . LEU E 1 3 ? 10.808 -4.200 15.798 1.00 14.39 3 LEU E N 1
ATOM 3863 C CA . LEU E 1 3 ? 9.653 -4.898 16.339 1.00 17.69 3 LEU E CA 1
ATOM 3864 C C . LEU E 1 3 ? 9.048 -4.093 17.480 1.00 18.26 3 LEU E C 1
ATOM 3865 O O . LEU E 1 3 ? 9.766 -3.574 18.341 1.00 16.39 3 LEU E O 1
ATOM 3870 N N . LYS E 1 4 ? 7.723 -3.989 17.476 1.00 16.30 4 LYS E N 1
ATOM 3871 C CA . LYS E 1 4 ? 6.970 -3.340 18.540 1.00 16.34 4 LYS E CA 1
ATOM 3872 C C . LYS E 1 4 ? 5.970 -4.339 19.099 1.00 17.74 4 LYS E C 1
ATOM 3873 O O . LYS E 1 4 ? 5.217 -4.958 18.340 1.00 15.07 4 LYS E O 1
ATOM 3879 N N . ILE E 1 5 ? 5.970 -4.505 20.418 1.00 17.81 5 ILE E N 1
ATOM 3880 C CA . ILE E 1 5 ? 5.137 -5.498 21.085 1.00 16.14 5 ILE E CA 1
ATOM 3881 C C . ILE E 1 5 ? 4.235 -4.786 22.079 1.00 17.78 5 ILE E C 1
ATOM 3882 O O . ILE E 1 5 ? 4.710 -3.988 22.896 1.00 17.61 5 ILE E O 1
ATOM 3887 N N . TYR E 1 6 ? 2.942 -5.077 22.011 1.00 17.42 6 TYR E N 1
ATOM 3888 C CA . TYR E 1 6 ? 1.950 -4.453 22.870 1.00 22.17 6 TYR E CA 1
ATOM 3889 C C . TYR E 1 6 ? 1.192 -5.524 23.642 1.00 20.40 6 TYR E C 1
ATOM 3890 O O . TYR E 1 6 ? 0.977 -6.633 23.143 1.00 19.09 6 TYR E O 1
ATOM 3899 N N . GLY E 1 7 ? 0.782 -5.179 24.861 1.00 22.56 7 GLY E N 1
ATOM 3900 C CA . GLY E 1 7 ? 0.029 -6.091 25.699 1.00 21.20 7 GLY E CA 1
ATOM 3901 C C . GLY E 1 7 ? -0.224 -5.540 27.092 1.00 24.98 7 GLY E C 1
ATOM 3902 O O . GLY E 1 7 ? 0.470 -4.621 27.529 1.00 20.88 7 GLY E O 1
ATOM 3903 N N . LEU E 1 8 ? -1.214 -6.094 27.793 1.00 22.27 8 LEU E N 1
ATOM 3904 C CA . LEU E 1 8 ? -1.492 -5.646 29.152 1.00 22.13 8 LEU E CA 1
ATOM 3905 C C . LEU E 1 8 ? -0.269 -5.857 30.036 1.00 22.45 8 LEU E C 1
ATOM 3906 O O . LEU E 1 8 ? 0.437 -6.861 29.914 1.00 30.22 8 LEU E O 1
ATOM 3911 N N . ARG E 1 9 ? -0.020 -4.899 30.931 1.00 22.86 9 ARG E N 1
ATOM 3912 C CA . ARG E 1 9 ? 1.191 -4.946 31.749 1.00 20.41 9 ARG E CA 1
ATOM 3913 C C . ARG E 1 9 ? 1.199 -6.153 32.682 1.00 23.74 9 ARG E C 1
ATOM 3914 O O . ARG E 1 9 ? 2.237 -6.803 32.855 1.00 25.81 9 ARG E O 1
ATOM 3922 N N . GLU E 1 10 ? 0.051 -6.463 33.296 1.00 23.64 10 GLU E N 1
ATOM 3923 C CA . GLU E 1 10 ? -0.030 -7.589 34.225 1.00 29.29 10 GLU E CA 1
ATOM 3924 C C . GLU E 1 10 ? 0.449 -8.888 33.588 1.00 26.28 10 GLU E C 1
ATOM 3925 O O . GLU E 1 10 ? 0.954 -9.775 34.286 1.00 27.61 10 GLU E O 1
ATOM 3931 N N . PHE E 1 11 ? 0.327 -9.009 32.265 1.00 25.81 11 PHE E N 1
ATOM 3932 C CA . PHE E 1 11 ? 0.694 -10.226 31.559 1.00 31.70 11 PHE E CA 1
ATOM 3933 C C . PHE E 1 11 ? 1.923 -10.083 30.672 1.00 26.30 11 PHE E C 1
ATOM 3934 O O . PHE E 1 11 ? 2.551 -11.097 30.356 1.00 19.79 11 PHE E O 1
ATOM 3942 N N . LEU E 1 12 ? 2.289 -8.862 30.275 1.00 25.96 12 LEU E N 1
ATOM 3943 C CA . LEU E 1 12 ? 3.468 -8.682 29.433 1.00 26.64 12 LEU E CA 1
ATOM 3944 C C . LEU E 1 12 ? 4.749 -8.628 30.258 1.00 24.23 12 LEU E C 1
ATOM 3945 O O . LEU E 1 12 ? 5.762 -9.221 29.872 1.00 28.51 12 LEU E O 1
ATOM 3950 N N . ASP E 1 13 ? 4.720 -7.926 31.391 1.00 23.66 13 ASP E N 1
ATOM 3951 C CA . ASP E 1 13 ? 5.924 -7.770 32.206 1.00 26.64 13 ASP E CA 1
ATOM 3952 C C . ASP E 1 13 ? 6.519 -9.093 32.678 1.00 25.05 13 ASP E C 1
ATOM 3953 O O . ASP E 1 13 ? 7.748 -9.257 32.579 1.00 26.84 13 ASP E O 1
ATOM 3958 N N . PRO E 1 14 ? 5.748 -10.058 33.201 1.00 22.91 14 PRO E N 1
ATOM 3959 C CA . PRO E 1 14 ? 6.383 -11.287 33.708 1.00 27.17 14 PRO E CA 1
ATOM 3960 C C . PRO E 1 14 ? 7.019 -12.155 32.633 1.00 26.66 14 PRO E C 1
ATOM 3961 O O . PRO E 1 14 ? 7.799 -13.049 32.982 1.00 30.02 14 PRO E O 1
ATOM 3965 N N . ILE E 1 15 ? 6.725 -11.936 31.352 1.00 32.70 15 ILE E N 1
ATOM 3966 C CA . ILE E 1 15 ? 7.176 -12.834 30.295 1.00 27.14 15 ILE E CA 1
ATOM 3967 C C . ILE E 1 15 ? 7.994 -12.136 29.220 1.00 26.07 15 ILE E C 1
ATOM 3968 O O . ILE E 1 15 ? 8.492 -12.810 28.312 1.00 27.28 15 ILE E O 1
ATOM 3973 N N . LYS E 1 16 ? 8.158 -10.812 29.285 1.00 21.89 16 LYS E N 1
ATOM 3974 C CA . LYS E 1 16 ? 8.691 -10.102 28.124 1.00 27.55 16 LYS E CA 1
ATOM 3975 C C . LYS E 1 16 ? 10.169 -10.397 27.884 1.00 29.86 16 LYS E C 1
ATOM 3976 O O . LYS E 1 16 ? 10.631 -10.299 26.742 1.00 26.48 16 LYS E O 1
ATOM 3982 N N . GLN E 1 17 ? 10.925 -10.765 28.922 1.00 25.24 17 GLN E N 1
ATOM 3983 C CA . GLN E 1 17 ? 12.318 -11.146 28.701 1.00 23.00 17 GLN E CA 1
ATOM 3984 C C . GLN E 1 17 ? 12.406 -12.468 27.947 1.00 26.20 17 GLN E C 1
ATOM 3985 O O . GLN E 1 17 ? 13.181 -12.599 26.992 1.00 20.65 17 GLN E O 1
ATOM 3991 N N . GLU E 1 18 ? 11.615 -13.462 28.361 1.00 26.36 18 GLU E N 1
ATOM 3992 C CA . GLU E 1 18 ? 11.550 -14.714 27.613 1.00 27.34 18 GLU E CA 1
ATOM 3993 C C . GLU E 1 18 ? 10.886 -14.508 26.257 1.00 23.60 18 GLU E C 1
ATOM 3994 O O . GLU E 1 18 ? 11.300 -15.111 25.259 1.00 21.09 18 GLU E O 1
ATOM 3996 N N . LEU E 1 19 ? 9.854 -13.660 26.203 1.00 24.89 19 LEU E N 1
ATOM 3997 C CA . LEU E 1 19 ? 9.216 -13.334 24.931 1.00 26.42 19 LEU E CA 1
ATOM 3998 C C . LEU E 1 19 ? 10.187 -12.648 23.978 1.00 23.89 19 LEU E C 1
ATOM 3999 O O . LEU E 1 19 ? 10.085 -12.821 22.758 1.00 26.36 19 LEU E O 1
ATOM 4004 N N . SER E 1 20 ? 11.136 -11.876 24.514 1.00 23.66 20 SER E N 1
ATOM 4005 C CA . SER E 1 20 ? 12.120 -11.204 23.671 1.00 20.50 20 SER E CA 1
ATOM 4006 C C . SER E 1 20 ? 12.986 -12.210 22.923 1.00 24.75 20 SER E C 1
ATOM 4007 O O . SER E 1 20 ? 13.207 -12.077 21.713 1.00 23.62 20 SER E O 1
ATOM 4010 N N . ASP E 1 21 ? 13.493 -13.223 23.630 1.00 24.97 21 ASP E N 1
ATOM 4011 C CA . ASP E 1 21 ? 14.374 -14.198 22.994 1.00 28.52 21 ASP E CA 1
ATOM 4012 C C . ASP E 1 21 ? 13.614 -15.132 22.061 1.00 24.96 21 ASP E C 1
ATOM 4013 O O . ASP E 1 21 ? 14.191 -15.640 21.093 1.00 25.75 21 ASP E O 1
ATOM 4018 N N . ILE E 1 22 ? 12.330 -15.375 22.331 1.00 26.51 22 ILE E N 1
ATOM 4019 C CA . ILE E 1 22 ? 11.531 -16.210 21.438 1.00 22.90 22 ILE E CA 1
ATOM 4020 C C . ILE E 1 22 ? 11.253 -15.475 20.132 1.00 22.51 22 ILE E C 1
ATOM 4021 O O . ILE E 1 22 ? 11.440 -16.024 19.040 1.00 19.61 22 ILE E O 1
ATOM 4026 N N . ILE E 1 23 ? 10.806 -14.219 20.228 1.00 22.74 23 ILE E N 1
ATOM 4027 C CA . ILE E 1 23 ? 10.577 -13.406 19.034 1.00 20.60 23 ILE E CA 1
ATOM 4028 C C . ILE E 1 23 ? 11.863 -13.279 18.228 1.00 21.99 23 ILE E C 1
ATOM 4029 O O . ILE E 1 23 ? 11.869 -13.440 17.002 1.00 22.69 23 ILE E O 1
ATOM 4034 N N . ASN E 1 24 ? 12.974 -12.994 18.912 1.00 23.74 24 ASN E N 1
ATOM 4035 C CA . ASN E 1 24 ? 14.255 -12.857 18.228 1.00 19.85 24 ASN E CA 1
ATOM 4036 C C . ASN E 1 24 ? 14.663 -14.159 17.549 1.00 22.81 24 ASN E C 1
ATOM 4037 O O . ASN E 1 24 ? 15.263 -14.143 16.467 1.00 24.26 24 ASN E O 1
ATOM 4042 N N . SER E 1 25 ? 14.345 -15.298 18.167 1.00 19.14 25 SER E N 1
ATOM 4043 C CA . SER E 1 25 ? 14.691 -16.579 17.562 1.00 23.65 25 SER E CA 1
ATOM 4044 C C . SER E 1 25 ? 13.864 -16.847 16.312 1.00 28.03 25 SER E C 1
ATOM 4045 O O . SER E 1 25 ? 14.341 -17.515 15.388 1.00 25.00 25 SER E O 1
ATOM 4048 N N . CYS E 1 26 ? 12.630 -16.337 16.259 1.00 21.22 26 CYS E N 1
ATOM 4049 C CA . CYS E 1 26 ? 11.838 -16.460 15.040 1.00 25.22 26 CYS E CA 1
ATOM 4050 C C . CYS E 1 26 ? 12.436 -15.628 13.914 1.00 25.02 26 CYS E C 1
ATOM 4051 O O . CYS E 1 26 ? 12.475 -16.069 12.760 1.00 27.91 26 CYS E O 1
ATOM 4054 N N . MET E 1 27 ? 12.908 -14.421 14.234 1.00 21.29 27 MET E N 1
ATOM 4055 C CA . MET E 1 27 ? 13.529 -13.575 13.221 1.00 24.90 27 MET E CA 1
ATOM 4056 C C . MET E 1 27 ? 14.780 -14.230 12.650 1.00 27.04 27 MET E C 1
ATOM 4057 O O . MET E 1 27 ? 15.026 -14.174 11.440 1.00 31.62 27 MET E O 1
ATOM 4062 N N . THR E 1 28 ? 15.581 -14.860 13.510 1.00 28.70 28 THR E N 1
ATOM 4063 C CA . THR E 1 28 ? 16.802 -15.506 13.044 1.00 27.65 28 THR E CA 1
ATOM 4064 C C . THR E 1 28 ? 16.489 -16.765 12.245 1.00 27.82 28 THR E C 1
ATOM 4065 O O . THR E 1 28 ? 17.124 -17.029 11.217 1.00 30.41 28 THR E O 1
ATOM 4069 N N . ASP E 1 29 ? 15.503 -17.545 12.688 1.00 24.95 29 ASP E N 1
ATOM 4070 C CA . ASP E 1 29 ? 15.216 -18.815 12.032 1.00 28.78 29 ASP E CA 1
ATOM 4071 C C . ASP E 1 29 ? 14.466 -18.622 10.719 1.00 29.43 29 ASP E C 1
ATOM 4072 O O . ASP E 1 29 ? 14.691 -19.368 9.760 1.00 34.35 29 ASP E O 1
ATOM 4077 N N . ALA E 1 30 ? 13.579 -17.630 10.651 1.00 25.51 30 ALA E N 1
ATOM 4078 C CA . ALA E 1 30 ? 12.738 -17.457 9.474 1.00 26.47 30 ALA E CA 1
ATOM 4079 C C . ALA E 1 30 ? 13.306 -16.466 8.469 1.00 29.43 30 ALA E C 1
ATOM 4080 O O . ALA E 1 30 ? 13.0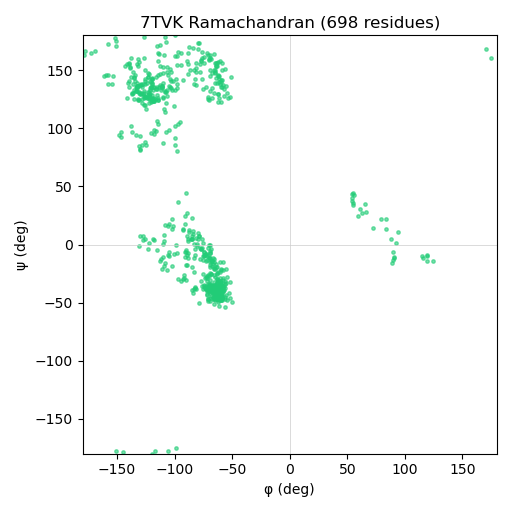79 -16.623 7.264 1.00 21.67 30 ALA E O 1
ATOM 4082 N N . LEU E 1 31 ? 14.038 -15.451 8.927 1.00 27.08 31 LEU E N 1
ATOM 4083 C CA . LEU E 1 31 ? 14.562 -14.424 8.041 1.00 27.05 31 LEU E CA 1
ATOM 4084 C C . LEU E 1 31 ? 16.083 -14.359 8.018 1.00 28.05 31 LEU E C 1
ATOM 4085 O O . LEU E 1 31 ? 16.636 -13.474 7.353 1.00 25.61 31 LEU E O 1
ATOM 4090 N N . GLN E 1 32 ? 16.769 -15.264 8.718 1.00 32.78 32 GLN E N 1
ATOM 4091 C CA . GLN E 1 32 ? 18.232 -15.348 8.712 1.00 34.12 32 GLN E CA 1
ATOM 4092 C C . GLN E 1 32 ? 18.883 -14.073 9.240 1.00 34.46 32 GLN E C 1
ATOM 4093 O O . GLN E 1 32 ? 19.988 -13.713 8.827 1.00 42.34 32 GLN E O 1
ATOM 4099 N N . TYR E 1 33 ? 18.208 -13.380 10.149 1.00 33.81 33 TYR E N 1
ATOM 4100 C CA . TYR E 1 33 ? 18.844 -12.240 10.791 1.00 32.74 33 TYR E CA 1
ATOM 4101 C C . TYR E 1 33 ? 19.749 -12.724 11.923 1.00 33.51 33 TYR E C 1
ATOM 4102 O O . TYR E 1 33 ? 19.374 -13.632 12.668 1.00 35.88 33 TYR E O 1
ATOM 4104 N N . PRO E 1 34 ? 20.945 -12.163 12.058 1.00 32.14 34 PRO E N 1
ATOM 4105 C CA . PRO E 1 34 ? 21.825 -12.548 13.169 1.00 34.60 34 PRO E CA 1
ATOM 4106 C C . PRO E 1 34 ? 21.180 -12.236 14.507 1.00 35.46 34 PRO E C 1
ATOM 4107 O O . PRO E 1 34 ? 20.490 -11.215 14.652 1.00 38.05 34 PRO E O 1
ATOM 4111 N N . PRO E 1 35 ? 21.368 -13.102 15.506 1.00 35.16 35 PRO E N 1
ATOM 4112 C CA . PRO E 1 35 ? 20.677 -12.901 16.791 1.00 34.57 35 PRO E CA 1
ATOM 4113 C C . PRO E 1 35 ? 21.058 -11.609 17.489 1.00 41.72 35 PRO E C 1
ATOM 4114 O O . PRO E 1 35 ? 20.226 -11.031 18.200 1.00 39.84 35 PRO E O 1
ATOM 4118 N N . GLU E 1 36 ? 22.292 -11.134 17.306 1.00 34.86 36 GLU E N 1
ATOM 4119 C CA . GLU E 1 36 ? 22.719 -9.889 17.931 1.00 34.87 36 GLU E CA 1
ATOM 4120 C C . GLU E 1 36 ? 22.086 -8.660 17.291 1.00 35.53 36 GLU E C 1
ATOM 4121 O O . GLU E 1 36 ? 22.254 -7.555 17.816 1.00 38.39 36 GLU E O 1
ATOM 4123 N N . LYS E 1 37 ? 21.377 -8.816 16.177 1.00 33.73 37 LYS E N 1
ATOM 4124 C CA . LYS E 1 37 ? 20.641 -7.706 15.576 1.00 33.52 37 LYS E CA 1
ATOM 4125 C C . LYS E 1 37 ? 19.219 -7.610 16.108 1.00 33.73 37 LYS E C 1
ATOM 4126 O O . LYS E 1 37 ? 18.266 -7.428 15.345 1.00 31.52 37 LYS E O 1
ATOM 4132 N N . ARG E 1 38 ? 19.057 -7.742 17.423 1.00 30.28 38 ARG E N 1
ATOM 4133 C CA . ARG E 1 38 ? 17.751 -7.625 18.057 1.00 28.65 38 ARG E CA 1
ATOM 4134 C C . ARG E 1 38 ? 17.340 -6.159 18.128 1.00 28.16 38 ARG E C 1
ATOM 4135 O O . ARG E 1 38 ? 18.139 -5.299 18.508 1.00 21.59 38 ARG E O 1
ATOM 4143 N N . ASN E 1 39 ? 16.091 -5.875 17.755 1.00 25.36 39 ASN E N 1
ATOM 4144 C CA . ASN E 1 39 ? 15.569 -4.508 17.790 1.00 21.64 39 ASN E CA 1
ATOM 4145 C C . ASN E 1 39 ? 14.088 -4.602 18.147 1.00 22.04 39 ASN E C 1
ATOM 4146 O O . ASN E 1 39 ? 13.250 -4.834 17.271 1.00 22.45 39 ASN E O 1
ATOM 4151 N N . GLN E 1 40 ? 13.777 -4.421 19.430 1.00 17.89 40 GLN E N 1
ATOM 4152 C CA . GLN E 1 40 ? 12.429 -4.623 19.939 1.00 15.08 40 GLN E CA 1
ATOM 4153 C C . GLN E 1 40 ? 12.048 -3.492 20.879 1.00 16.60 40 GLN E C 1
ATOM 4154 O O . GLN E 1 40 ? 12.855 -3.065 21.708 1.00 18.54 40 GLN E O 1
ATOM 4160 N N . ARG E 1 41 ? 10.810 -3.019 20.752 1.00 15.24 41 ARG E N 1
ATOM 4161 C CA . ARG E 1 41 ? 10.232 -2.057 21.679 1.00 18.33 41 ARG E CA 1
ATOM 4162 C C . ARG E 1 41 ? 8.966 -2.652 22.275 1.00 19.34 41 ARG E C 1
ATOM 4163 O O . ARG E 1 41 ? 8.066 -3.072 21.540 1.00 17.46 41 ARG E O 1
ATOM 4171 N N . PHE E 1 42 ? 8.907 -2.698 23.600 1.00 18.90 42 PHE E N 1
ATOM 4172 C CA . PHE E 1 42 ? 7.767 -3.240 24.321 1.00 16.04 42 PHE E CA 1
ATOM 4173 C C . PHE E 1 42 ? 6.948 -2.102 24.913 1.00 18.26 42 PHE E C 1
ATOM 4174 O O . PHE E 1 42 ? 7.503 -1.150 25.470 1.00 21.47 42 PHE E O 1
ATOM 4182 N N . PHE E 1 43 ? 5.626 -2.201 24.784 1.00 18.47 43 PHE E N 1
ATOM 4183 C CA . PHE E 1 43 ? 4.701 -1.196 25.304 1.00 13.80 43 PHE E CA 1
ATOM 4184 C C . PHE E 1 43 ? 3.685 -1.889 26.200 1.00 19.81 43 PHE E C 1
ATOM 4185 O O . PHE E 1 43 ? 2.617 -2.315 25.737 1.00 17.25 43 PHE E O 1
ATOM 4193 N N . PRO E 1 44 ? 3.986 -2.031 27.489 1.00 18.39 44 PRO E N 1
ATOM 4194 C CA . PRO E 1 44 ? 2.980 -2.550 28.421 1.00 24.29 44 PRO E CA 1
ATOM 4195 C C . PRO E 1 44 ? 1.848 -1.550 28.587 1.00 21.39 44 PRO E C 1
ATOM 4196 O O . PRO E 1 44 ? 2.074 -0.350 28.755 1.00 28.11 44 PRO E O 1
ATOM 4200 N N . LEU E 1 45 ? 0.622 -2.056 28.533 1.00 15.84 45 LEU E N 1
ATOM 4201 C CA . LEU E 1 45 ? -0.562 -1.216 28.491 1.00 22.25 45 LEU E CA 1
ATOM 4202 C C . LEU E 1 45 ? -1.399 -1.392 29.751 1.00 26.79 45 LEU E C 1
ATOM 4203 O O . LEU E 1 45 ? -1.312 -2.404 30.453 1.00 24.76 45 LEU E O 1
ATOM 4208 N N . GLU E 1 46 ? -2.219 -0.385 30.024 1.00 29.87 46 GLU E N 1
ATOM 4209 C CA . GLU E 1 46 ? -3.167 -0.436 31.124 1.00 32.14 46 GLU E CA 1
ATOM 4210 C C . GLU E 1 46 ? -4.524 -0.904 30.617 1.00 26.48 46 GLU E C 1
ATOM 4211 O O . GLU E 1 46 ? -4.855 -0.742 29.439 1.00 26.10 46 GLU E O 1
ATOM 4217 N N . ARG E 1 47 ? -5.311 -1.487 31.528 1.00 25.25 47 ARG E N 1
ATOM 4218 C CA . ARG E 1 47 ? -6.578 -2.099 31.139 1.00 28.92 47 ARG E CA 1
ATOM 4219 C C . ARG E 1 47 ? -7.498 -1.094 30.460 1.00 24.59 47 ARG E C 1
ATOM 4220 O O . ARG E 1 47 ? -8.218 -1.439 29.515 1.00 30.19 47 ARG E O 1
ATOM 4228 N N . SER E 1 48 ? -7.488 0.156 30.924 1.00 30.15 48 SER E N 1
ATOM 4229 C CA . SER E 1 48 ? -8.329 1.184 30.326 1.00 31.78 48 SER E CA 1
ATOM 4230 C C . SER E 1 48 ? -7.819 1.653 28.969 1.00 28.27 48 SER E C 1
ATOM 4231 O O . SER E 1 48 ? -8.532 2.394 28.285 1.00 30.89 48 SER E O 1
ATOM 4234 N N . ASP E 1 49 ? -6.618 1.238 28.564 1.00 29.73 49 ASP E N 1
ATOM 4235 C CA . ASP E 1 49 ? -6.017 1.685 27.315 1.00 28.31 49 ASP E CA 1
ATOM 4236 C C . ASP E 1 49 ? -6.058 0.634 26.213 1.00 28.49 49 ASP E C 1
ATOM 4237 O O . ASP E 1 49 ? -5.746 0.958 25.061 1.00 23.24 49 ASP E O 1
ATOM 4242 N N . PHE E 1 50 ? -6.434 -0.603 26.526 1.00 27.53 50 PHE E N 1
ATOM 4243 C CA . PHE E 1 50 ? -6.337 -1.719 25.587 1.00 26.66 50 PHE E CA 1
ATOM 4244 C C . PHE E 1 50 ? -7.734 -2.263 25.303 1.00 27.47 50 PHE E C 1
ATOM 4245 O O . PHE E 1 50 ? -8.273 -3.052 26.085 1.00 21.77 50 PHE E O 1
ATOM 4253 N N . PHE E 1 51 ? -8.310 -1.850 24.175 1.00 29.83 51 PHE E N 1
ATOM 4254 C CA . PHE E 1 51 ? -9.618 -2.326 23.725 1.00 25.22 51 PHE E CA 1
ATOM 4255 C C . PHE E 1 51 ? -9.386 -3.409 22.674 1.00 25.27 51 PHE E C 1
ATOM 4256 O O . PHE E 1 51 ? -9.269 -3.127 21.482 1.00 27.42 51 PHE E O 1
ATOM 4264 N N . TYR E 1 52 ? -9.319 -4.660 23.122 1.00 31.09 52 TYR E N 1
ATOM 4265 C CA . TYR E 1 52 ? -9.162 -5.790 22.219 1.00 29.46 52 TYR E CA 1
ATOM 4266 C C . TYR E 1 52 ? -10.505 -6.470 21.982 1.00 28.14 52 TYR E C 1
ATOM 4267 O O . TYR E 1 52 ? -11.460 -6.248 22.728 1.00 32.29 52 TYR E O 1
ATOM 4276 N N . PRO E 1 53 ? -10.628 -7.285 20.933 1.00 27.69 53 PRO E N 1
ATOM 4277 C CA . PRO E 1 53 ? -11.922 -7.923 20.628 1.00 31.12 53 PRO E CA 1
ATOM 4278 C C . PRO E 1 53 ? -12.456 -8.703 21.812 1.00 30.54 53 PRO E C 1
ATOM 4279 O O . PRO E 1 53 ? -11.703 -9.421 22.492 1.00 33.52 53 PRO E O 1
ATOM 4283 N N . PRO E 1 54 ? -13.754 -8.577 22.097 1.00 31.60 54 PRO E N 1
ATOM 4284 C CA . PRO E 1 54 ? -14.307 -9.225 23.306 1.00 25.81 54 PRO E CA 1
ATOM 4285 C C . PRO E 1 54 ? -14.245 -10.742 23.285 1.00 29.31 54 PRO E C 1
ATOM 4286 O O . PRO E 1 54 ? -14.369 -11.361 24.351 1.00 30.66 54 PRO E O 1
ATOM 4290 N N . ASP E 1 55 ? -14.049 -11.369 22.124 1.00 34.94 55 ASP E N 1
ATOM 4291 C CA . ASP E 1 55 ? -13.886 -12.820 22.079 1.00 30.09 55 ASP E CA 1
ATOM 4292 C C . ASP E 1 55 ? -12.454 -13.258 22.365 1.00 33.33 55 ASP E C 1
ATOM 4293 O O . ASP E 1 55 ? -12.132 -14.441 22.199 1.00 36.61 55 ASP E O 1
ATOM 4298 N N . ARG E 1 56 ? -11.595 -12.336 22.788 1.00 30.16 56 ARG E N 1
ATOM 4299 C CA . ARG E 1 56 ? -10.223 -12.623 23.180 1.00 34.56 56 ARG E CA 1
ATOM 4300 C C . ARG E 1 56 ? -10.102 -12.559 24.699 1.00 30.30 56 ARG E C 1
ATOM 4301 O O . ARG E 1 56 ? -11.079 -12.334 25.419 1.00 40.90 56 ARG E O 1
ATOM 4309 N N . THR E 1 57 ? -8.883 -12.760 25.187 1.00 31.64 57 THR E N 1
ATOM 4310 C CA . THR E 1 57 ? -8.589 -12.733 26.614 1.00 31.94 57 THR E CA 1
ATOM 4311 C C . THR E 1 57 ? -7.570 -11.635 26.912 1.00 30.86 57 THR E C 1
ATOM 4312 O O . THR E 1 57 ? -7.105 -10.921 26.020 1.00 23.97 57 THR E O 1
ATOM 4316 N N . GLU E 1 58 ? -7.220 -11.515 28.193 1.00 32.18 58 GLU E N 1
ATOM 4317 C CA . GLU E 1 58 ? -6.328 -10.461 28.658 1.00 33.04 58 GLU E CA 1
ATOM 4318 C C . GLU E 1 58 ? -4.880 -10.681 28.243 1.00 27.54 58 GLU E C 1
ATOM 4319 O O . GLU E 1 58 ? -4.074 -9.750 28.354 1.00 23.61 58 GLU E O 1
ATOM 4325 N N . ARG E 1 59 ? -4.526 -11.881 27.791 1.00 25.30 59 ARG E N 1
ATOM 4326 C CA . ARG E 1 59 ? -3.182 -12.151 27.298 1.00 28.46 59 ARG E CA 1
ATOM 4327 C C . ARG E 1 59 ? -3.010 -11.763 25.838 1.00 25.04 59 ARG E C 1
ATOM 4328 O O . ARG E 1 59 ? -1.963 -12.063 25.253 1.00 21.78 59 ARG E O 1
ATOM 4336 N N . TYR E 1 60 ? -4.014 -11.111 25.251 1.00 23.73 60 TYR E N 1
ATOM 4337 C CA . TYR E 1 60 ? -3.937 -10.644 23.873 1.00 24.41 60 TYR E CA 1
ATOM 4338 C C . TYR E 1 60 ? -2.689 -9.797 23.661 1.00 21.61 60 TYR E C 1
ATOM 4339 O O . TYR E 1 60 ? -2.447 -8.829 24.386 1.00 16.22 60 TYR E O 1
ATOM 4348 N N . THR E 1 61 ? -1.896 -10.175 22.662 1.00 21.29 61 THR E N 1
ATOM 4349 C CA . THR E 1 61 ? -0.622 -9.534 22.380 1.00 19.63 61 THR E CA 1
ATOM 4350 C C . THR E 1 61 ? -0.549 -9.185 20.902 1.00 18.00 61 THR E C 1
ATOM 4351 O O . THR E 1 61 ? -0.948 -9.981 20.046 1.00 22.00 61 THR E O 1
ATOM 4355 N N . ILE E 1 62 ? -0.047 -7.988 20.610 1.00 19.45 62 ILE E N 1
ATOM 4356 C CA . ILE E 1 62 ? 0.107 -7.496 19.247 1.00 14.38 62 ILE E CA 1
ATOM 4357 C C . ILE E 1 62 ? 1.591 -7.292 18.974 1.00 19.60 62 ILE E C 1
ATOM 4358 O O . ILE E 1 62 ? 2.308 -6.715 19.800 1.00 19.03 62 ILE E O 1
ATOM 4363 N N . ILE E 1 63 ? 2.047 -7.771 17.820 1.00 16.80 63 ILE E N 1
ATOM 4364 C CA . ILE E 1 63 ? 3.434 -7.638 17.392 1.00 15.91 63 ILE E CA 1
ATOM 4365 C C . ILE E 1 63 ? 3.443 -6.967 16.028 1.00 18.09 63 ILE E C 1
ATOM 4366 O O . ILE E 1 63 ? 2.914 -7.519 15.055 1.00 19.48 63 ILE E O 1
ATOM 4371 N N . GLU E 1 64 ? 4.037 -5.780 15.957 1.00 20.14 64 GLU E N 1
ATOM 4372 C CA . GLU E 1 64 ? 4.239 -5.080 14.697 1.00 18.02 64 GLU E CA 1
ATOM 4373 C C . GLU E 1 64 ? 5.692 -5.223 14.266 1.00 16.44 64 GLU E C 1
ATOM 4374 O O . GLU E 1 64 ? 6.610 -5.061 15.075 1.00 15.27 64 GLU E O 1
ATOM 4380 N N . LEU E 1 65 ? 5.894 -5.533 12.990 1.00 12.48 65 LEU E N 1
ATOM 4381 C CA . LEU E 1 65 ? 7.224 -5.678 12.419 1.00 17.96 65 LEU E CA 1
ATOM 4382 C C . LEU E 1 65 ? 7.379 -4.714 11.254 1.00 19.80 65 LEU E C 1
ATOM 4383 O O . LEU E 1 65 ? 6.555 -4.705 10.334 1.00 16.47 65 LEU E O 1
ATOM 4388 N N . SER E 1 66 ? 8.431 -3.903 11.303 1.00 15.56 66 SER E N 1
ATOM 4389 C CA . SER E 1 66 ? 8.788 -2.989 10.228 1.00 18.19 66 SER E CA 1
ATOM 4390 C C . SER E 1 66 ? 10.174 -3.363 9.728 1.00 20.46 66 SER E C 1
ATOM 4391 O O . SER E 1 66 ? 11.123 -3.429 10.516 1.00 21.53 66 SER E O 1
ATOM 4394 N N . MET E 1 67 ? 10.290 -3.615 8.427 1.00 17.07 67 MET E N 1
ATOM 4395 C CA . MET E 1 67 ? 11.536 -4.116 7.867 1.00 20.68 67 MET E CA 1
ATOM 4396 C C . MET E 1 67 ? 11.661 -3.664 6.418 1.00 22.81 67 MET E C 1
ATOM 4397 O O . MET E 1 67 ? 10.766 -3.019 5.863 1.00 20.55 67 MET E O 1
ATOM 4402 N N . PHE E 1 68 ? 12.791 -4.015 5.807 1.00 17.79 68 PHE E N 1
ATOM 4403 C CA . PHE E 1 68 ? 13.009 -3.728 4.398 1.00 17.33 68 PHE E CA 1
ATOM 4404 C C . PHE E 1 68 ? 12.019 -4.495 3.531 1.00 19.84 68 PHE E C 1
ATOM 4405 O O . PHE E 1 68 ? 11.600 -5.607 3.859 1.00 18.35 68 PHE E O 1
ATOM 4413 N N . GLU E 1 69 ? 11.650 -3.885 2.409 1.00 18.13 69 GLU E N 1
ATOM 4414 C CA . GLU E 1 69 ? 10.991 -4.623 1.344 1.00 26.44 69 GLU E CA 1
ATOM 4415 C C . GLU E 1 69 ? 11.943 -5.677 0.795 1.00 23.79 69 GLU E C 1
ATOM 4416 O O . GLU E 1 69 ? 13.165 -5.554 0.905 1.00 20.77 69 GLU E O 1
ATOM 4422 N N . GLY E 1 70 ? 11.390 -6.728 0.201 1.00 20.57 70 GLY E N 1
ATOM 4423 C CA . GLY E 1 70 ? 12.219 -7.658 -0.549 1.00 28.16 70 GLY E CA 1
ATOM 4424 C C . GLY E 1 70 ? 12.236 -9.096 -0.069 1.00 25.36 70 GLY E C 1
ATOM 4425 O O . GLY E 1 70 ? 12.793 -9.946 -0.778 1.00 25.89 70 GLY E O 1
ATOM 4426 N N . ARG E 1 71 ? 11.678 -9.441 1.086 1.00 23.71 71 ARG E N 1
ATOM 4427 C CA . ARG E 1 71 ? 11.600 -10.839 1.486 1.00 24.68 71 ARG E CA 1
ATOM 4428 C C . ARG E 1 71 ? 10.320 -11.466 0.947 1.00 22.36 71 ARG E C 1
ATOM 4429 O O . ARG E 1 71 ? 9.283 -10.806 0.825 1.00 27.92 71 ARG E O 1
ATOM 4437 N N . SER E 1 72 ? 10.406 -12.750 0.613 1.00 20.20 72 SER E N 1
ATOM 4438 C CA . SER E 1 72 ? 9.305 -13.428 -0.051 1.00 20.29 72 SER E CA 1
ATOM 4439 C C . SER E 1 72 ? 8.115 -13.600 0.891 1.00 21.40 72 SER E C 1
ATOM 4440 O O . SER E 1 72 ? 8.226 -13.475 2.114 1.00 19.59 72 SER E O 1
ATOM 4443 N N . VAL E 1 73 ? 6.956 -13.887 0.293 1.00 17.57 73 VAL E N 1
ATOM 4444 C CA . VAL E 1 73 ? 5.772 -14.215 1.083 1.00 18.73 73 VAL E CA 1
ATOM 4445 C C . VAL E 1 73 ? 6.007 -15.494 1.875 1.00 21.22 73 VAL E C 1
ATOM 4446 O O . VAL E 1 73 ? 5.578 -15.618 3.029 1.00 21.83 73 VAL E O 1
ATOM 4450 N N . ALA E 1 74 ? 6.716 -16.454 1.276 1.00 22.43 74 ALA E N 1
ATOM 4451 C CA . ALA E 1 74 ? 6.984 -17.719 1.953 1.00 28.39 74 ALA E CA 1
ATOM 4452 C C . ALA E 1 74 ? 7.766 -17.507 3.244 1.00 22.69 74 ALA E C 1
ATOM 4453 O O . ALA E 1 74 ? 7.493 -18.162 4.257 1.00 24.37 74 ALA E O 1
ATOM 4455 N N . ALA E 1 75 ? 8.736 -16.590 3.233 1.00 22.05 75 ALA E N 1
ATOM 4456 C CA . ALA E 1 75 ? 9.521 -16.332 4.437 1.00 21.44 75 ALA E CA 1
ATOM 4457 C C . ALA E 1 75 ? 8.697 -15.603 5.491 1.00 23.83 75 ALA E C 1
ATOM 4458 O O . ALA E 1 75 ? 8.758 -15.944 6.679 1.00 24.19 75 ALA E O 1
ATOM 4460 N N . LYS E 1 76 ? 7.927 -14.592 5.079 1.00 24.48 76 LYS E N 1
ATOM 4461 C CA . LYS E 1 76 ? 7.073 -13.881 6.025 1.00 22.58 76 LYS E CA 1
ATOM 4462 C C . LYS E 1 76 ? 6.049 -14.818 6.651 1.00 22.75 76 LYS E C 1
ATOM 4463 O O . LYS E 1 76 ? 5.735 -14.701 7.842 1.00 21.07 76 LYS E O 1
ATOM 4469 N N . LYS E 1 77 ? 5.521 -15.759 5.865 1.00 22.68 77 LYS E N 1
ATOM 4470 C CA . LYS E 1 77 ? 4.570 -16.724 6.409 1.00 22.21 77 LYS E CA 1
ATOM 4471 C C . LYS E 1 77 ? 5.249 -17.673 7.387 1.00 24.43 77 LYS E C 1
ATOM 4472 O O . LYS E 1 77 ? 4.676 -18.012 8.429 1.00 23.13 77 LYS E O 1
ATOM 4478 N N . GLN E 1 78 ? 6.471 -18.112 7.068 1.00 19.25 78 GLN E N 1
ATOM 4479 C CA . GLN E 1 78 ? 7.227 -18.936 8.006 1.00 22.39 78 GLN E CA 1
ATOM 4480 C C . GLN E 1 78 ? 7.467 -18.194 9.315 1.00 22.70 78 GLN E C 1
ATOM 4481 O O . GLN E 1 78 ? 7.444 -18.798 10.394 1.00 23.62 78 GLN E O 1
ATOM 4487 N N . LEU E 1 79 ? 7.687 -16.879 9.241 1.00 20.19 79 LEU E N 1
ATOM 4488 C CA . LEU E 1 79 ? 7.840 -16.090 10.458 1.00 21.47 79 LEU E CA 1
ATOM 4489 C C . LEU E 1 79 ? 6.547 -16.057 11.264 1.00 20.39 79 LEU E C 1
ATOM 4490 O O . LEU E 1 79 ? 6.575 -16.152 12.496 1.00 17.71 79 LEU E O 1
ATOM 4495 N N . ILE E 1 80 ? 5.404 -15.927 10.587 1.00 19.58 80 ILE E N 1
ATOM 4496 C CA . ILE E 1 80 ? 4.127 -15.870 11.292 1.00 19.16 80 ILE E CA 1
ATOM 4497 C C . ILE E 1 80 ? 3.806 -17.216 11.932 1.00 22.90 80 ILE E C 1
ATOM 4498 O O . ILE E 1 80 ? 3.383 -17.280 13.093 1.00 17.99 80 ILE E O 1
ATOM 4503 N N . ARG E 1 81 ? 4.006 -18.310 11.193 1.00 20.45 81 ARG E N 1
ATOM 4504 C CA . ARG E 1 81 ? 3.745 -19.637 11.744 1.00 21.37 81 ARG E CA 1
ATOM 4505 C C . ARG E 1 81 ? 4.640 -19.928 12.943 1.00 21.46 81 ARG E C 1
ATOM 4506 O O . ARG E 1 81 ? 4.180 -20.477 13.952 1.00 23.95 81 ARG E O 1
ATOM 4514 N N . LEU E 1 82 ? 5.923 -19.565 12.853 1.00 18.25 82 LEU E N 1
ATOM 4515 C CA . LEU E 1 82 ? 6.844 -19.811 13.958 1.00 22.54 82 LEU E CA 1
ATOM 4516 C C . LEU E 1 82 ? 6.451 -19.016 15.196 1.00 19.70 82 LEU E C 1
ATOM 4517 O O . LEU E 1 82 ? 6.497 -19.537 16.317 1.00 23.90 82 LEU E O 1
ATOM 4522 N N . LEU E 1 83 ? 6.066 -17.749 15.016 1.00 22.48 83 LEU E N 1
ATOM 4523 C CA . LEU E 1 83 ? 5.704 -16.915 16.159 1.00 23.52 83 LEU E CA 1
ATOM 4524 C C . LEU E 1 83 ? 4.469 -17.453 16.871 1.00 18.50 83 LEU E C 1
ATOM 4525 O O . LEU E 1 83 ? 4.404 -17.446 18.106 1.00 17.83 83 LEU E O 1
ATOM 4530 N N . PHE E 1 84 ? 3.473 -17.915 16.110 1.00 19.15 84 PHE E N 1
ATOM 4531 C CA . PHE E 1 84 ? 2.284 -18.495 16.726 1.00 18.18 84 PHE E CA 1
ATOM 4532 C C . PHE E 1 84 ? 2.634 -19.741 17.530 1.00 23.22 84 PHE E C 1
ATOM 4533 O O . PHE E 1 84 ? 2.140 -19.930 18.648 1.00 19.17 84 PHE E O 1
ATOM 4541 N N . GLU E 1 85 ? 3.497 -20.596 16.980 1.00 18.82 85 GLU E N 1
ATOM 4542 C CA . GLU E 1 85 ? 3.822 -21.850 17.649 1.00 23.98 85 GLU E CA 1
ATOM 4543 C C . GLU E 1 85 ? 4.656 -21.616 18.902 1.00 25.94 85 GLU E C 1
ATOM 4544 O O . GLU E 1 85 ? 4.467 -22.300 19.915 1.00 29.88 85 GLU E O 1
ATOM 4546 N N . ARG E 1 86 ? 5.567 -20.643 18.863 1.00 25.83 86 ARG E N 1
ATOM 4547 C CA . ARG E 1 86 ? 6.590 -20.524 19.895 1.00 24.63 86 ARG E CA 1
ATOM 4548 C C . ARG E 1 86 ? 6.181 -19.663 21.084 1.00 22.31 86 ARG E C 1
ATOM 4549 O O . ARG E 1 86 ? 6.816 -19.763 22.139 1.00 22.61 86 ARG E O 1
ATOM 4557 N N . VAL E 1 87 ? 5.149 -18.824 20.956 1.00 26.87 87 VAL E N 1
ATOM 4558 C CA . VAL E 1 87 ? 4.671 -18.082 22.123 1.00 25.13 87 VAL E CA 1
ATOM 4559 C C . VAL E 1 87 ? 3.733 -18.903 22.989 1.00 24.49 87 VAL E C 1
ATOM 4560 O O . VAL E 1 87 ? 3.387 -18.466 24.094 1.00 30.20 87 VAL E O 1
ATOM 4564 N N . GLN E 1 88 ? 3.315 -20.078 22.517 1.00 29.27 88 GLN E N 1
ATOM 4565 C CA . GLN E 1 88 ? 2.408 -20.943 23.272 1.00 33.00 88 GLN E CA 1
ATOM 4566 C C . GLN E 1 88 ? 2.865 -21.221 24.700 1.00 28.08 88 GLN E C 1
ATOM 4567 O O . GLN E 1 88 ? 2.028 -21.140 25.613 1.00 27.21 88 GLN E O 1
ATOM 4573 N N . PRO E 1 89 ? 4.133 -21.554 24.973 1.00 26.04 89 PRO E N 1
ATOM 4574 C CA . PRO E 1 89 ? 4.528 -21.812 26.369 1.00 30.17 89 PRO E CA 1
ATOM 4575 C C . PRO E 1 89 ? 4.389 -20.606 27.283 1.00 27.50 89 PRO E C 1
ATOM 4576 O O . PRO E 1 89 ? 4.339 -20.781 28.508 1.00 26.30 89 PRO E O 1
ATOM 4580 N N . LEU E 1 90 ? 4.327 -19.392 26.740 1.00 28.51 90 LEU E N 1
ATOM 4581 C CA . LEU E 1 90 ? 4.156 -18.191 27.547 1.00 28.07 90 LEU E CA 1
ATOM 4582 C C . LEU E 1 90 ? 2.694 -17.863 27.818 1.00 27.88 90 LEU E C 1
ATOM 4583 O O . LEU E 1 90 ? 2.402 -16.774 28.321 1.00 34.31 90 LEU E O 1
ATOM 4588 N N . GLY E 1 91 ? 1.774 -18.771 27.503 1.00 28.67 91 GLY E N 1
ATOM 4589 C CA . GLY E 1 91 ? 0.370 -18.520 27.752 1.00 23.91 91 GLY E CA 1
ATOM 4590 C C . GLY E 1 91 ? -0.313 -17.643 26.731 1.00 27.71 91 GLY E C 1
ATOM 4591 O O . GLY E 1 91 ? -1.349 -17.045 27.039 1.00 32.84 91 GLY E O 1
ATOM 4592 N N . ILE E 1 92 ? 0.232 -17.544 25.523 1.00 27.39 92 ILE E N 1
ATOM 4593 C CA . ILE E 1 92 ? -0.356 -16.754 24.449 1.00 26.92 92 ILE E CA 1
ATOM 4594 C C . ILE E 1 92 ? -0.783 -17.730 23.360 1.00 26.74 92 ILE E C 1
ATOM 4595 O O . ILE E 1 92 ? 0.054 -18.244 22.608 1.00 25.80 92 ILE E O 1
ATOM 4600 N N . SER E 1 93 ? -2.084 -17.994 23.271 1.00 25.96 93 SER E N 1
ATOM 4601 C CA . SER E 1 93 ? -2.620 -18.883 22.253 1.00 24.91 93 SER E CA 1
ATOM 4602 C C . SER E 1 93 ? -2.917 -18.109 20.970 1.00 27.42 93 SER E C 1
ATOM 4603 O O . SER E 1 93 ? -2.879 -16.877 20.931 1.00 27.69 93 SER E O 1
ATOM 4606 N N . ALA E 1 94 ? -3.220 -18.861 19.907 1.00 23.40 94 ALA E N 1
ATOM 4607 C CA . ALA E 1 94 ? -3.351 -18.267 18.579 1.00 25.00 94 ALA E CA 1
ATOM 4608 C C . ALA E 1 94 ? -4.439 -17.202 18.542 1.00 25.48 94 ALA E C 1
ATOM 4609 O O . ALA E 1 94 ? -4.313 -16.203 17.825 1.00 29.19 94 ALA E O 1
ATOM 4611 N N . GLN E 1 95 ? -5.516 -17.396 19.307 1.00 26.21 95 GLN E N 1
ATOM 4612 C CA . GLN E 1 95 ? -6.551 -16.372 19.390 1.00 25.51 95 GLN E CA 1
ATOM 4613 C C . GLN E 1 95 ? -6.026 -15.071 19.985 1.00 33.46 95 GLN E C 1
ATOM 4614 O O . GLN E 1 95 ? -6.595 -14.007 19.719 1.00 24.98 95 GLN E O 1
ATOM 4616 N N . ASP E 1 96 ? -4.948 -15.129 20.768 1.00 25.71 96 ASP E N 1
ATOM 4617 C CA . ASP E 1 96 ? -4.462 -13.981 21.522 1.00 25.50 96 ASP E CA 1
ATOM 4618 C C . ASP E 1 96 ? -3.202 -13.357 20.931 1.00 23.97 96 ASP E C 1
ATOM 4619 O O . ASP E 1 96 ? -2.535 -12.577 21.617 1.00 26.58 96 ASP E O 1
ATOM 4624 N N . LEU E 1 97 ? -2.856 -13.672 19.684 1.00 24.44 97 LEU E N 1
ATOM 4625 C CA . LEU E 1 97 ? -1.687 -13.084 19.040 1.00 24.48 97 LEU E CA 1
ATOM 4626 C C . LEU E 1 97 ? -2.069 -12.562 17.664 1.00 19.50 97 LEU E C 1
ATOM 4627 O O . LEU E 1 97 ? -2.688 -13.279 16.872 1.00 21.91 97 LEU E O 1
ATOM 4632 N N . GLU E 1 98 ? -1.692 -11.315 17.386 1.00 16.46 98 GLU E N 1
ATOM 4633 C CA . GLU E 1 98 ? -1.916 -10.684 16.093 1.00 20.15 98 GLU E CA 1
ATOM 4634 C C . GLU E 1 98 ? -0.626 -10.021 15.633 1.00 24.12 98 GLU E C 1
ATOM 4635 O O . GLU E 1 98 ? 0.052 -9.351 16.418 1.00 21.81 98 GLU E O 1
ATOM 4641 N N . ILE E 1 99 ? -0.292 -10.214 14.358 1.00 22.10 99 ILE E N 1
ATOM 4642 C CA . ILE E 1 99 ? 0.980 -9.776 13.795 1.00 22.60 99 ILE E CA 1
ATOM 4643 C C . ILE E 1 99 ? 0.714 -8.951 12.543 1.00 22.91 99 ILE E C 1
ATOM 4644 O O . ILE E 1 99 ? -0.148 -9.303 11.729 1.00 21.35 99 ILE E O 1
ATOM 4649 N N . THR E 1 100 ? 1.456 -7.854 12.388 1.00 15.75 100 THR E N 1
ATOM 4650 C CA . THR E 1 100 ? 1.389 -7.018 11.197 1.00 16.00 100 THR E CA 1
ATOM 4651 C C . THR E 1 100 ? 2.799 -6.691 10.729 1.00 17.16 100 THR E C 1
ATOM 4652 O O . THR E 1 100 ? 3.669 -6.346 11.535 1.00 15.41 100 THR E O 1
ATOM 4656 N N . ILE E 1 101 ? 3.012 -6.796 9.421 1.00 18.34 101 ILE E N 1
ATOM 4657 C CA . ILE E 1 101 ? 4.319 -6.609 8.805 1.00 15.94 101 ILE E CA 1
ATOM 4658 C C . ILE E 1 101 ? 4.239 -5.418 7.863 1.00 17.20 101 ILE E C 1
ATOM 4659 O O . ILE E 1 101 ? 3.405 -5.398 6.948 1.00 18.24 101 ILE E O 1
ATOM 4664 N N . PHE E 1 102 ? 5.106 -4.433 8.081 1.00 15.36 102 PHE E N 1
ATOM 4665 C CA . PHE E 1 102 ? 5.218 -3.267 7.218 1.00 17.52 102 PHE E CA 1
ATOM 4666 C C . PHE E 1 102 ? 6.540 -3.314 6.464 1.00 17.22 102 PHE E C 1
ATOM 4667 O O . PHE E 1 102 ? 7.588 -3.602 7.050 1.00 19.84 102 PHE E O 1
ATOM 4675 N N . GLU E 1 103 ? 6.487 -3.020 5.166 1.00 18.45 103 GLU E N 1
ATOM 4676 C CA . GLU E 1 103 ? 7.652 -3.075 4.294 1.00 21.42 103 GLU E CA 1
ATOM 4677 C C . GLU E 1 103 ? 7.913 -1.706 3.680 1.00 20.27 103 GLU E C 1
ATOM 4678 O O . GLU E 1 103 ? 6.984 -1.032 3.222 1.00 22.52 103 GLU E O 1
ATOM 4684 N N . THR E 1 104 ? 9.181 -1.303 3.670 1.00 22.15 104 THR E N 1
ATOM 4685 C CA . THR E 1 104 ? 9.621 -0.033 3.113 1.00 24.09 104 THR E CA 1
ATOM 4686 C C . THR E 1 104 ? 10.916 -0.245 2.343 1.00 21.53 104 THR E C 1
ATOM 4687 O O . THR E 1 104 ? 11.685 -1.160 2.659 1.00 25.01 104 THR E O 1
ATOM 4691 N N . PRO E 1 105 ? 11.177 0.572 1.325 1.00 24.59 105 PRO E N 1
ATOM 4692 C CA . PRO E 1 105 ? 12.436 0.442 0.583 1.00 25.14 105 PRO E CA 1
ATOM 4693 C C . PRO E 1 105 ? 13.628 0.860 1.430 1.00 24.92 105 PRO E C 1
ATOM 4694 O O . PRO E 1 105 ? 13.505 1.575 2.427 1.00 25.97 105 PRO E O 1
ATOM 4698 N N . LYS E 1 106 ? 14.807 0.398 1.005 1.00 25.03 106 LYS E N 1
ATOM 4699 C CA . LYS E 1 106 ? 16.015 0.614 1.795 1.00 28.13 106 LYS E CA 1
ATOM 4700 C C . LYS E 1 106 ? 16.384 2.089 1.886 1.00 22.88 106 LYS E C 1
ATOM 4701 O O . LYS E 1 106 ? 16.930 2.526 2.905 1.00 20.34 106 LYS E O 1
ATOM 4707 N N . HIS E 1 107 ? 16.094 2.875 0.847 1.00 19.68 107 HIS E N 1
ATOM 4708 C CA . HIS E 1 107 ? 16.461 4.286 0.888 1.00 20.01 107 HIS E CA 1
ATOM 4709 C C . HIS E 1 107 ? 15.587 5.097 1.837 1.00 26.33 107 HIS E C 1
ATOM 4710 O O . HIS E 1 107 ? 15.894 6.270 2.078 1.00 24.38 107 HIS E O 1
ATOM 4717 N N . ASN E 1 108 ? 14.519 4.515 2.378 1.00 19.92 108 ASN E N 1
ATOM 4718 C CA . ASN E 1 108 ? 13.701 5.175 3.386 1.00 21.18 108 ASN E CA 1
ATOM 4719 C C . ASN E 1 108 ? 14.234 4.978 4.798 1.00 21.90 108 ASN E C 1
ATOM 4720 O O . ASN E 1 108 ? 13.584 5.408 5.756 1.00 14.51 108 ASN E O 1
ATOM 4725 N N . TRP E 1 109 ? 15.389 4.337 4.950 1.00 17.25 109 TRP E N 1
ATOM 4726 C CA . TRP E 1 109 ? 15.964 4.044 6.251 1.00 14.80 109 TRP E CA 1
ATOM 4727 C C . TRP E 1 109 ? 17.246 4.834 6.461 1.00 21.64 109 TRP E C 1
ATOM 4728 O O . TRP E 1 109 ? 18.000 5.099 5.520 1.00 22.41 109 TRP E O 1
ATOM 4739 N N . GLY E 1 110 ? 17.482 5.203 7.713 1.00 16.75 110 GLY E N 1
ATOM 4740 C CA . GLY E 1 110 ? 18.764 5.731 8.119 1.00 21.00 110 GLY E CA 1
ATOM 4741 C C . GLY E 1 110 ? 19.305 4.928 9.280 1.00 25.00 110 GLY E C 1
ATOM 4742 O O . GLY E 1 110 ? 18.601 4.723 10.273 1.00 22.23 110 GLY E O 1
ATOM 4743 N N . PHE E 1 111 ? 20.536 4.439 9.159 1.00 19.32 111 PHE E N 1
ATOM 4744 C CA . PHE E 1 111 ? 21.174 3.716 10.249 1.00 22.09 111 PHE E CA 1
ATOM 4745 C C . PHE E 1 111 ? 22.673 3.692 10.005 1.00 24.72 111 PHE E C 1
ATOM 4746 O O . PHE E 1 111 ? 23.118 3.623 8.857 1.00 25.31 111 PHE E O 1
ATOM 4754 N N . ARG E 1 112 ? 23.435 3.761 11.094 1.00 28.10 112 ARG E N 1
ATOM 4755 C CA . ARG E 1 112 ? 24.896 3.767 11.043 1.00 29.41 112 ARG E CA 1
ATOM 4756 C C . ARG E 1 112 ? 25.417 4.880 10.135 1.00 31.82 112 ARG E C 1
ATOM 4757 O O . ARG E 1 112 ? 26.419 4.726 9.434 1.00 29.01 112 ARG E O 1
ATOM 4765 N N . GLY E 1 113 ? 24.716 6.017 10.142 1.00 29.49 113 GLY E N 1
ATOM 4766 C CA . GLY E 1 113 ? 25.198 7.231 9.519 1.00 24.14 113 GLY E CA 1
ATOM 4767 C C . GLY E 1 113 ? 24.814 7.444 8.068 1.00 24.90 113 GLY E C 1
ATOM 4768 O O . GLY E 1 113 ? 25.013 8.553 7.554 1.00 23.23 113 GLY E O 1
ATOM 4769 N N . LEU E 1 114 ? 24.271 6.442 7.391 1.00 26.00 114 LEU E N 1
ATOM 4770 C CA . LEU E 1 114 ? 24.014 6.522 5.962 1.00 27.16 114 LEU E CA 1
ATOM 4771 C C . LEU E 1 114 ? 22.603 6.062 5.638 1.00 29.95 114 LEU E C 1
ATOM 4772 O O . LEU E 1 114 ? 21.970 5.355 6.432 1.00 26.21 114 LEU E O 1
ATOM 4777 N N . PRO E 1 115 ? 22.074 6.456 4.479 1.00 28.41 115 PRO E N 1
ATOM 4778 C CA . PRO E 1 115 ? 20.834 5.844 3.992 1.00 29.88 115 PRO E CA 1
ATOM 4779 C C . PRO E 1 115 ? 20.996 4.339 3.834 1.00 35.11 115 PRO E C 1
ATOM 4780 O O . PRO E 1 115 ? 22.087 3.834 3.557 1.00 28.10 115 PRO E O 1
ATOM 4784 N N . GLY E 1 116 ? 19.884 3.622 4.007 1.00 29.45 116 GLY E N 1
ATOM 4785 C CA . GLY E 1 116 ? 19.945 2.170 4.054 1.00 27.54 116 GLY E CA 1
ATOM 4786 C C . GLY E 1 116 ? 20.422 1.534 2.764 1.00 30.21 116 GLY E C 1
ATOM 4787 O O . GLY E 1 116 ? 21.027 0.459 2.785 1.00 34.62 116 GLY E O 1
ATOM 4788 N N . ASP E 1 117 ? 20.165 2.181 1.630 1.00 27.91 117 ASP E N 1
ATOM 4789 C CA . ASP E 1 117 ? 20.545 1.624 0.339 1.00 31.54 117 ASP E CA 1
ATOM 4790 C C . ASP E 1 117 ? 22.026 1.798 0.022 1.00 38.67 117 ASP E C 1
ATOM 4791 O O . ASP E 1 117 ? 22.478 1.311 -1.020 1.00 34.85 117 ASP E O 1
ATOM 4796 N N . GLU E 1 118 ? 22.789 2.468 0.884 1.00 38.03 118 GLU E N 1
ATOM 4797 C CA . GLU E 1 118 ? 24.188 2.767 0.609 1.00 38.10 118 GLU E CA 1
ATOM 4798 C C . GLU E 1 118 ? 25.160 1.974 1.470 1.00 33.36 118 GLU E C 1
ATOM 4799 O O . GLU E 1 118 ? 26.373 2.185 1.360 1.00 43.49 118 GLU E O 1
ATOM 4805 N N . HIS E 1 119 ? 24.673 1.074 2.317 1.00 43.31 119 HIS E N 1
ATOM 4806 C CA . HIS E 1 119 ? 25.555 0.236 3.123 1.00 34.03 119 HIS E CA 1
ATOM 4807 C C . HIS E 1 119 ? 25.947 -1.027 2.361 1.00 42.67 119 HIS E C 1
ATOM 4808 O O . HIS E 1 119 ? 25.405 -1.313 1.291 1.00 44.98 119 HIS E O 1
ATOM 4815 N N . PRO F 1 1 ? 3.404 15.833 8.074 1.00 46.10 1 PRO F N 1
ATOM 4816 C CA . PRO F 1 1 ? 4.453 14.892 8.473 1.00 38.80 1 PRO F CA 1
ATOM 4817 C C . PRO F 1 1 ? 4.444 14.597 9.970 1.00 34.74 1 PRO F C 1
ATOM 4818 O O . PRO F 1 1 ? 4.679 15.494 10.780 1.00 31.45 1 PRO F O 1
ATOM 4822 N N . GLN F 1 2 ? 4.174 13.347 10.331 1.00 30.90 2 GLN F N 1
ATOM 4823 C CA . GLN F 1 2 ? 4.160 12.925 11.723 1.00 27.32 2 GLN F CA 1
ATOM 4824 C C . GLN F 1 2 ? 5.486 12.270 12.080 1.00 23.22 2 GLN F C 1
ATOM 4825 O O . GLN F 1 2 ? 6.009 11.447 11.323 1.00 20.09 2 GLN F O 1
ATOM 4831 N N . LEU F 1 3 ? 6.027 12.642 13.236 1.00 20.41 3 LEU F N 1
ATOM 4832 C CA . LEU F 1 3 ? 7.265 12.070 13.740 1.00 19.94 3 LEU F CA 1
ATOM 4833 C C . LEU F 1 3 ? 7.011 11.397 15.079 1.00 18.15 3 LEU F C 1
ATOM 4834 O O . LEU F 1 3 ? 6.201 11.870 15.882 1.00 20.25 3 LEU F O 1
ATOM 4839 N N . LYS F 1 4 ? 7.700 10.282 15.306 1.00 18.51 4 LYS F N 1
ATOM 4840 C CA . LYS F 1 4 ? 7.664 9.578 16.578 1.00 18.41 4 LYS F CA 1
ATOM 4841 C C . LYS F 1 4 ? 9.092 9.238 16.972 1.00 18.94 4 LYS F C 1
ATOM 4842 O O . LYS F 1 4 ? 9.864 8.734 16.149 1.00 15.63 4 LYS F O 1
ATOM 4848 N N . ILE F 1 5 ? 9.441 9.526 18.222 1.00 15.04 5 ILE F N 1
ATOM 4849 C CA . ILE F 1 5 ? 10.814 9.438 18.700 1.00 14.03 5 ILE F CA 1
ATOM 4850 C C . ILE F 1 5 ? 10.842 8.536 19.924 1.00 15.20 5 ILE F C 1
ATOM 4851 O O . ILE F 1 5 ? 10.088 8.754 20.879 1.00 18.63 5 ILE F O 1
ATOM 4856 N N . TYR F 1 6 ? 11.713 7.531 19.898 1.00 15.66 6 TYR F N 1
ATOM 4857 C CA . TYR F 1 6 ? 11.833 6.558 20.973 1.00 15.73 6 TYR F CA 1
ATOM 4858 C C . TYR F 1 6 ? 13.262 6.540 21.495 1.00 19.42 6 TYR F C 1
ATOM 4859 O O . TYR F 1 6 ? 14.217 6.693 20.726 1.00 19.48 6 TYR F O 1
ATOM 4868 N N . GLY F 1 7 ? 13.402 6.342 22.799 1.00 19.91 7 GLY F N 1
ATOM 4869 C CA . GLY F 1 7 ? 14.715 6.255 23.413 1.00 17.74 7 GLY F CA 1
ATOM 4870 C C . GLY F 1 7 ? 14.568 5.985 24.893 1.00 23.04 7 GLY F C 1
ATOM 4871 O O . GLY F 1 7 ? 13.477 6.096 25.464 1.00 20.69 7 GLY F O 1
ATOM 4872 N N . LEU F 1 8 ? 15.690 5.616 25.509 1.00 21.82 8 LEU F N 1
ATOM 4873 C CA . LEU F 1 8 ? 15.702 5.379 26.947 1.00 21.53 8 LEU F CA 1
ATOM 4874 C C . LEU F 1 8 ? 15.355 6.664 27.686 1.00 22.17 8 LEU F C 1
ATOM 4875 O O . LEU F 1 8 ? 15.936 7.721 27.419 1.00 23.70 8 LEU F O 1
ATOM 4880 N N . ARG F 1 9 ? 14.396 6.571 28.614 1.00 24.40 9 ARG F N 1
ATOM 4881 C CA . ARG F 1 9 ? 13.938 7.756 29.334 1.00 22.90 9 ARG F CA 1
ATOM 4882 C C . ARG F 1 9 ? 15.085 8.464 30.044 1.00 25.21 9 ARG F C 1
ATOM 4883 O O . ARG F 1 9 ? 15.133 9.700 30.074 1.00 25.12 9 ARG F O 1
ATOM 4891 N N . GLU F 1 10 ? 16.015 7.699 30.623 1.00 24.23 10 GLU F N 1
ATOM 4892 C CA . GLU F 1 10 ? 17.117 8.299 31.371 1.00 24.83 10 GLU F CA 1
ATOM 4893 C C . GLU F 1 10 ? 17.902 9.298 30.531 1.00 23.93 10 GLU F C 1
ATOM 4894 O O . GLU F 1 10 ? 18.401 10.296 31.061 1.00 27.97 10 GLU F O 1
ATOM 4896 N N . PHE F 1 11 ? 18.013 9.059 29.223 1.00 19.22 11 PHE F N 1
ATOM 4897 C CA . PHE F 1 11 ? 18.792 9.921 28.349 1.00 25.03 11 PHE F CA 1
ATOM 4898 C C . PHE F 1 11 ? 17.953 10.693 27.344 1.00 27.98 11 PHE F C 1
ATOM 4899 O O . PHE F 1 11 ? 18.464 11.645 26.745 1.00 22.09 11 PHE F O 1
ATOM 4907 N N . LEU F 1 12 ? 16.688 10.317 27.151 1.00 24.89 12 LEU F N 1
ATOM 4908 C CA . LEU F 1 12 ? 15.811 11.063 26.256 1.00 29.96 12 LEU F CA 1
ATOM 4909 C C . LEU F 1 12 ? 15.190 12.269 26.953 1.00 25.82 12 LEU F C 1
ATOM 4910 O O . LEU F 1 12 ? 15.040 13.332 26.341 1.00 27.50 12 LEU F O 1
ATOM 4915 N N . ASP F 1 13 ? 14.829 12.120 28.228 1.00 23.78 13 ASP F N 1
ATOM 4916 C CA . ASP F 1 13 ? 14.146 13.197 28.943 1.00 30.32 13 ASP F CA 1
ATOM 4917 C C . ASP F 1 13 ? 14.975 14.470 29.100 1.00 28.33 13 ASP F C 1
ATOM 4918 O O . ASP F 1 13 ? 14.394 15.563 28.978 1.00 29.05 13 ASP F O 1
ATOM 4923 N N . PRO F 1 14 ? 16.285 14.428 29.377 1.00 26.90 14 PRO F N 1
ATOM 4924 C CA . PRO F 1 14 ? 17.028 15.688 29.544 1.00 29.86 14 PRO F CA 1
ATOM 4925 C C . PRO F 1 14 ? 17.254 16.469 28.255 1.00 29.71 14 PRO F C 1
ATOM 4926 O O . PRO F 1 14 ? 17.711 17.617 28.336 1.00 36.24 14 PRO F O 1
ATOM 4930 N N . ILE F 1 15 ? 16.967 15.909 27.079 1.00 28.79 15 ILE F N 1
ATOM 4931 C CA . ILE F 1 15 ? 17.376 16.563 25.838 1.00 34.53 15 ILE F CA 1
ATOM 4932 C C . ILE F 1 15 ? 16.242 16.684 24.826 1.00 33.60 15 ILE F C 1
ATOM 4933 O O . ILE F 1 15 ? 16.472 17.103 23.686 1.00 31.41 15 ILE F O 1
ATOM 4938 N N . LYS F 1 16 ? 15.012 16.331 25.215 1.00 26.02 16 LYS F N 1
ATOM 4939 C CA . LYS F 1 16 ? 13.966 16.242 24.199 1.00 32.61 16 LYS F CA 1
ATOM 4940 C C . LYS F 1 16 ? 13.508 17.614 23.714 1.00 32.63 16 LYS F C 1
ATOM 4941 O O . LYS F 1 16 ? 13.084 17.741 22.560 1.00 30.98 16 LYS F O 1
ATOM 4947 N N . GLN F 1 17 ? 13.589 18.649 24.554 1.00 35.21 17 GLN F N 1
ATOM 4948 C CA . GLN F 1 17 ? 13.295 19.994 24.067 1.00 33.78 17 GLN F CA 1
ATOM 4949 C C . GLN F 1 17 ? 14.336 20.439 23.048 1.00 34.18 17 GLN F C 1
ATOM 4950 O O . GLN F 1 17 ? 13.994 20.992 21.997 1.00 34.24 17 GLN F O 1
ATOM 4956 N N . GLU F 1 18 ? 15.616 20.204 23.345 1.00 31.10 18 GLU F N 1
ATOM 4957 C CA . GLU F 1 18 ? 16.658 20.457 22.357 1.00 32.47 18 GLU F CA 1
ATOM 4958 C C . GLU F 1 18 ? 16.454 19.584 21.126 1.00 33.96 18 GLU F C 1
ATOM 4959 O O . GLU F 1 18 ? 16.378 20.088 20.000 1.00 32.64 18 GLU F O 1
ATOM 4965 N N . LEU F 1 19 ? 16.331 18.268 21.332 1.00 34.84 19 LEU F N 1
ATOM 4966 C CA . LEU F 1 19 ? 16.153 17.333 20.223 1.00 29.20 19 LEU F CA 1
ATOM 4967 C C . LEU F 1 19 ? 14.939 17.678 19.368 1.00 28.13 19 LEU F C 1
ATOM 4968 O O . LEU F 1 19 ? 14.940 17.417 18.159 1.00 24.63 19 LEU F O 1
ATOM 4973 N N . SER F 1 20 ? 13.897 18.260 19.969 1.00 23.04 20 SER F N 1
ATOM 4974 C CA . SER F 1 20 ? 12.699 18.603 19.208 1.00 26.90 20 SER F CA 1
ATOM 4975 C C . SER F 1 20 ? 12.997 19.677 18.168 1.00 26.72 20 SER F C 1
ATOM 4976 O O . SER F 1 20 ? 12.583 19.564 17.008 1.00 22.46 20 SER F O 1
ATOM 4979 N N . ASP F 1 21 ? 13.715 20.730 18.566 1.00 28.15 21 ASP F N 1
ATOM 4980 C CA . ASP F 1 21 ? 14.055 21.786 17.618 1.00 32.39 21 ASP F CA 1
ATOM 4981 C C . ASP F 1 21 ? 15.037 21.286 16.566 1.00 27.07 21 ASP F C 1
ATOM 4982 O O . ASP F 1 21 ? 14.963 21.689 15.399 1.00 27.64 21 ASP F O 1
ATOM 4984 N N . ILE F 1 22 ? 15.965 20.412 16.965 1.00 25.42 22 ILE F N 1
ATOM 4985 C CA . ILE F 1 22 ? 16.885 19.793 16.011 1.00 24.29 22 ILE F CA 1
ATOM 4986 C C . ILE F 1 22 ? 16.106 19.090 14.906 1.00 26.34 22 ILE F C 1
ATOM 4987 O O . ILE F 1 22 ? 16.315 19.341 13.713 1.00 30.67 22 ILE F O 1
ATOM 4992 N N . ILE F 1 23 ? 15.192 18.198 15.295 1.00 22.65 23 ILE F N 1
ATOM 4993 C CA . ILE F 1 23 ? 14.432 17.419 14.322 1.00 26.19 23 ILE F CA 1
ATOM 4994 C C . ILE F 1 23 ? 13.584 18.334 13.448 1.00 23.18 23 ILE F C 1
ATOM 4995 O O . ILE F 1 23 ? 13.477 18.131 12.232 1.00 23.28 23 ILE F O 1
ATOM 5000 N N . ASN F 1 24 ? 12.986 19.367 14.046 1.00 25.07 24 ASN F N 1
ATOM 5001 C CA . ASN F 1 24 ? 12.115 20.256 13.284 1.00 29.00 24 ASN F CA 1
ATOM 5002 C C . ASN F 1 24 ? 12.900 21.057 12.252 1.00 26.38 24 ASN F C 1
ATOM 5003 O O . ASN F 1 24 ? 12.419 21.277 11.134 1.00 24.16 24 ASN F O 1
ATOM 5008 N N . SER F 1 25 ? 14.109 21.504 12.605 1.00 26.00 25 SER F N 1
ATOM 5009 C CA . SER F 1 25 ? 14.926 22.252 11.657 1.00 23.29 25 SER F CA 1
ATOM 5010 C C . SER F 1 25 ? 15.431 21.376 10.518 1.00 27.63 25 SER F C 1
ATOM 5011 O O . SER F 1 25 ? 15.733 21.897 9.439 1.00 27.83 25 SER F O 1
ATOM 5014 N N . CYS F 1 26 ? 15.535 20.062 10.734 1.00 24.28 26 CYS F N 1
ATOM 5015 C CA . CYS F 1 26 ? 15.866 19.163 9.634 1.00 24.65 26 CYS F CA 1
ATOM 5016 C C . CYS F 1 26 ? 14.681 18.992 8.692 1.00 25.13 26 CYS F C 1
ATOM 5017 O O . CYS F 1 26 ? 14.859 18.905 7.472 1.00 31.05 26 CYS F O 1
ATOM 5020 N N . MET F 1 27 ? 13.464 18.943 9.239 1.00 23.09 27 MET F N 1
ATOM 5021 C CA . MET F 1 27 ? 12.277 18.910 8.390 1.00 29.49 27 MET F CA 1
ATOM 5022 C C . MET F 1 27 ? 12.131 20.208 7.607 1.00 28.99 27 MET F C 1
ATOM 5023 O O . MET F 1 27 ? 11.725 20.195 6.439 1.00 33.51 27 MET F O 1
ATOM 5028 N N . THR F 1 28 ? 12.460 21.339 8.236 1.00 29.27 28 THR F N 1
ATOM 5029 C CA . THR F 1 28 ? 12.393 22.623 7.546 1.00 31.18 28 THR F CA 1
ATOM 5030 C C . THR F 1 28 ? 13.415 22.694 6.418 1.00 33.13 28 THR F C 1
ATOM 5031 O O . THR F 1 28 ? 13.075 23.013 5.274 1.00 34.04 28 THR F O 1
ATOM 5035 N N . ASP F 1 29 ? 14.676 22.386 6.723 1.00 29.86 29 ASP F N 1
ATOM 5036 C CA . ASP F 1 29 ? 15.748 22.604 5.759 1.00 31.16 29 ASP F CA 1
ATOM 5037 C C . ASP F 1 29 ? 15.739 21.566 4.641 1.00 35.23 29 ASP F C 1
ATOM 5038 O O . ASP F 1 29 ? 16.048 21.892 3.489 1.00 38.58 29 ASP F O 1
ATOM 5043 N N . ALA F 1 30 ? 15.384 20.317 4.949 1.00 30.87 30 ALA F N 1
ATOM 5044 C CA . ALA F 1 30 ? 15.448 19.255 3.951 1.00 32.17 30 ALA F CA 1
ATOM 5045 C C . ALA F 1 30 ? 14.140 19.051 3.201 1.00 32.27 30 ALA F C 1
ATOM 5046 O O . ALA F 1 30 ? 14.164 18.629 2.039 1.00 30.85 30 ALA F O 1
ATOM 5048 N N . LEU F 1 31 ? 12.999 19.333 3.831 1.00 32.39 31 LEU F N 1
ATOM 5049 C CA . LEU F 1 31 ? 11.703 19.108 3.209 1.00 34.11 31 LEU F CA 1
ATOM 5050 C C . LEU F 1 31 ? 10.883 20.378 3.038 1.00 32.20 31 LEU F C 1
ATOM 5051 O O . LEU F 1 31 ? 9.729 20.294 2.601 1.00 29.78 31 LEU F O 1
ATOM 5056 N N . GLN F 1 32 ? 11.439 21.546 3.366 1.00 35.78 32 GLN F N 1
ATOM 5057 C CA . GLN F 1 32 ? 10.786 22.842 3.178 1.00 36.05 32 GLN F CA 1
ATOM 5058 C C . GLN F 1 32 ? 9.467 22.950 3.935 1.00 34.71 32 GLN F C 1
ATOM 5059 O O . GLN F 1 32 ? 8.595 23.740 3.558 1.00 40.27 32 GLN F O 1
ATOM 5065 N N . TYR F 1 33 ? 9.301 22.168 4.999 1.00 35.32 33 TYR F N 1
ATOM 5066 C CA . TYR F 1 33 ? 8.123 22.318 5.839 1.00 36.69 33 TYR F CA 1
ATOM 5067 C C . TYR F 1 33 ? 8.273 23.554 6.723 1.00 35.67 33 TYR F C 1
ATOM 5068 O O . TYR F 1 33 ? 9.372 23.846 7.200 1.00 38.54 33 TYR F O 1
ATOM 5077 N N . PRO F 1 34 ? 7.190 24.298 6.954 1.00 44.26 34 PRO F N 1
ATOM 5078 C CA . PRO F 1 34 ? 7.277 25.433 7.868 1.00 40.95 34 PRO F CA 1
ATOM 5079 C C . PRO F 1 34 ? 7.458 24.954 9.294 1.00 36.71 34 PRO F C 1
ATOM 5080 O O . PRO F 1 34 ? 6.939 23.890 9.679 1.00 41.14 34 PRO F O 1
ATOM 5084 N N . PRO F 1 35 ? 8.216 25.686 10.114 1.00 36.93 35 PRO F N 1
ATOM 5085 C CA . PRO F 1 35 ? 8.385 25.276 11.520 1.00 43.33 35 PRO F CA 1
ATOM 5086 C C . PRO F 1 35 ? 7.083 25.227 12.303 1.00 43.37 35 PRO F C 1
ATOM 5087 O O . PRO F 1 35 ? 7.014 24.506 13.307 1.00 46.09 35 PRO F O 1
ATOM 5091 N N . GLU F 1 36 ? 6.051 25.963 11.881 1.00 42.55 36 GLU F N 1
ATOM 5092 C CA . GLU F 1 36 ? 4.768 25.918 12.576 1.00 48.73 36 GLU F CA 1
ATOM 5093 C C . GLU F 1 36 ? 4.107 24.550 12.482 1.00 43.97 36 GLU F C 1
ATOM 5094 O O . GLU F 1 36 ? 3.244 24.232 13.307 1.00 43.94 36 GLU F O 1
ATOM 5100 N N . LYS F 1 37 ? 4.491 23.737 11.500 1.00 40.22 37 LYS F N 1
ATOM 5101 C CA . LYS F 1 37 ? 3.925 22.413 11.295 1.00 35.41 37 LYS F CA 1
ATOM 5102 C C . LYS F 1 37 ? 4.595 21.342 12.153 1.00 38.21 37 LYS F C 1
ATOM 5103 O O . LYS F 1 37 ? 4.543 20.159 11.801 1.00 40.56 37 LYS F O 1
ATOM 5109 N N . ARG F 1 38 ? 5.221 21.733 13.262 1.00 37.30 38 ARG F N 1
ATOM 5110 C CA . ARG F 1 38 ? 5.876 20.771 14.141 1.00 30.76 38 ARG F CA 1
ATOM 5111 C C . ARG F 1 38 ? 4.866 19.776 14.698 1.00 36.66 38 ARG F C 1
ATOM 5112 O O . ARG F 1 38 ? 3.862 20.164 15.301 1.00 32.42 38 ARG F O 1
ATOM 5120 N N . ASN F 1 39 ? 5.145 18.484 14.506 1.00 31.75 39 ASN F N 1
ATOM 5121 C CA . ASN F 1 39 ? 4.211 17.418 14.881 1.00 31.28 39 ASN F CA 1
ATOM 5122 C C . ASN F 1 39 ? 5.046 16.212 15.321 1.00 23.67 39 ASN F C 1
ATOM 5123 O O . ASN F 1 39 ? 5.434 15.380 14.498 1.00 22.52 39 ASN F O 1
ATOM 5128 N N . GLN F 1 40 ? 5.312 16.129 16.624 1.00 21.72 40 GLN F N 1
ATOM 5129 C CA . GLN F 1 40 ? 6.203 15.112 17.165 1.00 25.67 40 GLN F CA 1
ATOM 5130 C C . GLN F 1 40 ? 5.607 14.492 18.419 1.00 22.96 40 GLN F C 1
ATOM 5131 O O . GLN F 1 40 ? 4.972 15.181 19.222 1.00 23.07 40 GLN F O 1
ATOM 5137 N N . ARG F 1 41 ? 5.833 13.189 18.584 1.00 17.15 41 ARG F N 1
ATOM 5138 C CA . ARG F 1 41 ? 5.433 12.452 19.775 1.00 19.03 41 ARG F CA 1
ATOM 5139 C C . ARG F 1 41 ? 6.649 11.728 20.333 1.00 19.95 41 ARG F C 1
ATOM 5140 O O . ARG F 1 41 ? 7.314 10.980 19.609 1.00 15.65 41 ARG F O 1
ATOM 5148 N N . PHE F 1 42 ? 6.936 11.947 21.614 1.00 19.82 42 PHE F N 1
ATOM 5149 C CA . PHE F 1 42 ? 8.055 11.304 22.288 1.00 21.07 42 PHE F CA 1
ATOM 5150 C C . PHE F 1 42 ? 7.560 10.139 23.135 1.00 21.94 42 PHE F C 1
ATOM 5151 O O . PHE F 1 42 ? 6.509 10.225 23.776 1.00 18.78 42 PHE F O 1
ATOM 5159 N N . PHE F 1 43 ? 8.328 9.052 23.136 1.00 19.68 43 PHE F N 1
ATOM 5160 C CA . PHE F 1 43 ? 7.985 7.833 23.866 1.00 19.73 43 PHE F CA 1
ATOM 5161 C C . PHE F 1 43 ? 9.187 7.408 24.698 1.00 23.97 43 PHE F C 1
ATOM 5162 O O . PHE F 1 43 ? 9.965 6.535 24.289 1.00 15.97 43 PHE F O 1
ATOM 5170 N N . PRO F 1 44 ? 9.374 8.011 25.873 1.00 18.88 44 PRO F N 1
ATOM 5171 C CA . PRO F 1 44 ? 10.488 7.608 26.743 1.00 24.02 44 PRO F CA 1
ATOM 5172 C C . PRO F 1 44 ? 10.264 6.202 27.280 1.00 23.68 44 PRO F C 1
ATOM 5173 O O . PRO F 1 44 ? 9.221 5.905 27.867 1.00 27.64 44 PRO F O 1
ATOM 5177 N N . LEU F 1 45 ? 11.253 5.337 27.079 1.00 24.56 45 LEU F N 1
ATOM 5178 C CA . LEU F 1 45 ? 11.106 3.912 27.329 1.00 27.96 45 LEU F CA 1
ATOM 5179 C C . LEU F 1 45 ? 11.921 3.470 28.536 1.00 27.32 45 LEU F C 1
ATOM 5180 O O . LEU F 1 45 ? 12.990 4.017 28.825 1.00 23.92 45 LEU F O 1
ATOM 5185 N N . GLU F 1 46 ? 11.399 2.465 29.234 1.00 30.58 46 GLU F N 1
ATOM 5186 C CA . GLU F 1 46 ? 12.179 1.748 30.227 1.00 33.38 46 GLU F CA 1
ATOM 5187 C C . GLU F 1 46 ? 13.245 0.905 29.530 1.00 30.51 46 GLU F C 1
ATOM 5188 O O . GLU F 1 46 ? 13.141 0.580 28.344 1.00 25.33 46 GLU F O 1
ATOM 5194 N N . ARG F 1 47 ? 14.288 0.547 30.282 1.00 30.71 47 ARG F N 1
ATOM 5195 C CA . ARG F 1 47 ? 15.376 -0.222 29.685 1.00 33.52 47 ARG F CA 1
ATOM 5196 C C . ARG F 1 47 ? 14.999 -1.682 29.478 1.00 31.65 47 ARG F C 1
ATOM 5197 O O . ARG F 1 47 ? 15.562 -2.343 28.599 1.00 32.89 47 ARG F O 1
ATOM 5205 N N . SER F 1 48 ? 14.062 -2.203 30.270 1.00 30.95 48 SER F N 1
ATOM 5206 C CA . SER F 1 48 ? 13.568 -3.552 30.032 1.00 31.50 48 SER F CA 1
ATOM 5207 C C . SER F 1 48 ? 12.629 -3.620 28.835 1.00 28.21 48 SER F C 1
ATOM 5208 O O . SER F 1 48 ? 12.341 -4.723 28.356 1.00 28.15 48 SER F O 1
ATOM 5211 N N . ASP F 1 49 ? 12.157 -2.475 28.342 1.00 23.42 49 ASP F N 1
ATOM 5212 C CA . ASP F 1 49 ? 11.270 -2.413 27.191 1.00 25.92 49 ASP F CA 1
ATOM 5213 C C . ASP F 1 49 ? 11.997 -2.095 25.890 1.00 25.54 49 ASP F C 1
ATOM 5214 O O . ASP F 1 49 ? 11.375 -2.152 24.824 1.00 22.94 49 ASP F O 1
ATOM 5219 N N . PHE F 1 50 ? 13.286 -1.767 25.947 1.00 22.02 50 PHE F N 1
ATOM 5220 C CA . PHE F 1 50 ? 14.050 -1.326 24.782 1.00 23.40 50 PHE F CA 1
ATOM 5221 C C . PHE F 1 50 ? 15.223 -2.280 24.563 1.00 21.19 50 PHE F C 1
ATOM 5222 O O . PHE F 1 50 ? 16.284 -2.135 25.177 1.00 25.98 50 PHE F O 1
ATOM 5230 N N . PHE F 1 51 ? 15.028 -3.256 23.680 1.00 24.25 51 PHE F N 1
ATOM 5231 C CA . PHE F 1 51 ? 16.083 -4.183 23.275 1.00 20.21 51 PHE F CA 1
ATOM 5232 C C . PHE F 1 51 ? 16.674 -3.670 21.965 1.00 22.94 51 PHE F C 1
ATOM 5233 O O . PHE F 1 51 ? 16.067 -3.811 20.901 1.00 25.03 51 PHE F O 1
ATOM 5241 N N . TYR F 1 52 ? 17.853 -3.070 22.045 1.00 23.84 52 TYR F N 1
ATOM 5242 C CA . TYR F 1 52 ? 18.602 -2.634 20.880 1.00 22.18 52 TYR F CA 1
ATOM 5243 C C . TYR F 1 52 ? 19.834 -3.514 20.693 1.00 24.52 52 TYR F C 1
ATOM 5244 O O . TYR F 1 52 ? 20.228 -4.240 21.612 1.00 23.71 52 TYR F O 1
ATOM 5253 N N . PRO F 1 53 ? 20.452 -3.501 19.512 1.00 25.85 53 PRO F N 1
ATOM 5254 C CA . PRO F 1 53 ? 21.627 -4.359 19.278 1.00 25.33 53 PRO F CA 1
ATOM 5255 C C . PRO F 1 53 ? 22.746 -4.041 20.252 1.00 34.32 53 PRO F C 1
ATOM 5256 O O . PRO F 1 53 ? 22.997 -2.867 20.566 1.00 31.48 53 PRO F O 1
ATOM 5260 N N . PRO F 1 54 ? 23.439 -5.066 20.761 1.00 33.48 54 PRO F N 1
ATOM 5261 C CA . PRO F 1 54 ? 24.440 -4.829 21.813 1.00 36.36 54 PRO F CA 1
ATOM 5262 C C . PRO F 1 54 ? 25.636 -4.007 21.368 1.00 32.27 54 PRO F C 1
ATOM 5263 O O . PRO F 1 54 ? 26.374 -3.518 22.232 1.00 34.22 54 PRO F O 1
ATOM 5267 N N . ASP F 1 55 ? 25.862 -3.831 20.067 1.00 37.42 55 ASP F N 1
ATOM 5268 C CA . ASP F 1 55 ? 26.979 -3.003 19.628 1.00 34.02 55 ASP F CA 1
ATOM 5269 C C . ASP F 1 55 ? 26.697 -1.511 19.774 1.00 35.04 55 ASP F C 1
ATOM 5270 O O . ASP F 1 55 ? 27.530 -0.696 19.364 1.00 50.94 55 ASP F O 1
ATOM 5275 N N . ARG F 1 56 ? 25.559 -1.142 20.356 1.00 29.45 56 ARG F N 1
ATOM 5276 C CA . ARG F 1 56 ? 25.159 0.243 20.549 1.00 33.41 56 ARG F CA 1
ATOM 5277 C C . ARG F 1 56 ? 25.142 0.586 22.033 1.00 31.77 56 ARG F C 1
ATOM 5278 O O . ARG F 1 56 ? 25.286 -0.278 22.903 1.00 35.20 56 ARG F O 1
ATOM 5286 N N . THR F 1 57 ? 24.953 1.871 22.314 1.00 24.52 57 THR F N 1
ATOM 5287 C CA . THR F 1 57 ? 25.024 2.401 23.665 1.00 28.31 57 THR F CA 1
ATOM 5288 C C . THR F 1 57 ? 23.638 2.767 24.182 1.00 27.63 57 THR F C 1
ATOM 5289 O O . THR F 1 57 ? 22.635 2.724 23.464 1.00 24.48 57 THR F O 1
ATOM 5293 N N . GLU F 1 58 ? 23.609 3.144 25.461 1.00 29.72 58 GLU F N 1
ATOM 5294 C CA . GLU F 1 58 ? 22.390 3.544 26.153 1.00 27.21 58 GLU F CA 1
ATOM 5295 C C . GLU F 1 58 ? 21.684 4.723 25.498 1.00 33.80 58 GLU F C 1
ATOM 5296 O O . GLU F 1 58 ? 20.520 4.984 25.821 1.00 28.52 58 GLU F O 1
ATOM 5302 N N . ARG F 1 59 ? 22.353 5.449 24.610 1.00 27.47 59 ARG F N 1
ATOM 5303 C CA . ARG F 1 59 ? 21.777 6.621 23.972 1.00 25.67 59 ARG F CA 1
ATOM 5304 C C . ARG F 1 59 ? 21.097 6.292 22.648 1.00 24.87 59 ARG F C 1
ATOM 5305 O O . ARG F 1 59 ? 20.776 7.209 21.885 1.00 20.00 59 ARG F O 1
ATOM 5313 N N . TYR F 1 60 ? 20.874 5.009 22.366 1.00 18.19 60 TYR F N 1
ATOM 5314 C CA . TYR F 1 60 ? 20.256 4.599 21.112 1.00 23.55 60 TYR F CA 1
ATOM 5315 C C . TYR F 1 60 ? 18.879 5.232 20.953 1.00 24.99 60 TYR F C 1
ATOM 5316 O O . TYR F 1 60 ? 18.074 5.257 21.890 1.00 15.29 60 TYR F O 1
ATOM 5325 N N . THR F 1 61 ? 18.608 5.742 19.753 1.00 19.85 61 THR F N 1
ATOM 5326 C CA . THR F 1 61 ? 17.406 6.520 19.492 1.00 20.86 61 THR F CA 1
ATOM 5327 C C . THR F 1 61 ? 16.842 6.153 18.127 1.00 20.52 61 THR F C 1
ATOM 5328 O O . THR F 1 61 ? 17.595 5.972 17.166 1.00 18.12 61 THR F O 1
ATOM 5332 N N . ILE F 1 62 ? 15.515 6.047 18.047 1.00 17.53 62 ILE F N 1
ATOM 5333 C CA . ILE F 1 62 ? 14.811 5.731 16.810 1.00 13.15 62 ILE F CA 1
ATOM 5334 C C . ILE F 1 62 ? 13.857 6.872 16.482 1.00 16.42 62 ILE F C 1
ATOM 5335 O O . ILE F 1 62 ? 13.150 7.373 17.363 1.00 14.42 62 ILE F O 1
ATOM 5340 N N . ILE F 1 63 ? 13.843 7.284 15.217 1.00 12.68 63 ILE F N 1
ATOM 5341 C CA . ILE F 1 63 ? 12.916 8.295 14.722 1.00 15.02 63 ILE F CA 1
ATOM 5342 C C . ILE F 1 63 ? 12.057 7.657 13.640 1.00 18.23 63 ILE F C 1
ATOM 5343 O O . ILE F 1 63 ? 12.585 7.123 12.657 1.00 19.24 63 ILE F O 1
ATOM 5348 N N . GLU F 1 64 ? 10.740 7.711 13.820 1.00 17.51 64 GLU F N 1
ATOM 5349 C CA . GLU F 1 64 ? 9.785 7.247 12.823 1.00 21.90 64 GLU F CA 1
ATOM 5350 C C . GLU F 1 64 ? 9.087 8.457 12.220 1.00 20.77 64 GLU F C 1
ATOM 5351 O O . GLU F 1 64 ? 8.395 9.195 12.929 1.00 19.25 64 GLU F O 1
ATOM 5357 N N . LEU F 1 65 ? 9.276 8.664 10.921 1.00 15.73 65 LEU F N 1
ATOM 5358 C CA . LEU F 1 65 ? 8.615 9.737 10.193 1.00 16.57 65 LEU F CA 1
ATOM 5359 C C . LEU F 1 65 ? 7.558 9.144 9.273 1.00 20.06 65 LEU F C 1
ATOM 5360 O O . LEU F 1 65 ? 7.831 8.186 8.543 1.00 19.59 65 LEU F O 1
ATOM 5365 N N . SER F 1 66 ? 6.357 9.715 9.314 1.00 19.27 66 SER F N 1
ATOM 5366 C CA . SER F 1 66 ? 5.260 9.313 8.442 1.00 21.25 66 SER F CA 1
ATOM 5367 C C . SER F 1 66 ? 4.738 10.555 7.737 1.00 21.98 66 SER F C 1
ATOM 5368 O O . SER F 1 66 ? 4.294 11.502 8.394 1.00 21.29 66 SER F O 1
ATOM 5371 N N . MET F 1 67 ? 4.799 10.557 6.406 1.00 20.81 67 MET F N 1
ATOM 5372 C CA . MET F 1 67 ? 4.404 11.719 5.624 1.00 24.97 67 MET F CA 1
ATOM 5373 C C . MET F 1 67 ? 3.748 11.260 4.329 1.00 23.23 67 MET F C 1
ATOM 5374 O O . MET F 1 67 ? 3.589 10.062 4.073 1.00 21.40 67 MET F O 1
ATOM 5379 N N . PHE F 1 68 ? 3.365 12.236 3.509 1.00 24.77 68 PHE F N 1
ATOM 5380 C CA . PHE F 1 68 ? 2.822 11.954 2.189 1.00 23.81 68 PHE F CA 1
ATOM 5381 C C . PHE F 1 68 ? 3.884 11.319 1.301 1.00 24.07 68 PHE F C 1
ATOM 5382 O O . PHE F 1 68 ? 5.083 11.573 1.447 1.00 24.67 68 PHE F O 1
ATOM 5390 N N . GLU F 1 69 ? 3.432 10.490 0.369 1.00 24.76 69 GLU F N 1
ATOM 5391 C CA . GLU F 1 69 ? 4.310 10.069 -0.707 1.00 27.45 69 GLU F CA 1
ATOM 5392 C C . GLU F 1 69 ? 4.420 11.188 -1.738 1.00 20.85 69 GLU F C 1
ATOM 5393 O O . GLU F 1 69 ? 3.543 12.047 -1.857 1.00 31.63 69 GLU F O 1
ATOM 5399 N N . GLY F 1 70 ? 5.523 11.184 -2.476 1.00 23.06 70 GLY F N 1
ATOM 5400 C CA . GLY F 1 70 ? 5.744 12.163 -3.525 1.00 22.29 70 GLY F CA 1
ATOM 5401 C C . GLY F 1 70 ? 7.025 12.959 -3.406 1.00 30.72 70 GLY F C 1
ATOM 5402 O O . GLY F 1 70 ? 7.408 13.623 -4.379 1.00 27.81 70 GLY F O 1
ATOM 5403 N N . ARG F 1 71 ? 7.702 12.946 -2.262 1.00 24.27 71 ARG F N 1
ATOM 5404 C CA . ARG F 1 71 ? 9.005 13.583 -2.181 1.00 26.50 71 ARG F CA 1
ATOM 5405 C C . ARG F 1 71 ? 10.059 12.698 -2.841 1.00 27.10 71 ARG F C 1
ATOM 5406 O O . ARG F 1 71 ? 9.884 11.486 -2.993 1.00 27.77 71 ARG F O 1
ATOM 5414 N N . SER F 1 72 ? 11.164 13.320 -3.240 1.00 24.86 72 SER F N 1
ATOM 5415 C CA . SER F 1 72 ? 12.204 12.592 -3.949 1.00 22.04 72 SER F CA 1
ATOM 5416 C C . SER F 1 72 ? 13.097 11.828 -2.975 1.00 26.41 72 SER F C 1
ATOM 5417 O O . SER F 1 72 ? 13.206 12.164 -1.792 1.00 22.48 72 SER F O 1
ATOM 5420 N N . VAL F 1 73 ? 13.738 10.779 -3.498 1.00 22.54 73 VAL F N 1
ATOM 5421 C CA . VAL F 1 73 ? 14.688 10.006 -2.701 1.00 21.55 73 VAL F CA 1
ATOM 5422 C C . VAL F 1 73 ? 15.829 10.895 -2.226 1.00 24.09 73 VAL F C 1
ATOM 5423 O O . VAL F 1 73 ? 16.278 10.798 -1.077 1.00 26.43 73 VAL F O 1
ATOM 5427 N N . ALA F 1 74 ? 16.306 11.787 -3.100 1.00 23.40 74 ALA F N 1
ATOM 5428 C CA . ALA F 1 74 ? 17.408 12.672 -2.738 1.00 24.68 74 ALA F CA 1
ATOM 5429 C C . ALA F 1 74 ? 17.017 13.615 -1.606 1.00 23.59 74 ALA F C 1
ATOM 5430 O O . ALA F 1 74 ? 17.844 13.935 -0.743 1.00 24.90 74 ALA F O 1
ATOM 5432 N N . ALA F 1 75 ? 15.761 14.070 -1.591 1.00 21.43 75 ALA F N 1
ATOM 5433 C CA . ALA F 1 75 ? 15.304 14.940 -0.513 1.00 22.41 75 ALA F CA 1
ATOM 5434 C C . ALA F 1 75 ? 15.190 14.192 0.809 1.00 25.93 75 ALA F C 1
ATOM 5435 O O . ALA F 1 75 ? 15.460 14.767 1.869 1.00 24.45 75 ALA F O 1
ATOM 5437 N N . LYS F 1 76 ? 14.788 12.919 0.769 1.00 26.01 76 LYS F N 1
ATOM 5438 C CA . LYS F 1 76 ? 14.690 12.139 1.997 1.00 21.55 76 LYS F CA 1
ATOM 5439 C C . LYS F 1 76 ? 16.070 11.773 2.527 1.00 24.85 76 LYS F C 1
ATOM 5440 O O . LYS F 1 76 ? 16.281 11.736 3.745 1.00 24.86 76 LYS F O 1
ATOM 5446 N N . LYS F 1 77 ? 17.022 11.501 1.630 1.00 24.74 77 LYS F N 1
ATOM 5447 C CA . LYS F 1 77 ? 18.392 11.245 2.061 1.00 27.59 77 LYS F CA 1
ATOM 5448 C C . LYS F 1 77 ? 19.014 12.492 2.676 1.00 29.66 77 LYS F C 1
ATOM 5449 O O . LYS F 1 77 ? 19.771 12.399 3.650 1.00 26.61 77 LYS F O 1
ATOM 5455 N N . GLN F 1 78 ? 18.710 13.664 2.113 1.00 29.20 78 GLN F N 1
ATOM 5456 C CA . GLN F 1 78 ? 19.140 14.924 2.711 1.00 31.03 78 GLN F CA 1
ATOM 5457 C C . GLN F 1 78 ? 18.685 15.022 4.161 1.00 25.64 78 GLN F C 1
ATOM 5458 O O . GLN F 1 78 ? 19.470 15.366 5.052 1.00 22.65 78 GLN F O 1
ATOM 5464 N N . LEU F 1 79 ? 17.408 14.721 4.411 1.00 30.81 79 LEU F N 1
ATOM 5465 C CA . LEU F 1 79 ? 16.886 14.727 5.774 1.00 25.57 79 LEU F CA 1
ATOM 5466 C C . LEU F 1 79 ? 17.642 13.747 6.660 1.00 24.99 79 LEU F C 1
ATOM 5467 O O . LEU F 1 79 ? 17.972 14.062 7.810 1.00 23.57 79 LEU F O 1
ATOM 5472 N N . ILE F 1 80 ? 17.924 12.551 6.140 1.00 22.38 80 ILE F N 1
ATOM 5473 C CA . ILE F 1 80 ? 18.659 11.553 6.911 1.00 23.05 80 ILE F CA 1
ATOM 5474 C C . ILE F 1 80 ? 20.044 12.077 7.269 1.00 22.19 80 ILE F C 1
ATOM 5475 O O . ILE F 1 80 ? 20.497 11.954 8.413 1.00 23.31 80 ILE F O 1
ATOM 5480 N N . ARG F 1 81 ? 20.731 12.680 6.297 1.00 22.29 81 ARG F N 1
ATOM 5481 C CA . ARG F 1 81 ? 22.078 13.188 6.540 1.00 25.99 81 ARG F CA 1
ATOM 5482 C C . ARG F 1 81 ? 22.067 14.304 7.578 1.00 25.02 81 ARG F C 1
ATOM 5483 O O . ARG F 1 81 ? 22.882 14.310 8.508 1.00 23.31 81 ARG F O 1
ATOM 5491 N N . LEU F 1 82 ? 21.144 15.259 7.435 1.00 26.01 82 LEU F N 1
ATOM 5492 C CA . LEU F 1 82 ? 21.058 16.361 8.389 1.00 29.77 82 LEU F CA 1
ATOM 5493 C C . LEU F 1 82 ? 20.768 15.857 9.797 1.00 26.50 82 LEU F C 1
ATOM 5494 O O . LEU F 1 82 ? 21.359 16.338 10.771 1.00 30.39 82 LEU F O 1
ATOM 5499 N N . LEU F 1 83 ? 19.859 14.887 9.923 1.00 22.71 83 LEU F N 1
ATOM 5500 C CA . LEU F 1 83 ? 19.510 14.362 11.239 1.00 27.00 83 LEU F CA 1
ATOM 5501 C C . LEU F 1 83 ? 20.719 13.741 11.928 1.00 22.57 83 LEU F C 1
ATOM 5502 O O . LEU F 1 83 ? 20.947 13.971 13.120 1.00 24.48 83 LEU F O 1
ATOM 5507 N N . PHE F 1 84 ? 21.507 12.952 11.193 1.00 22.20 84 PHE F N 1
ATOM 5508 C CA . PHE F 1 84 ? 22.709 12.362 11.775 1.00 23.38 84 PHE F CA 1
ATOM 5509 C C . PHE F 1 84 ? 23.710 13.438 12.177 1.00 27.81 84 PHE F C 1
ATOM 5510 O O . PHE F 1 84 ? 24.389 13.312 13.203 1.00 23.58 84 PHE F O 1
ATOM 5518 N N . GLU F 1 85 ? 23.813 14.504 11.382 1.00 23.41 85 GLU F N 1
ATOM 5519 C CA . GLU F 1 85 ? 24.767 15.566 11.686 1.00 31.58 85 GLU F CA 1
ATOM 5520 C C . GLU F 1 85 ? 24.333 16.371 12.906 1.00 25.92 85 GLU F C 1
ATOM 5521 O O . GLU F 1 85 ? 25.137 16.630 13.809 1.00 33.08 85 GLU F O 1
ATOM 5527 N N . ARG F 1 86 ? 23.059 16.764 12.957 1.00 27.85 86 ARG F N 1
ATOM 5528 C CA . ARG F 1 86 ? 22.625 17.771 13.918 1.00 27.24 86 ARG F CA 1
ATOM 5529 C C . ARG F 1 86 ? 22.295 17.204 15.294 1.00 28.96 86 ARG F C 1
ATOM 5530 O O . ARG F 1 86 ? 22.268 17.968 16.265 1.00 33.92 86 ARG F O 1
ATOM 5538 N N . VAL F 1 87 ? 22.036 15.897 15.411 1.00 29.93 87 VAL F N 1
ATOM 5539 C CA . VAL F 1 87 ? 21.841 15.294 16.730 1.00 30.83 87 VAL F CA 1
ATOM 5540 C C . VAL F 1 87 ? 23.150 14.830 17.349 1.00 32.59 87 VAL F C 1
ATOM 5541 O O . VAL F 1 87 ? 23.176 14.489 18.542 1.00 30.02 87 VAL F O 1
ATOM 5545 N N . GLN F 1 88 ? 24.233 14.800 16.574 1.00 35.55 88 GLN F N 1
ATOM 5546 C CA . GLN F 1 88 ? 25.537 14.421 17.110 1.00 35.57 88 GLN F CA 1
ATOM 5547 C C . GLN F 1 88 ? 25.987 15.281 18.291 1.00 37.66 88 GLN F C 1
ATOM 5548 O O . GLN F 1 88 ? 26.610 14.725 19.215 1.00 38.30 88 GLN F O 1
ATOM 5554 N N . PRO F 1 89 ? 25.729 16.596 18.342 1.00 29.21 89 PRO F N 1
ATOM 5555 C CA . PRO F 1 89 ? 26.112 17.365 19.539 1.00 33.79 89 PRO F CA 1
ATOM 5556 C C . PRO F 1 89 ? 25.320 17.022 20.792 1.00 37.07 89 PRO F C 1
ATOM 5557 O O . PRO F 1 89 ? 25.737 17.425 21.884 1.00 36.37 89 PRO F O 1
ATOM 5561 N N . LEU F 1 90 ? 24.202 16.307 20.681 1.00 36.62 90 LEU F N 1
ATOM 5562 C CA . LEU F 1 90 ? 23.400 15.947 21.845 1.00 35.11 90 LEU F CA 1
ATOM 5563 C C . LEU F 1 90 ? 23.889 14.681 22.538 1.00 33.94 90 LEU F C 1
ATOM 5564 O O . LEU F 1 90 ? 23.245 14.226 23.490 1.00 32.51 90 LEU F O 1
ATOM 5569 N N . GLY F 1 91 ? 25.008 14.112 22.097 1.00 31.84 91 GLY F N 1
ATOM 5570 C CA . GLY F 1 91 ? 25.489 12.851 22.616 1.00 33.09 91 GLY F CA 1
ATOM 5571 C C . GLY F 1 91 ? 25.032 11.632 21.846 1.00 34.58 91 GLY F C 1
ATOM 5572 O O . GLY F 1 91 ? 25.380 10.509 22.234 1.00 34.56 91 GLY F O 1
ATOM 5573 N N . ILE F 1 92 ? 24.270 11.814 20.772 1.00 33.13 92 ILE F N 1
ATOM 5574 C CA . ILE F 1 92 ? 23.752 10.717 19.962 1.00 31.56 92 ILE F CA 1
ATOM 5575 C C . ILE F 1 92 ? 24.648 10.598 18.735 1.00 26.48 92 ILE F C 1
ATOM 5576 O O . ILE F 1 92 ? 24.528 11.375 17.784 1.00 28.05 92 ILE F O 1
ATOM 5581 N N . SER F 1 93 ? 25.552 9.621 18.751 1.00 34.56 93 SER F N 1
ATOM 5582 C CA . SER F 1 93 ? 26.403 9.373 17.599 1.00 30.69 93 SER F CA 1
ATOM 5583 C C . SER F 1 93 ? 25.635 8.584 16.539 1.00 31.92 93 SER F C 1
ATOM 5584 O O . SER F 1 93 ? 24.547 8.054 16.785 1.00 32.27 93 SER F O 1
ATOM 5587 N N . ALA F 1 94 ? 26.223 8.509 15.341 1.00 29.39 94 ALA F N 1
ATOM 5588 C CA . ALA F 1 94 ? 25.540 7.886 14.209 1.00 24.17 94 ALA F CA 1
ATOM 5589 C C . ALA F 1 94 ? 25.203 6.427 14.479 1.00 26.72 94 ALA F C 1
ATOM 5590 O O . ALA F 1 94 ? 24.194 5.920 13.974 1.00 24.86 94 ALA F O 1
ATOM 5592 N N . GLN F 1 95 ? 26.026 5.735 15.268 1.00 26.62 95 GLN F N 1
ATOM 5593 C CA . GLN F 1 95 ? 25.696 4.368 15.648 1.00 24.26 95 GLN F CA 1
ATOM 5594 C C . GLN F 1 95 ? 24.450 4.305 16.523 1.00 29.05 95 GLN F C 1
ATOM 5595 O O . GLN F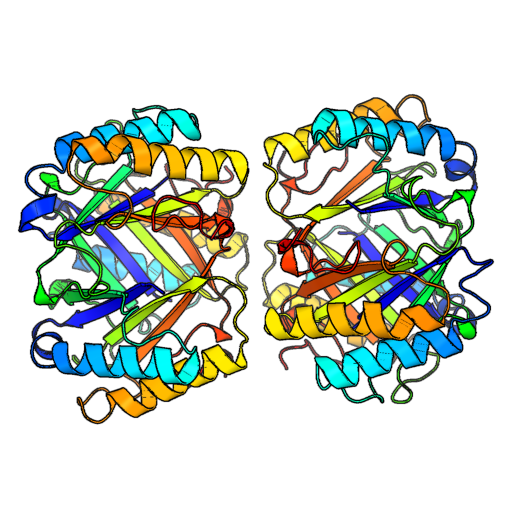 1 95 ? 23.802 3.256 16.582 1.00 30.82 95 GLN F O 1
ATOM 5597 N N . ASP F 1 96 ? 24.083 5.407 17.178 1.00 24.42 96 ASP F N 1
ATOM 5598 C CA . ASP F 1 96 ? 22.996 5.414 18.148 1.00 23.45 96 ASP F CA 1
ATOM 5599 C C . ASP F 1 96 ? 21.720 6.062 17.613 1.00 24.27 96 ASP F C 1
ATOM 5600 O O . ASP F 1 96 ? 20.842 6.426 18.401 1.00 21.46 96 ASP F O 1
ATOM 5605 N N . LEU F 1 97 ? 21.595 6.215 16.295 1.00 23.36 97 LEU F N 1
ATOM 5606 C CA . LEU F 1 97 ? 20.395 6.778 15.690 1.00 20.79 97 LEU F CA 1
ATOM 5607 C C . LEU F 1 97 ? 19.939 5.902 14.532 1.00 20.55 97 LEU F C 1
ATOM 5608 O O . LEU F 1 97 ? 20.756 5.454 13.722 1.00 20.38 97 LEU F O 1
ATOM 5613 N N . GLU F 1 98 ? 18.630 5.663 14.459 1.00 19.38 98 GLU F N 1
ATOM 5614 C CA . GLU F 1 98 ? 18.036 4.888 13.377 1.00 21.54 98 GLU F CA 1
ATOM 5615 C C . GLU F 1 98 ? 16.757 5.571 12.919 1.00 17.87 98 GLU F C 1
ATOM 5616 O O . GLU F 1 98 ? 15.900 5.903 13.742 1.00 16.11 98 GLU F O 1
ATOM 5622 N N . ILE F 1 99 ? 16.629 5.773 11.609 1.00 17.30 99 ILE F N 1
ATOM 5623 C CA . ILE F 1 99 ? 15.518 6.512 11.024 1.00 19.19 99 ILE F CA 1
ATOM 5624 C C . ILE F 1 99 ? 14.761 5.594 10.073 1.00 21.92 99 ILE F C 1
ATOM 5625 O O . ILE F 1 99 ? 15.366 4.771 9.378 1.00 13.82 99 ILE F O 1
ATOM 5630 N N . THR F 1 100 ? 13.434 5.727 10.057 1.00 17.01 100 THR F N 1
ATOM 5631 C CA . THR F 1 100 ? 12.584 4.994 9.128 1.00 16.97 100 THR F CA 1
ATOM 5632 C C . THR F 1 100 ? 11.458 5.903 8.661 1.00 15.28 100 THR F C 1
ATOM 5633 O O . THR F 1 100 ? 10.729 6.464 9.484 1.00 19.46 100 THR F O 1
ATOM 5637 N N . ILE F 1 101 ? 11.316 6.041 7.345 1.00 12.23 101 ILE F N 1
ATOM 5638 C CA . ILE F 1 101 ? 10.331 6.929 6.738 1.00 13.32 101 ILE F CA 1
ATOM 5639 C C . ILE F 1 101 ? 9.206 6.088 6.154 1.00 18.75 101 ILE F C 1
ATOM 5640 O O . ILE F 1 101 ? 9.455 5.158 5.377 1.00 17.85 101 ILE F O 1
ATOM 5645 N N . PHE F 1 102 ? 7.970 6.417 6.520 1.00 17.35 102 PHE F N 1
ATOM 5646 C CA . PHE F 1 102 ? 6.786 5.754 5.993 1.00 18.54 102 PHE F CA 1
ATOM 5647 C C . PHE F 1 102 ? 6.017 6.722 5.107 1.00 18.88 102 PHE F C 1
ATOM 5648 O O . PHE F 1 102 ? 5.808 7.881 5.481 1.00 19.82 102 PHE F O 1
ATOM 5656 N N . GLU F 1 103 ? 5.596 6.245 3.940 1.00 15.21 103 GLU F N 1
ATOM 5657 C CA . GLU F 1 103 ? 4.901 7.063 2.957 1.00 20.89 103 GLU F CA 1
ATOM 5658 C C . GLU F 1 103 ? 3.533 6.468 2.660 1.00 23.33 103 GLU F C 1
ATOM 5659 O O . GLU F 1 103 ? 3.383 5.246 2.569 1.00 31.56 103 GLU F O 1
ATOM 5665 N N . THR F 1 104 ? 2.541 7.339 2.502 1.00 18.37 104 THR F N 1
ATOM 5666 C CA . THR F 1 104 ? 1.173 6.954 2.186 1.00 20.84 104 THR F CA 1
ATOM 5667 C C . THR F 1 104 ? 0.574 7.974 1.230 1.00 24.65 104 THR F C 1
ATOM 5668 O O . THR F 1 104 ? 0.994 9.138 1.220 1.00 19.32 104 THR F O 1
ATOM 5672 N N . PRO F 1 105 ? -0.403 7.571 0.416 1.00 25.60 105 PRO F N 1
ATOM 5673 C CA . PRO F 1 105 ? -1.055 8.538 -0.475 1.00 26.50 105 PRO F CA 1
ATOM 5674 C C . PRO F 1 105 ? -1.821 9.591 0.311 1.00 25.55 105 PRO F C 1
ATOM 5675 O O . PRO F 1 105 ? -2.225 9.375 1.457 1.00 22.51 105 PRO F O 1
ATOM 5679 N N . LYS F 1 106 ? -2.013 10.751 -0.326 1.00 26.43 106 LYS F N 1
ATOM 5680 C CA . LYS F 1 106 ? -2.704 11.854 0.333 1.00 26.76 106 LYS F CA 1
ATOM 5681 C C . LYS F 1 106 ? -4.124 11.466 0.725 1.00 27.54 106 LYS F C 1
ATOM 5682 O O . LYS F 1 106 ? -4.602 11.844 1.801 1.00 22.48 106 LYS F O 1
ATOM 5688 N N . HIS F 1 107 ? -4.814 10.709 -0.130 1.00 22.48 107 HIS F N 1
ATOM 5689 C CA . HIS F 1 107 ? -6.193 10.340 0.168 1.00 26.06 107 HIS F CA 1
ATOM 5690 C C . HIS F 1 107 ? -6.310 9.326 1.298 1.00 27.02 107 HIS F C 1
ATOM 5691 O O . HIS F 1 107 ? -7.434 8.979 1.677 1.00 23.83 107 HIS F O 1
ATOM 5698 N N . ASN F 1 108 ? -5.195 8.846 1.843 1.00 21.92 108 ASN F N 1
ATOM 5699 C CA . ASN F 1 108 ? -5.206 8.024 3.044 1.00 20.42 108 ASN F CA 1
ATOM 5700 C C . ASN F 1 108 ? -5.106 8.852 4.318 1.00 24.74 108 ASN F C 1
ATOM 5701 O O . ASN F 1 108 ? -5.179 8.287 5.415 1.00 24.02 108 ASN F O 1
ATOM 5706 N N . TRP F 1 109 ? -4.935 10.164 4.198 1.00 19.72 109 TRP F N 1
ATOM 5707 C CA . TRP F 1 109 ? -4.802 11.054 5.340 1.00 22.55 109 TRP F CA 1
ATOM 5708 C C . TRP F 1 109 ? -6.092 11.827 5.576 1.00 24.15 109 TRP F C 1
ATOM 5709 O O . TRP F 1 109 ? -6.856 12.105 4.648 1.00 25.65 109 TRP F O 1
ATOM 5720 N N . GLY F 1 110 ? -6.319 12.178 6.837 1.00 20.98 110 GLY F N 1
ATOM 5721 C CA . GLY F 1 110 ? -7.402 13.064 7.205 1.00 23.99 110 GLY F CA 1
ATOM 5722 C C . GLY F 1 110 ? -6.909 14.164 8.120 1.00 28.14 110 GLY F C 1
ATOM 5723 O O . GLY F 1 110 ? -6.306 13.886 9.161 1.00 26.76 110 GLY F O 1
ATOM 5724 N N . PHE F 1 111 ? -7.140 15.417 7.738 1.00 28.22 111 PHE F N 1
ATOM 5725 C CA . PHE F 1 111 ? -6.719 16.543 8.559 1.00 33.19 111 PHE F CA 1
ATOM 5726 C C . PHE F 1 111 ? -7.519 17.773 8.161 1.00 36.25 111 PHE F C 1
ATOM 5727 O O . PHE F 1 111 ? -7.859 17.956 6.988 1.00 30.95 111 PHE F O 1
ATOM 5735 N N . ARG F 1 112 ? -7.804 18.613 9.157 1.00 40.15 112 ARG F N 1
ATOM 5736 C CA . ARG F 1 112 ? -8.598 19.828 8.968 1.00 34.72 112 ARG F CA 1
ATOM 5737 C C . ARG F 1 112 ? -9.935 19.513 8.303 1.00 35.22 112 ARG F C 1
ATOM 5738 O O . ARG F 1 112 ? -10.407 20.237 7.423 1.00 38.72 112 ARG F O 1
ATOM 5746 N N . GLY F 1 113 ? -10.543 18.404 8.725 1.00 33.70 113 GLY F N 1
ATOM 5747 C CA . GLY F 1 113 ? -11.889 18.052 8.336 1.00 38.27 113 GLY F CA 1
ATOM 5748 C C . GLY F 1 113 ? -12.020 17.244 7.062 1.00 35.01 113 GLY F C 1
ATOM 5749 O O . GLY F 1 113 ? -13.084 16.653 6.835 1.00 38.69 113 GLY F O 1
ATOM 5750 N N . LEU F 1 114 ? -10.986 17.184 6.230 1.00 37.71 114 LEU F N 1
ATOM 5751 C CA . LEU F 1 114 ? -11.148 16.608 4.905 1.00 41.91 114 LEU F CA 1
ATOM 5752 C C . LEU F 1 114 ? -10.043 15.614 4.577 1.00 43.12 114 LEU F C 1
ATOM 5753 O O . LEU F 1 114 ? -8.954 15.668 5.159 1.00 31.33 114 LEU F O 1
ATOM 5758 N N . PRO F 1 115 ? -10.313 14.674 3.665 1.00 42.67 115 PRO F N 1
ATOM 5759 C CA . PRO F 1 115 ? -9.249 13.800 3.152 1.00 37.67 115 PRO F CA 1
ATOM 5760 C C . PRO F 1 115 ? -8.111 14.608 2.551 1.00 38.80 115 PRO F C 1
ATOM 5761 O O . PRO F 1 115 ? -8.305 15.705 2.025 1.00 39.33 115 PRO F O 1
ATOM 5765 N N . GLY F 1 116 ? -6.909 14.037 2.622 1.00 35.66 116 GLY F N 1
ATOM 5766 C CA . GLY F 1 116 ? -5.707 14.824 2.391 1.00 33.76 116 GLY F CA 1
ATOM 5767 C C . GLY F 1 116 ? -5.577 15.337 0.972 1.00 36.44 116 GLY F C 1
ATOM 5768 O O . GLY F 1 116 ? -4.931 16.363 0.734 1.00 42.10 116 GLY F O 1
ATOM 5769 N N . ASP F 1 117 ? -6.176 14.644 0.014 1.00 31.71 117 ASP F N 1
ATOM 5770 C CA . ASP F 1 117 ? -6.067 15.085 -1.367 1.00 37.68 117 ASP F CA 1
ATOM 5771 C C . ASP F 1 117 ? -7.052 16.196 -1.713 1.00 43.63 117 ASP F C 1
ATOM 5772 O O . ASP F 1 117 ? -7.128 16.586 -2.881 1.00 42.65 117 ASP F O 1
ATOM 5777 N N . GLU F 1 118 ? -7.799 16.707 -0.737 1.00 38.72 118 GLU F N 1
ATOM 5778 C CA . GLU F 1 118 ? -8.656 17.871 -0.949 1.00 44.56 118 GLU F CA 1
ATOM 5779 C C . GLU F 1 118 ? -8.270 19.001 0.001 1.00 46.53 118 GLU F C 1
ATOM 5780 O O . GLU F 1 118 ? -7.183 19.570 -0.105 1.00 51.95 118 GLU F O 1
#

Radius of gyration: 26.88 Å; Cα contacts (8 Å, |Δi|>4): 1450; chains: 6; bounding box: 48×52×75 Å

Organism: NCBI:txid1170562

InterPro domains:
  IPR014347 Tautomerase/MIF superfamily [G3DSA:3.30.429.10] (3-128)
  IPR014347 Tautomerase/MIF superfamily [SSF55331] (2-120)
  IPR037479 Tautomerase, MSAD family [PF14552] (38-113)
  IPR037479 Tautomerase, MSAD family [PTHR38460] (1-119)

B-factor: mean 28.44, std 8.44, range [8.08, 70.89]

Nearest PDB structures (foldseek):
  7tvk-assembly1_C  TM=1.006E+00  e=3.218E-26  Pseudomonas pavonaceae
  4lkb-assembly1_B  TM=9.882E-01  e=3.948E-18  Nostoc sp. PCC 7120 = FACHB-418
  7yxv-assembly1_A  TM=9.638E-01  e=4.839E-16  Acinetobacter baumannii
  1mww-assembly1_B  TM=9.811E-01  e=1.875E-15  Haemophilus influenzae
  6vvr-assembly1_C  TM=8.471E-01  e=2.819E-08  Bordetella trematum

Secondary structure (DSSP, 8-state):
-EEEEEEEHHHHSTTHHHHHHHHHHHHHHHH---GGG--EEEEEE-GGGEE--TTS-TT-EEEEEEEES---HHHHHHHHHHHHHHTGGGT--GGGEEEEEEEE-GGGEEETTEETT-/-EEEEEEEHHHHTTTHHHHHHHHHHHHHHHH---GGG--EEEEEE-GGGEE--TTS-TT-EEEEEEEETT--HHHHHHHHHHHHHHTTTTT--GGGEEEEEEEE-GGGEEETTEEGGG-/-EEEEEEEHHHHGGGHHHHHHHHHHHHHHHH---GGG--EEEEEE-GGGEE--TTS-TT-EEEEEEEES---HHHHHHHHHHHHHHHGGGT--GGGEEEEEEEE-GGGEEETTEETT-/-EEEEEEEHHHHGGGHHHHHHHHHHHHHHHH---GGG--EEEEEE-GGGEE--TTS-TT-EEEEEEEES---HHHHHHHHHHHHHHTGGGT--TTSEEEEEEEE-GGGEEETTEETT-/-EEEEEEEHHHHTTTHHHHHHHHHHHHHHHH---TT---EEEEEE-GGGEE--TTS-TT-EEEEEEEES---HHHHHHHHHHHHHHTGGGT--GGGEEEEEEEE-GGGEEETTEEGGG-/-EEEEEEEHHHHGGGHHHHHHHHHHHHHHHH---GGG--EEEEEE-TTSEE--TTS-TT-EEEEEEEES---HHHHHHHHHHHHHHHGGGT--GGGEEEEEEEE-GGGEEETTEETT-

Foldseek 3Di:
DAKEKEAAQVLCVVCVVVLQQQLLVLCCPLVNDDSVVRHYHYDHDHPVVDDDDPVDDRGAMEMEEEDAPDDDPRSVVSSVVSSQVRCVVSVQHPVRYYYDYDHDHQQVDDDPHDGRVD/DAKEKEAAQVQCVVCVVVVQQQLLVLCCVLVNDDSVPRHYHYDHDHPVPDDDDPVEDRLAMEMEAEDAPDDDPVSVVSSVVSSQVRCVVSPQHPVRYYYYYHHDHQQVDDDPHHGRVPD/DAKEKEAACVQCVVCVVVLQVLLLVLCCVLPVDDSVPRHYHYDHDHPVGDDDDPVDDRLAMEMEAEDAPDDDPRSVVSSVVSSQVRCVVSVQHPRRYYYYYHHDHQQVDDDPHHRRVD/DAKEKEAAQVQCVVCVVVLQQQLLVLCCVLPNDDSVVRHYDYDHDHPVVDDDDPVDDRLQMEMEAEDAPDDDPVSVVSSLVSSQVSCVVSVQHNVSYYYDYHHDHQQVDDDPHHGRVD/DAKEKEAACVQCVVCVVVVQQQLLVLCCVLVVDDSVPRHYHYDHDHPVGDDDDPVDDRGAMEMEEEDEPDDDPVSVVSSVVSSQVRCVVSVQHPRRYYYYYHYDHQQVDDDPHDGRVPD/DAKEKEAAQVQCVVCVVVLQVQLLVLCCVLVVDDSVPRHYHYDHDHPVGDDDDPVDDRGAMEMEAEDAPDDDPVSVVSSVVSSQVRCVVSVQHPRRYYYDYHHDHQQVDDDPHDGRVD

Solvent-accessible surface area: 26365 Å² total; per-residue (Å²): 33,3,4,18,0,4,1,6,104,64,98,4,56,104,34,19,123,48,1,0,94,42,0,16,41,0,8,39,75,5,2,119,42,70,80,106,33,61,7,0,2,1,22,15,12,84,151,63,10,7,35,48,3,104,85,19,69,25,27,1,5,0,0,15,1,15,1,59,58,18,64,22,26,75,21,8,34,84,1,0,101,19,3,13,113,70,1,113,113,37,54,2,41,35,88,4,1,9,0,0,0,30,44,10,23,31,28,0,2,0,43,161,24,86,2,13,70,112,37,4,5,20,0,4,1,4,97,100,62,4,50,104,36,18,106,44,0,0,64,35,0,10,38,0,3,26,72,4,17,132,54,84,87,62,34,51,9,1,1,1,20,21,12,92,136,63,9,8,26,44,10,98,88,37,72,23,105,1,6,0,0,13,2,14,4,69,72,21,33,20,25,70,28,7,40,74,1,0,129,39,1,13,55,76,0,113,111,40,35,5,61,43,40,3,0,10,1,0,0,26,46,11,24,82,25,2,3,0,30,122,18,68,0,7,57,76,92,35,3,4,17,0,4,1,6,108,118,42,7,49,92,33,21,113,80,0,0,79,50,0,9,37,0,8,39,64,3,3,124,45,78,85,61,76,44,8,0,0,1,21,19,12,103,131,61,6,7,38,40,9,104,96,39,58,63,103,2,7,0,0,12,1,13,1,57,47,19,70,23,30,74,17,8,29,89,1,0,106,38,1,18,62,69,0,110,112,36,35,4,41,41,71,4,0,19,0,0,0,29,50,11,46,94,33,1,5,0,36,141,21,84,1,6,64,110,33,3,5,19,0,4,1,11,99,123,87,3,51,107,34,16,126,49,0,3,97,51,0,21,32,0,6,28,82,8,3,129,42,56,85,79,102,60,6,0,2,1,20,18,11,89,76,64,11,6,30,50,2,107,83,42,75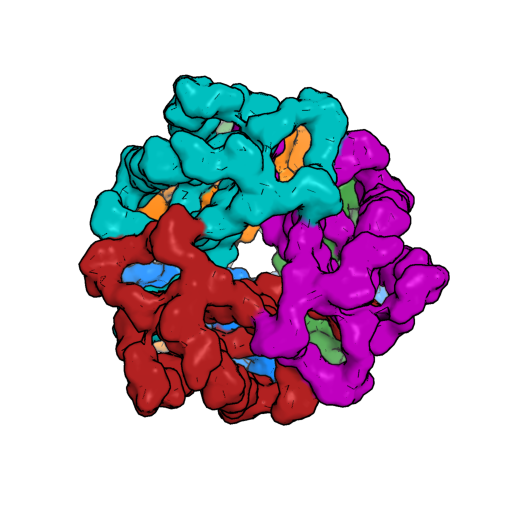,84,28,1,7,0,0,12,1,13,0,42,56,17,62,21,26,75,20,7,31,76,0,0,99,30,1,7,120,75,0,95,115,43,59,7,45,34,89,7,2,11,0,0,0,33,48,9,35,101,40,1,2,0,63,134,20,88,2,15,67,98,52,2,4,18,0,4,2,4,97,111,44,4,54,103,35,20,105,48,0,0,63,37,0,11,40,0,6,36,73,5,9,125,19,68,84,62,98,49,8,0,1,1,20,20,12,88,122,67,9,8,24,36,7,91,89,34,69,66,101,1,5,0,0,15,1,14,8,64,53,18,84,19,25,75,18,8,30,84,1,0,99,32,1,13,59,71,0,116,115,27,34,3,60,39,29,4,0,17,0,0,0,33,54,10,25,95,27,1,5,0,36,122,20,76,0,4,49,76,89,23,2,5,16,0,3,1,6,104,72,52,5,54,89,29,19,125,86,0,0,53,40,0,10,41,0,5,41,74,5,2,126,35,58,76,106,88,54,6,1,0,1,19,15,11,93,139,63,6,5,35,39,6,103,104,24,68,57,94,1,6,0,1,14,2,13,1,50,56,18,74,28,27,66,17,7,28,83,1,0,96,25,2,10,117,69,1,94,112,37,41,3,53,28,44,5,2,13,1,0,0,29,53,10,30,102,31,1,5,0,44,155,19,88,1,6,65,117

Sequence (710 aa):
PQLKIYGLREFLDPIKQELSDIINSCMTDALQYPPEKRNQRFFPLERSDFFYPPDRTERYTIIELSMFEGRSVAAKKQLIRLLFERVQPLGISAQDLEITIFETPKHNWGFRGLPGDEPQLKIYGLREFLDPIKQELSDIINSCMTDALQYPPEKRNQRFFPLERSDFFYPPDRTERYTIIELSMFEGRSVAAKKQLIRLLFERVQPLGISAQDLEITIFETPKHNWGFRGLPGDEHPQLKIYGLREFLDPIKQELSDIINSCMTDALQYPPEKRNQRFFPLERSDFFYPPDRTERYTIIELSMFEGRSVAAKKQLIRLLFERVQPLGISAQDLEITIFETPKHNWGFRGLPGDEPQLKIYGLREFLDPIKQELSDIINSCMTDALQYPPEKRNQRFFPLERSDFFYPPDRTERYTIIELSMFEGRSVAAKKQLIRLLFERVQPLGISAQDLEITIFETPKHNWGFRGLPGDEPQLKIYGLREFLDPIKQELSDIINSCMTDALQYPPEKRNQRFFPLERSDFFYPPDRTERYTIIELSMFEGRSVAAKKQLIRLLFERVQPLGISAQDLEITIFETPKHNWGFRGLPGDEHPQLKIYGLREFLDPIKQELSDIINSCMTDALQYPPEKRNQRFFPLERSDFFYPPDRTERYTIIELSMFEGRSVAAKKQLIRLLFERVQPLGISAQDLEITIFETPKHNWGFRGLPGDE